Protein AF-A0AA86RQ03-F1 (afdb_monomer)

Secondary structure (DSSP, 8-state):
-----------TTGGGSTTSSS---TT-----TTTHHHHTT--S-HHHHHHTT---HHHHHHHHHHHHHHHHHHHHHHHHTS-GGG---TTTS-GGGGG--STTS-TTTHHHHHHHHHHHHHHHHHHHHHHHHHHTTT-HHHHHHHHHHHHHHHHHHHHHHHS-S---EEETTEEHHHHHHHHHHHHHHHHHHHHHHHHHHHHHHHHHHHHSTTS--SS-HHHHHHHHHHHHHHHHHHHHHHHHHHHHHHHHHHH-TTS--HHHHHTTSTT-HHHHHHHHHHHHHHHHHHHHHHS-S-TT---HHHHHHHHHHHHHHHHHHHHHHHHHHTHHHHTSTT--HHHHHHHHHHHHS-TTSTTTS-HHHHHHHHHHHHHHHTT--HHHHHHHHHHHHHHHHHHHHHHHHHHHHH-

Foldseek 3Di:
DDDDDDDDDDDPVVVPPVPPPPDPDPPPPPPPVQPCPLVVPDDPDPVVCQLLQVDFPVRLQVLLVVLVVVLVVLLVQLVVQWDVVLPDDLLQDASLLSQELPPSGRVPRNLSVLCSQLSVLVSLSSLLSNQLLQQCVLPVVLSVLLSVLQNQLSVLSNVLSVQGCYQDDDDDNDHSNNSNVVSNVSNLVSLVVSLVSVVVSLVSQVVVVVVPVPQDRQFPSVQLCVLSVVLVVLVVVLCVLLVVLVVVVVVVCVVPVVQDDSQVNSGPHPNHPSNSNVVNVVSSSVSSSRNSSRTDSDSSSGDPVVCCVVVVVVVCVVVVVVCVVCVVPVVVVVPDPDPDVVVVLVVLVVVLPPPVVVVPPPPVLNVLSVVLSVCSVVVHDPVVSVVSVVVSVVVVVVVVVVVVVVVVVVD

Nearest PDB structures (foldseek):
  7s8o-assembly1_R  TM=2.929E-01  e=5.367E+00  Escherichia coli

Mean predicted aligned error: 14.14 Å

Sequence (411 aa):
MNIKLQTISLDPKVQRYEKVSDTVDETVLINTPGSNFYERKMSKNKVWNFICGYLTPVQLLVYSLVGFTVIWCIYGAAYYTYNLSNHYSIMSCTFSFLGSWDDDSNPIGWYWFTIGMCLSFFIEMPIIMYVYQRVKHINKKIALGGNIFWVLGVCAQFLVGCFPSSSTIIFGTTKFRDIHNPTATVTFSALLVGAPCYAALVGYDRPTSCKKIGKGNILNHRYTDICIGIVISIMIVALIILGLWQIVYPIMYAKDPTIGSNWSAAMNTIWSFPLWENVIIITLYLYLIIFPFSLPHRADGLAPKQRLSTTFKKVTLDQIYLKSEISKTWYPILSRSDVNIRNAADFLENLADCEEVEGLVSFKAIQTLSKIADMINSQQNAEETKAVLKEFTKSSYELWTWQNSIKKCIK

Radius of gyration: 33.24 Å; Cα contacts (8 Å, |Δi|>4): 385; chains: 1; bounding box: 79×56×114 Å

Solvent-accessible surface area (backbone atoms only — not comparable to full-atom values): 22492 Å² total; per-residue (Å²): 138,86,83,81,83,80,82,81,84,76,66,81,78,65,72,71,68,78,80,73,75,89,76,72,68,89,75,74,69,80,78,56,98,66,70,55,72,66,65,76,64,62,57,94,49,64,67,59,29,44,58,59,18,68,61,52,68,67,55,46,50,54,49,48,51,52,44,50,51,53,39,51,51,30,44,48,48,10,54,68,47,36,47,76,90,59,59,88,37,56,34,70,36,44,70,56,39,35,26,7,58,39,90,82,37,7,58,83,13,13,64,37,29,23,52,27,33,41,49,44,28,68,56,45,45,25,49,52,32,26,44,34,62,49,42,32,80,78,44,48,68,49,30,47,52,18,41,52,24,37,52,49,8,37,55,25,37,28,49,29,23,77,28,32,58,19,83,55,70,77,55,93,88,43,27,31,33,73,56,15,54,59,30,46,50,47,16,50,53,23,40,62,55,14,52,54,32,52,46,50,48,57,62,55,42,52,66,55,39,66,72,41,76,91,51,54,63,50,55,48,58,72,54,41,49,52,54,45,48,54,49,53,48,52,50,51,52,43,52,50,42,52,52,48,41,72,59,49,46,61,58,50,34,74,76,38,74,83,54,62,56,78,66,68,65,21,43,77,43,93,51,9,61,22,36,48,52,44,52,48,52,54,45,53,53,51,42,64,57,52,46,57,72,32,45,45,87,49,61,83,42,69,36,72,70,56,50,51,52,53,50,47,50,52,50,46,55,53,45,50,56,46,46,63,46,42,66,71,60,39,58,73,46,76,72,40,98,75,63,67,63,64,67,58,36,57,53,51,53,62,52,69,73,35,83,77,40,75,82,75,48,55,72,67,55,56,53,50,52,52,51,51,37,52,42,61,76,66,70,52,60,69,68,60,56,50,52,54,51,52,52,50,52,50,52,52,49,52,51,51,52,51,54,52,50,52,57,59,74,75,103

Organism: NCBI:txid28002

pLDDT: mean 76.85, std 22.32, range [26.47, 98.38]

Structure (mmCIF, N/CA/C/O backbone):
data_AF-A0AA86RQ03-F1
#
_entry.id   AF-A0AA86RQ03-F1
#
loop_
_atom_site.group_PDB
_atom_site.id
_atom_site.type_symbol
_atom_site.label_atom_id
_atom_site.label_alt_id
_atom_site.label_comp_id
_atom_site.label_asym_id
_atom_site.label_entity_id
_atom_site.label_seq_id
_atom_site.pdbx_PDB_ins_code
_atom_site.Cartn_x
_atom_site.Cartn_y
_atom_site.Cartn_z
_atom_site.occupancy
_atom_site.B_iso_or_equiv
_atom_site.auth_seq_id
_atom_site.auth_comp_id
_atom_site.auth_asym_id
_atom_site.auth_atom_id
_atom_site.pdbx_PDB_model_num
ATOM 1 N N . MET A 1 1 ? -46.622 -28.953 82.530 1.00 36.44 1 MET A N 1
ATOM 2 C CA . MET A 1 1 ? -45.869 -27.682 82.458 1.00 36.44 1 MET A CA 1
ATOM 3 C C . MET A 1 1 ? -46.148 -27.093 81.078 1.00 36.44 1 MET A C 1
ATOM 5 O O . MET A 1 1 ? -45.656 -27.628 80.098 1.00 36.44 1 MET A O 1
ATOM 9 N N . ASN A 1 2 ? -47.068 -26.127 80.980 1.00 26.47 2 ASN A N 1
ATOM 10 C CA . ASN A 1 2 ? -47.557 -25.581 79.705 1.00 26.47 2 ASN A CA 1
ATOM 11 C C . ASN A 1 2 ? -46.744 -24.341 79.325 1.00 26.47 2 ASN A C 1
ATOM 13 O O . ASN A 1 2 ? -46.796 -23.338 80.034 1.00 26.47 2 ASN A O 1
ATOM 17 N N . ILE A 1 3 ? -46.017 -24.405 78.210 1.00 33.47 3 ILE A N 1
ATOM 18 C CA . ILE A 1 3 ? -45.310 -23.256 77.638 1.00 33.47 3 ILE A CA 1
ATOM 19 C C . ILE A 1 3 ? -46.289 -22.528 76.711 1.00 33.47 3 ILE A C 1
ATOM 21 O O . ILE A 1 3 ? -46.693 -23.058 75.678 1.00 33.47 3 ILE A O 1
ATOM 25 N N . LYS A 1 4 ? -46.700 -21.315 77.098 1.00 34.66 4 LYS A N 1
ATOM 26 C CA . LYS A 1 4 ? -47.440 -20.390 76.229 1.00 34.66 4 LYS A CA 1
ATOM 27 C C . LYS A 1 4 ? -46.473 -19.786 75.208 1.00 34.66 4 LYS A C 1
ATOM 29 O O . LYS A 1 4 ? -45.534 -19.095 75.592 1.00 34.66 4 LYS A O 1
ATOM 34 N N . LEU A 1 5 ? -46.737 -20.005 73.922 1.00 32.06 5 LEU A N 1
ATOM 35 C CA . LEU A 1 5 ? -46.121 -19.262 72.822 1.00 32.06 5 LEU A CA 1
ATOM 36 C C . LEU A 1 5 ? -46.709 -17.844 72.785 1.00 32.06 5 LEU A C 1
ATOM 38 O O . LEU A 1 5 ? -47.913 -17.671 72.609 1.00 32.06 5 LEU A O 1
ATOM 42 N N . GLN A 1 6 ? -45.860 -16.831 72.965 1.00 37.94 6 GLN A N 1
ATOM 43 C CA . GLN A 1 6 ? -46.197 -15.441 72.664 1.00 37.94 6 GLN A CA 1
ATOM 44 C C . GLN A 1 6 ? -46.054 -15.210 71.156 1.00 37.94 6 GLN A C 1
ATOM 46 O O . GLN A 1 6 ? -44.958 -15.282 70.605 1.00 37.94 6 GLN A O 1
ATOM 51 N N . THR A 1 7 ? -47.164 -14.909 70.489 1.00 38.22 7 THR A N 1
ATOM 52 C CA . THR A 1 7 ? -47.180 -14.339 69.139 1.00 38.22 7 THR A CA 1
ATOM 53 C C . THR A 1 7 ? -46.625 -12.918 69.178 1.00 38.22 7 THR A C 1
ATOM 55 O O . THR A 1 7 ? -47.226 -12.025 69.774 1.00 38.22 7 THR A O 1
ATOM 58 N N . ILE A 1 8 ? -45.476 -12.711 68.537 1.00 37.75 8 ILE A N 1
ATOM 59 C CA . ILE A 1 8 ? -44.909 -11.385 68.285 1.00 37.75 8 ILE A CA 1
ATOM 60 C C . ILE A 1 8 ? -45.722 -10.746 67.152 1.00 37.75 8 ILE A C 1
ATOM 62 O O . ILE A 1 8 ? -45.700 -11.218 66.018 1.00 37.75 8 ILE A O 1
ATOM 66 N N . SER A 1 9 ? -46.461 -9.684 67.473 1.00 38.66 9 SER A N 1
ATOM 67 C CA . SER A 1 9 ? -47.147 -8.832 66.498 1.00 38.66 9 SER A CA 1
ATOM 68 C C . SER A 1 9 ? -46.108 -8.013 65.732 1.00 38.66 9 SER A C 1
ATOM 70 O O . SER A 1 9 ? -45.476 -7.132 66.311 1.00 38.66 9 SER A O 1
ATOM 72 N N . LEU A 1 10 ? -45.927 -8.292 64.440 1.00 45.44 10 LEU A N 1
ATOM 73 C CA . LEU A 1 10 ? -45.113 -7.459 63.553 1.00 45.44 10 LEU A CA 1
ATOM 74 C C . LEU A 1 10 ? -45.839 -6.146 63.212 1.00 45.44 10 LEU A C 1
ATOM 76 O O . LEU A 1 10 ? -47.066 -6.093 63.139 1.00 45.44 10 LEU A O 1
ATOM 80 N N . ASP A 1 11 ? -45.050 -5.086 63.030 1.00 48.34 11 ASP A N 1
ATOM 81 C CA . ASP A 1 11 ? -45.480 -3.719 62.715 1.00 48.34 11 ASP A CA 1
ATOM 82 C C . ASP A 1 11 ? -46.320 -3.670 61.409 1.00 48.34 11 ASP A C 1
ATOM 84 O O . ASP A 1 11 ? -45.860 -4.168 60.372 1.00 48.34 11 ASP A O 1
ATOM 88 N N . PRO A 1 12 ? -47.512 -3.033 61.406 1.00 47.72 12 PRO A N 1
ATOM 89 C CA . PRO A 1 12 ? -48.382 -2.887 60.230 1.00 47.72 12 PRO A CA 1
ATOM 90 C C . PRO A 1 12 ? -47.730 -2.234 59.000 1.00 47.72 12 PRO A C 1
ATOM 92 O O . PRO A 1 12 ? -48.278 -2.312 57.900 1.00 47.72 12 PRO A O 1
ATOM 95 N N . LYS A 1 13 ? -46.569 -1.582 59.141 1.00 43.53 13 LYS A N 1
ATOM 96 C CA . LYS A 1 13 ? -45.845 -0.987 58.007 1.00 43.53 13 LYS A CA 1
ATOM 97 C C . LYS A 1 13 ? -45.120 -2.005 57.123 1.00 43.53 13 LYS A C 1
ATOM 99 O O . LYS A 1 13 ? -44.830 -1.681 55.973 1.00 43.53 13 LYS A O 1
ATOM 104 N N . VAL A 1 14 ? -44.869 -3.225 57.605 1.00 48.09 14 VAL A N 1
ATOM 105 C CA . VAL A 1 14 ? -44.171 -4.266 56.825 1.00 48.09 14 VAL A CA 1
ATOM 106 C C . VAL A 1 14 ? -45.115 -4.974 55.838 1.00 48.09 14 VAL A C 1
ATOM 108 O O . VAL A 1 14 ? -44.685 -5.395 54.770 1.00 48.09 14 VAL A O 1
ATOM 111 N N . GLN A 1 15 ? -46.427 -4.988 56.098 1.00 42.94 15 GLN A N 1
ATOM 112 C CA . GLN A 1 15 ? -47.421 -5.642 55.228 1.00 42.94 15 GLN A CA 1
ATOM 113 C C . GLN A 1 15 ? -47.740 -4.892 53.919 1.00 42.94 15 GLN A C 1
ATOM 115 O O . GLN A 1 15 ? -48.540 -5.369 53.117 1.00 42.94 15 GLN A O 1
ATOM 120 N N . ARG A 1 16 ? -47.133 -3.724 53.660 1.00 42.88 16 ARG A N 1
ATOM 121 C CA . ARG A 1 16 ? -47.342 -2.984 52.398 1.00 42.88 16 ARG A CA 1
ATOM 122 C C . ARG A 1 16 ? -46.387 -3.352 51.264 1.00 42.88 16 ARG A C 1
ATOM 124 O O . ARG A 1 16 ? -46.646 -2.928 50.142 1.00 42.88 16 ARG A O 1
ATOM 131 N N . TYR A 1 17 ? -45.339 -4.132 51.520 1.00 43.31 17 TYR A N 1
ATOM 132 C CA . TYR A 1 17 ? -44.359 -4.502 50.489 1.00 43.31 17 TYR A CA 1
ATOM 133 C C . TYR A 1 17 ? -44.559 -5.908 49.903 1.00 43.31 17 TYR A C 1
ATOM 135 O O . TYR A 1 17 ? -44.016 -6.196 48.845 1.00 43.31 17 TYR A O 1
ATOM 143 N N . GLU A 1 18 ? -45.414 -6.748 50.495 1.00 42.56 18 GLU A N 1
ATOM 144 C CA . GLU A 1 18 ? -45.692 -8.105 49.985 1.00 42.56 18 GLU A CA 1
ATOM 145 C C . GLU A 1 18 ? -46.702 -8.161 48.826 1.00 42.56 18 GLU A C 1
ATOM 147 O O . GLU A 1 18 ? -46.992 -9.236 48.319 1.00 42.56 18 GLU A O 1
ATOM 152 N N . LYS A 1 19 ? -47.239 -7.023 48.363 1.00 41.47 19 LYS A N 1
ATOM 153 C CA . LYS A 1 19 ? -48.272 -6.997 47.308 1.00 41.47 19 LYS A CA 1
ATOM 154 C C . LYS A 1 19 ? -47.818 -6.403 45.970 1.00 41.47 19 LYS A C 1
ATOM 156 O O . LYS A 1 19 ? -48.650 -5.931 45.201 1.00 41.47 19 LYS A O 1
ATOM 161 N N . VAL A 1 20 ? -46.508 -6.415 45.700 1.00 45.81 20 VAL A N 1
ATOM 162 C CA . VAL A 1 20 ? -45.906 -5.936 44.435 1.00 45.81 20 VAL A CA 1
ATOM 163 C C . VAL A 1 20 ? -44.994 -7.004 43.793 1.00 45.81 20 VAL A C 1
ATOM 165 O O . VAL A 1 20 ? -44.090 -6.662 43.041 1.00 45.81 20 VAL A O 1
ATOM 168 N N . SER A 1 21 ? -45.187 -8.302 44.075 1.00 45.00 21 SER A N 1
ATOM 169 C CA . SER A 1 21 ? -44.351 -9.369 43.481 1.00 45.00 21 SER A CA 1
ATOM 170 C C . SER A 1 21 ? -44.941 -10.069 42.256 1.00 45.00 21 SER A C 1
ATOM 172 O O . SER A 1 21 ? -44.212 -10.808 41.607 1.00 45.00 21 SER A O 1
ATOM 174 N N . ASP A 1 22 ? -46.203 -9.830 41.888 1.00 43.78 22 ASP A N 1
ATOM 175 C CA . ASP A 1 22 ? -46.885 -10.706 40.913 1.00 43.78 22 ASP A CA 1
ATOM 176 C C . ASP A 1 22 ? -47.030 -10.101 39.503 1.00 43.78 22 ASP A C 1
ATOM 178 O O . ASP A 1 22 ? -47.683 -10.679 38.639 1.00 43.78 22 ASP A O 1
ATOM 182 N N . THR A 1 23 ? -46.405 -8.949 39.233 1.00 44.94 23 THR A N 1
ATOM 183 C CA . THR A 1 23 ? -46.412 -8.313 37.898 1.00 44.94 23 THR A CA 1
ATOM 184 C C . THR A 1 23 ? -45.074 -7.668 37.534 1.00 44.94 23 THR A C 1
ATOM 186 O O . THR A 1 23 ? -45.040 -6.577 36.963 1.00 44.94 23 THR A O 1
ATOM 189 N N . VAL A 1 24 ? -43.950 -8.293 37.892 1.00 44.75 24 VAL A N 1
ATOM 190 C CA . VAL A 1 24 ? -42.653 -7.882 37.340 1.00 44.75 24 VAL A CA 1
ATOM 191 C C . VAL A 1 24 ? -42.431 -8.678 36.061 1.00 44.75 24 VAL A C 1
ATOM 193 O O . VAL A 1 24 ? -41.917 -9.789 36.093 1.00 44.75 24 VAL A O 1
ATOM 196 N N . ASP A 1 25 ? -42.865 -8.100 34.939 1.00 40.66 25 ASP A N 1
ATOM 197 C CA . ASP A 1 25 ? -42.470 -8.535 33.601 1.00 40.66 25 ASP A CA 1
ATOM 198 C C . ASP A 1 25 ? -40.943 -8.723 33.561 1.00 40.66 25 ASP A C 1
ATOM 200 O O . ASP A 1 25 ? -40.178 -7.761 33.693 1.00 40.66 25 ASP A O 1
ATOM 204 N N . GLU A 1 26 ? -40.495 -9.957 33.321 1.00 43.81 26 GLU A N 1
ATOM 205 C CA . GLU A 1 26 ? -39.092 -10.367 33.133 1.00 43.81 26 GLU A CA 1
ATOM 206 C C . GLU A 1 26 ? -38.382 -9.666 31.953 1.00 43.81 26 GLU A C 1
ATOM 208 O O . GLU A 1 26 ? -37.222 -9.933 31.648 1.00 43.81 26 GLU A O 1
ATOM 213 N N . THR A 1 27 ? -39.026 -8.701 31.295 1.00 41.38 27 THR A N 1
ATOM 214 C CA . THR A 1 27 ? -38.458 -7.915 30.193 1.00 41.38 27 THR A CA 1
ATOM 215 C C . THR A 1 27 ? -37.826 -6.585 30.605 1.00 41.38 27 THR A C 1
ATOM 217 O O . THR A 1 27 ? -37.581 -5.734 29.747 1.00 41.38 27 THR A O 1
ATOM 220 N N . VAL A 1 28 ? -37.460 -6.387 31.876 1.00 42.38 28 VAL A N 1
ATOM 221 C CA . VAL A 1 28 ? -36.512 -5.314 32.239 1.00 42.38 28 VAL A CA 1
ATOM 222 C C . VAL A 1 28 ? -35.089 -5.761 31.886 1.00 42.38 28 VAL A C 1
ATOM 224 O O . VAL A 1 28 ? -34.199 -5.869 32.726 1.00 42.38 28 VAL A O 1
ATOM 227 N N . LEU A 1 29 ? -34.858 -5.993 30.589 1.00 42.28 29 LEU A N 1
ATOM 228 C CA . LEU A 1 29 ? -33.527 -5.939 30.005 1.00 42.28 29 LEU A CA 1
ATOM 229 C C . LEU A 1 29 ? -32.963 -4.573 30.373 1.00 42.28 29 LEU A C 1
ATOM 231 O O . LEU A 1 29 ? -33.449 -3.533 29.914 1.00 42.28 29 LEU A O 1
ATOM 235 N N . ILE A 1 30 ? -31.963 -4.585 31.249 1.00 43.47 30 ILE A N 1
ATOM 236 C CA . ILE A 1 30 ? -31.222 -3.412 31.684 1.00 43.47 30 ILE A CA 1
ATOM 237 C C . ILE A 1 30 ? -30.604 -2.795 30.427 1.00 43.47 30 ILE A C 1
ATOM 239 O O . ILE A 1 30 ? -29.495 -3.129 30.014 1.00 43.47 30 ILE A O 1
ATOM 243 N N . ASN A 1 31 ? -31.343 -1.872 29.810 1.00 40.97 31 ASN A N 1
ATOM 244 C CA . ASN A 1 31 ? -30.877 -0.971 28.772 1.00 40.97 31 ASN A CA 1
ATOM 245 C C . ASN A 1 31 ? -29.811 -0.078 29.414 1.00 40.97 31 ASN A C 1
ATOM 247 O O . ASN A 1 31 ? -30.072 1.047 29.843 1.00 40.97 31 ASN A O 1
ATOM 251 N N . THR A 1 32 ? -28.592 -0.597 29.544 1.00 47.97 32 THR A N 1
ATOM 252 C CA . THR A 1 32 ? -27.419 0.227 29.795 1.00 47.97 32 THR A CA 1
ATOM 253 C C . THR A 1 32 ? -27.264 1.120 28.558 1.00 47.97 32 THR A C 1
ATOM 255 O O . THR A 1 32 ? -27.112 0.597 27.454 1.00 47.97 32 THR A O 1
ATOM 258 N N . PRO A 1 33 ? -27.331 2.462 28.681 1.00 44.38 33 PRO A N 1
ATOM 259 C CA . PRO A 1 33 ? -27.382 3.379 27.532 1.00 44.38 33 PRO A CA 1
ATOM 260 C C . PRO A 1 33 ? -26.118 3.443 26.644 1.00 44.38 33 PRO A C 1
ATOM 262 O O . PRO A 1 33 ? -25.888 4.454 25.990 1.00 44.38 33 PRO A O 1
ATOM 265 N N . GLY A 1 34 ? -25.280 2.405 26.600 1.00 48.53 34 GLY A N 1
ATOM 266 C CA . GLY A 1 34 ? -24.016 2.408 25.857 1.00 48.53 34 GLY A CA 1
ATOM 267 C C . GLY A 1 34 ? -23.622 1.088 25.190 1.00 48.53 34 GLY A C 1
ATOM 268 O O . GLY A 1 34 ? -22.859 1.124 24.231 1.00 48.53 34 GLY A O 1
ATOM 269 N N . SER A 1 35 ? -24.143 -0.069 25.615 1.00 44.62 35 SER A N 1
ATOM 270 C CA . SER A 1 35 ? -23.823 -1.361 24.975 1.00 44.62 35 SER A CA 1
ATOM 271 C C . SER A 1 35 ? -24.546 -1.545 23.634 1.00 44.62 35 SER A C 1
ATOM 273 O O . SER A 1 35 ? -23.958 -2.044 22.677 1.00 44.62 35 SER A O 1
ATOM 275 N N . ASN A 1 36 ? -25.771 -1.028 23.516 1.00 46.50 36 ASN A N 1
ATOM 276 C CA . ASN A 1 36 ? -26.634 -1.252 22.351 1.00 46.50 36 ASN A CA 1
ATOM 277 C C . ASN A 1 36 ? -26.292 -0.405 21.114 1.00 46.50 36 ASN A C 1
ATOM 279 O O . ASN A 1 36 ? -26.879 -0.615 20.053 1.00 46.50 36 ASN A O 1
ATOM 283 N N . PHE A 1 37 ? -25.381 0.573 21.201 1.00 49.53 37 PHE A N 1
ATOM 284 C CA . PHE A 1 37 ? -25.116 1.464 20.060 1.00 49.53 37 PHE A CA 1
ATOM 285 C C . PHE A 1 37 ? -24.336 0.768 18.934 1.00 49.53 37 PHE A C 1
ATOM 287 O O . PHE A 1 37 ? -24.467 1.140 17.768 1.00 49.53 37 PHE A O 1
ATOM 294 N N . TYR A 1 38 ? -23.555 -0.260 19.277 1.00 51.44 38 TYR A N 1
ATOM 295 C CA . TYR A 1 38 ? -22.805 -1.057 18.309 1.00 51.44 38 TYR A CA 1
ATOM 296 C C . TYR A 1 38 ? -23.619 -2.225 17.744 1.00 51.44 38 TYR A C 1
ATOM 298 O O . TYR A 1 38 ? -23.564 -2.475 16.541 1.00 51.44 38 TYR A O 1
ATOM 306 N N . GLU A 1 39 ? -24.440 -2.876 18.571 1.00 52.34 39 GLU A N 1
ATOM 307 C CA . GLU A 1 39 ? -25.332 -3.944 18.104 1.00 52.34 39 GLU A CA 1
ATOM 308 C C . GLU A 1 39 ? -26.463 -3.418 17.211 1.00 52.34 39 GLU A C 1
ATOM 310 O O . GLU A 1 39 ? -26.809 -4.055 16.220 1.00 52.34 39 GLU A O 1
ATOM 315 N N . ARG A 1 40 ? -26.990 -2.208 17.461 1.00 50.16 40 ARG A N 1
ATOM 316 C CA . ARG A 1 40 ? -28.149 -1.679 16.710 1.00 50.16 40 ARG A CA 1
ATOM 317 C C . ARG A 1 40 ? -27.896 -1.286 15.255 1.00 50.16 40 ARG A C 1
ATOM 319 O O . ARG A 1 40 ? -28.853 -0.919 14.576 1.00 50.16 40 ARG A O 1
ATOM 326 N N . LYS A 1 41 ? -26.659 -1.322 14.753 1.00 59.75 41 LYS A N 1
ATOM 327 C CA . LYS A 1 41 ? -26.370 -0.947 13.354 1.00 59.75 41 LYS A CA 1
ATOM 328 C C . LYS A 1 41 ? -25.675 -2.008 12.520 1.00 59.75 41 LYS A C 1
ATOM 330 O O . LYS A 1 41 ? -25.391 -1.733 11.354 1.00 59.75 41 LYS A O 1
ATOM 335 N N . MET A 1 42 ? -25.445 -3.204 13.056 1.00 69.25 42 MET A N 1
ATOM 336 C CA . MET A 1 42 ? -25.075 -4.312 12.186 1.00 69.25 42 MET A CA 1
ATOM 337 C C . MET A 1 42 ? -26.290 -4.653 11.332 1.00 69.25 42 MET A C 1
ATOM 339 O O . MET A 1 42 ? -27.341 -5.043 11.838 1.00 69.25 42 MET A O 1
ATOM 343 N N . SER A 1 43 ? -26.170 -4.452 10.022 1.00 80.69 43 SER A N 1
ATOM 344 C CA . SER A 1 43 ? -27.200 -4.923 9.108 1.00 80.69 43 SER A CA 1
ATOM 345 C C . SER A 1 43 ? -27.305 -6.444 9.249 1.00 80.69 43 SER A C 1
ATOM 347 O O . SER A 1 43 ? -26.311 -7.113 9.547 1.00 80.69 43 SER A O 1
ATOM 349 N N . LYS A 1 44 ? -28.482 -7.023 8.989 1.00 88.50 44 LYS A N 1
ATOM 350 C CA . LYS A 1 44 ? -28.614 -8.491 8.907 1.00 88.50 44 LYS A CA 1
ATOM 351 C C . LYS A 1 44 ? -27.683 -9.091 7.834 1.00 88.50 44 LYS A C 1
ATOM 353 O O . LYS A 1 44 ? -27.391 -10.282 7.868 1.00 88.50 44 LYS A O 1
ATOM 358 N N . ASN A 1 45 ? -27.192 -8.270 6.901 1.00 92.12 45 ASN A N 1
ATOM 359 C CA . ASN A 1 45 ? -26.272 -8.667 5.849 1.00 92.12 45 ASN A CA 1
ATOM 360 C C . ASN A 1 45 ? -24.811 -8.643 6.344 1.00 92.12 45 ASN A C 1
ATOM 362 O O . ASN A 1 45 ? -24.152 -7.601 6.386 1.00 92.12 45 ASN A O 1
ATOM 366 N N . LYS A 1 46 ? -24.285 -9.827 6.681 1.00 92.31 46 LYS A N 1
ATOM 367 C CA . LYS A 1 46 ? -22.895 -10.008 7.131 1.00 92.31 46 LYS A CA 1
ATOM 368 C C . LYS A 1 46 ? -21.864 -9.484 6.119 1.00 92.31 46 LYS A C 1
ATOM 370 O O . LYS A 1 46 ? -20.867 -8.902 6.536 1.00 92.31 46 LYS A O 1
ATOM 375 N N . VAL A 1 47 ? -22.121 -9.626 4.815 1.00 93.19 47 VAL A N 1
ATOM 376 C CA . VAL A 1 47 ? -21.219 -9.160 3.744 1.00 93.19 47 VAL A CA 1
ATOM 377 C C . VAL A 1 47 ? -21.137 -7.636 3.731 1.00 93.19 47 VAL A C 1
ATOM 379 O O . VAL A 1 47 ? -20.053 -7.067 3.657 1.00 93.19 47 VAL A O 1
ATOM 382 N N . TRP A 1 48 ? -22.274 -6.957 3.875 1.00 93.38 48 TRP A N 1
ATOM 383 C CA . TRP A 1 48 ? -22.292 -5.497 3.935 1.00 93.38 48 TRP A CA 1
ATOM 384 C C . TRP A 1 48 ? -21.541 -4.959 5.156 1.00 93.38 48 TRP A C 1
ATOM 386 O O . TRP A 1 48 ? -20.765 -4.008 5.046 1.00 93.38 48 TRP A O 1
ATOM 396 N N . ASN A 1 49 ? -21.730 -5.595 6.316 1.00 92.25 49 ASN A N 1
ATOM 397 C CA . ASN A 1 49 ? -21.011 -5.227 7.536 1.00 92.25 49 ASN A CA 1
ATOM 398 C C . ASN A 1 49 ? -19.495 -5.366 7.344 1.00 92.25 49 ASN A C 1
ATOM 400 O O . ASN A 1 49 ? -18.744 -4.485 7.759 1.00 92.25 49 ASN A O 1
ATOM 404 N N . PHE A 1 50 ? -19.069 -6.434 6.669 1.00 93.75 50 PHE A N 1
ATOM 405 C CA . PHE A 1 50 ? -17.676 -6.680 6.328 1.00 93.75 50 PHE A CA 1
ATOM 406 C C . PHE A 1 50 ? -17.098 -5.572 5.435 1.00 93.75 50 PHE A C 1
ATOM 408 O O . PHE A 1 50 ? -16.131 -4.921 5.821 1.00 93.75 50 PHE A O 1
ATOM 415 N N . ILE A 1 51 ? -17.746 -5.278 4.300 1.00 93.88 51 ILE A N 1
ATOM 416 C CA . ILE A 1 51 ? -17.317 -4.233 3.350 1.00 93.88 51 ILE A CA 1
ATOM 417 C C . ILE A 1 51 ? -17.253 -2.854 4.024 1.00 93.88 51 ILE A C 1
ATOM 419 O O . ILE A 1 51 ? -16.334 -2.077 3.785 1.00 93.88 51 ILE A O 1
ATOM 423 N N . CYS A 1 52 ? -18.202 -2.552 4.912 1.00 94.31 52 CYS A N 1
ATOM 424 C CA . CYS A 1 52 ? -18.244 -1.285 5.644 1.00 94.31 52 CYS A CA 1
ATOM 425 C C . CYS A 1 52 ? -17.277 -1.206 6.842 1.00 94.31 52 CYS A C 1
ATOM 427 O O . CYS A 1 52 ? -17.309 -0.210 7.577 1.00 94.31 52 CYS A O 1
ATOM 429 N N . GLY A 1 53 ? -16.439 -2.227 7.057 1.00 92.62 53 GLY A N 1
ATOM 430 C CA . GLY A 1 53 ? -15.410 -2.237 8.095 1.00 92.62 53 GLY A CA 1
ATOM 431 C C . GLY A 1 53 ? -15.928 -2.496 9.514 1.00 92.62 53 GLY A C 1
ATOM 432 O O . GLY A 1 53 ? -15.273 -2.127 10.490 1.00 92.62 53 GLY A O 1
ATOM 433 N N . TYR A 1 54 ? -17.099 -3.119 9.676 1.00 92.94 54 TYR A N 1
ATOM 434 C CA . TYR A 1 54 ? -17.623 -3.536 10.983 1.00 92.94 54 TYR A CA 1
ATOM 435 C C . TYR A 1 54 ? -17.015 -4.877 11.419 1.00 92.94 54 TYR A C 1
ATOM 437 O O . TYR A 1 54 ? -17.718 -5.872 11.581 1.00 92.94 54 TYR A O 1
ATOM 445 N N . LEU A 1 55 ? -15.694 -4.889 11.601 1.00 92.50 55 LEU A N 1
ATOM 446 C CA . LEU A 1 55 ? -14.918 -6.068 11.992 1.00 92.50 55 LEU A CA 1
ATOM 447 C C . LEU A 1 55 ? -14.680 -6.099 13.507 1.00 92.50 55 LEU A C 1
ATOM 449 O O . LEU A 1 55 ? -14.399 -5.063 14.132 1.00 92.50 55 LEU A O 1
ATOM 453 N N . THR A 1 56 ? -14.756 -7.293 14.098 1.00 90.62 56 THR A N 1
ATOM 454 C CA . THR A 1 56 ? -14.207 -7.543 15.439 1.00 90.62 56 THR A CA 1
ATOM 455 C C . THR A 1 56 ? -12.671 -7.554 15.389 1.00 90.62 56 THR A C 1
ATOM 457 O O . THR A 1 56 ? -12.094 -7.718 14.312 1.00 90.62 56 THR A O 1
ATOM 460 N N . PRO A 1 57 ? -11.967 -7.399 16.525 1.00 88.75 57 PRO A N 1
ATOM 461 C CA . PRO A 1 57 ? -10.500 -7.423 16.543 1.00 88.75 57 PRO A CA 1
ATOM 462 C C . PRO A 1 57 ? -9.908 -8.730 16.009 1.00 88.75 57 PRO A C 1
ATOM 464 O O . PRO A 1 57 ? -8.946 -8.702 15.248 1.00 88.75 57 PRO A O 1
ATOM 467 N N . VAL A 1 58 ? -10.520 -9.865 16.359 1.00 91.00 58 VAL A N 1
ATOM 468 C CA . VAL A 1 58 ? -10.101 -11.190 15.879 1.00 91.00 58 VAL A CA 1
ATOM 469 C C . VAL A 1 58 ? -10.334 -11.317 14.375 1.00 91.00 58 VAL A C 1
ATOM 471 O O . VAL A 1 58 ? -9.448 -11.771 13.659 1.00 91.00 58 VAL A O 1
ATOM 474 N N . GLN A 1 59 ? -11.488 -10.859 13.873 1.00 94.25 59 GLN A N 1
ATOM 475 C CA . GLN A 1 59 ? -11.771 -10.856 12.434 1.00 94.25 59 GLN A CA 1
ATOM 476 C C . GLN A 1 59 ? -10.783 -9.985 11.664 1.00 94.25 59 GLN A C 1
ATOM 478 O O . GLN A 1 59 ? -10.279 -10.421 10.638 1.00 94.25 59 GLN A O 1
ATOM 483 N N . LEU A 1 60 ? -10.483 -8.784 12.165 1.00 95.19 60 LEU A N 1
ATOM 484 C CA . LEU A 1 60 ? -9.482 -7.899 11.577 1.00 95.19 60 LEU A CA 1
ATOM 485 C C . LEU A 1 60 ? -8.099 -8.560 11.560 1.00 95.19 60 LEU A C 1
ATOM 487 O O . LEU A 1 60 ? -7.427 -8.505 10.541 1.00 95.19 60 LEU A O 1
ATOM 491 N N . LEU A 1 61 ? -7.689 -9.211 12.655 1.00 94.00 61 LEU A N 1
ATOM 492 C CA . LEU A 1 61 ? -6.404 -9.910 12.735 1.00 94.00 61 LEU A CA 1
ATOM 493 C C . LEU A 1 61 ? -6.294 -11.017 11.694 1.00 94.00 61 LEU A C 1
ATOM 495 O O . LEU A 1 61 ? -5.369 -11.008 10.885 1.00 94.00 61 LEU A O 1
ATOM 499 N N . VAL A 1 62 ? -7.249 -11.945 11.702 1.00 95.81 62 VAL A N 1
ATOM 500 C CA . VAL A 1 62 ? -7.265 -13.075 10.770 1.00 95.81 62 VAL A CA 1
ATOM 501 C C . VAL A 1 62 ? -7.339 -12.571 9.333 1.00 95.81 62 VAL A C 1
ATOM 503 O O . VAL A 1 62 ? -6.565 -13.020 8.494 1.00 95.81 62 VAL A O 1
ATOM 506 N N . TYR A 1 63 ? -8.217 -11.607 9.054 1.00 96.25 63 TYR A N 1
ATOM 507 C CA . TYR A 1 63 ? -8.379 -11.059 7.714 1.00 96.25 63 TYR A CA 1
ATOM 508 C C . TYR A 1 63 ? -7.111 -10.374 7.206 1.00 96.25 63 TYR A C 1
ATOM 510 O O . TYR A 1 63 ? -6.668 -10.671 6.100 1.00 96.25 63 TYR A O 1
ATOM 518 N N . SER A 1 64 ? -6.495 -9.509 8.015 1.00 95.69 64 SER A N 1
ATOM 519 C CA . SER A 1 64 ? -5.269 -8.815 7.626 1.00 95.69 64 SER A CA 1
ATOM 520 C C . SER A 1 64 ? -4.093 -9.775 7.450 1.00 95.69 64 SER A C 1
ATOM 522 O O . SER A 1 64 ? -3.329 -9.606 6.508 1.00 95.69 64 SER A O 1
ATOM 524 N N . LEU A 1 65 ? -3.944 -10.792 8.310 1.00 95.88 65 LEU A N 1
ATOM 525 C CA . LEU A 1 65 ? -2.870 -11.784 8.183 1.00 95.88 65 LEU A CA 1
ATOM 526 C C . LEU A 1 65 ? -3.043 -12.653 6.936 1.00 95.88 65 LEU A C 1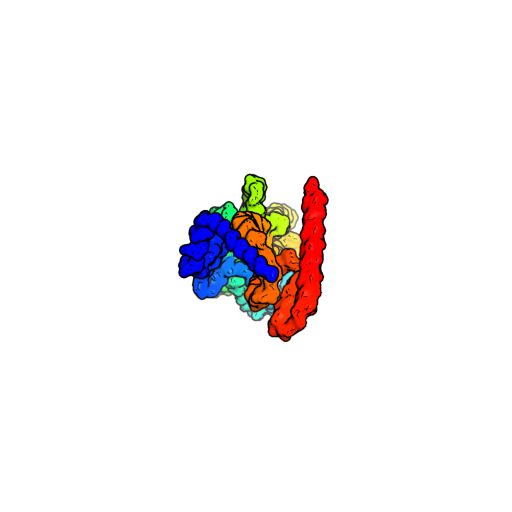
ATOM 528 O O . LEU A 1 65 ? -2.107 -12.783 6.153 1.00 95.88 65 LEU A O 1
ATOM 532 N N . VAL A 1 66 ? -4.240 -13.206 6.722 1.00 97.12 66 VAL A N 1
ATOM 533 C CA . VAL A 1 66 ? -4.534 -14.008 5.526 1.00 97.12 66 VAL A CA 1
ATOM 534 C C . VAL A 1 66 ? -4.369 -13.156 4.272 1.00 97.12 66 VAL A C 1
ATOM 536 O O . VAL A 1 66 ? -3.714 -13.587 3.327 1.00 97.12 66 VAL A O 1
ATOM 539 N N . GLY A 1 67 ? -4.907 -11.934 4.274 1.00 96.56 67 GLY A N 1
ATOM 540 C CA . GLY A 1 67 ? -4.790 -11.009 3.154 1.00 96.56 67 GLY A CA 1
ATOM 541 C C . GLY A 1 67 ? -3.338 -10.657 2.827 1.00 96.56 67 GLY A C 1
ATOM 542 O O . GLY A 1 67 ? -2.937 -10.771 1.671 1.00 96.56 67 GLY A O 1
ATOM 543 N N . PHE A 1 68 ? -2.537 -10.327 3.847 1.00 95.81 68 PHE A N 1
ATOM 544 C CA . PHE A 1 68 ? -1.098 -10.084 3.714 1.00 95.81 68 PHE A CA 1
ATOM 545 C C . PHE A 1 68 ? -0.391 -11.284 3.087 1.00 95.81 68 PHE A C 1
ATOM 547 O O . PHE A 1 68 ? 0.301 -11.135 2.083 1.00 95.81 68 PHE A O 1
ATOM 554 N N . THR A 1 69 ? -0.582 -12.480 3.648 1.00 96.88 69 THR A N 1
ATOM 555 C CA . THR A 1 69 ? 0.071 -13.694 3.152 1.00 96.88 69 THR A CA 1
ATOM 556 C C . THR A 1 69 ? -0.310 -13.976 1.704 1.00 96.88 69 THR A C 1
ATOM 558 O O . THR A 1 69 ? 0.572 -14.198 0.882 1.00 96.88 69 THR A O 1
ATOM 561 N N . VAL A 1 70 ? -1.600 -13.918 1.365 1.00 97.62 70 VAL A N 1
ATOM 562 C CA . VAL A 1 70 ? -2.077 -14.183 0.002 1.00 97.62 70 VAL A CA 1
ATOM 563 C C . VAL A 1 70 ? -1.477 -13.191 -0.995 1.00 97.62 70 VAL A C 1
ATOM 565 O O . VAL A 1 70 ? -0.939 -13.612 -2.017 1.00 97.62 70 VAL A O 1
ATOM 568 N N . ILE A 1 71 ? -1.512 -11.891 -0.694 1.00 97.25 71 ILE A N 1
ATOM 569 C CA . ILE A 1 71 ? -0.989 -10.851 -1.591 1.00 97.25 71 ILE A CA 1
ATOM 570 C C . ILE A 1 71 ? 0.518 -11.009 -1.804 1.00 97.25 71 ILE A C 1
ATOM 572 O O . ILE A 1 71 ? 0.977 -11.006 -2.946 1.00 97.25 71 ILE A O 1
ATOM 576 N N . TRP A 1 72 ? 1.291 -11.221 -0.738 1.00 96.69 72 TRP A N 1
ATOM 577 C CA . TRP A 1 72 ? 2.739 -11.397 -0.862 1.00 96.69 72 TRP A CA 1
ATOM 578 C C . TRP A 1 72 ? 3.132 -12.714 -1.527 1.00 96.69 72 TRP A C 1
ATOM 580 O O . TRP A 1 72 ? 4.123 -12.737 -2.251 1.00 96.69 72 TRP A O 1
ATOM 590 N N . CYS A 1 73 ? 2.357 -13.788 -1.366 1.00 98.12 73 CYS A N 1
ATOM 591 C CA . CYS A 1 73 ? 2.553 -15.009 -2.148 1.00 98.12 73 CYS A CA 1
ATOM 592 C C . CYS A 1 73 ? 2.313 -14.767 -3.644 1.00 98.12 73 CYS A C 1
ATOM 594 O O . CYS A 1 73 ? 3.078 -15.267 -4.464 1.00 98.12 73 CYS A O 1
ATOM 596 N N . ILE A 1 74 ? 1.301 -13.973 -4.008 1.00 98.25 74 ILE A N 1
ATOM 597 C CA . ILE A 1 74 ? 1.018 -13.624 -5.408 1.00 98.25 74 ILE A CA 1
ATOM 598 C C . ILE A 1 74 ? 2.135 -12.748 -5.995 1.00 98.25 74 ILE A C 1
ATOM 600 O O . ILE A 1 74 ? 2.621 -13.030 -7.089 1.00 98.25 74 ILE A O 1
ATOM 604 N N . TYR A 1 75 ? 2.607 -11.730 -5.268 1.00 97.12 75 TYR A N 1
ATOM 605 C CA . TYR A 1 75 ? 3.761 -10.937 -5.712 1.00 97.12 75 TYR A CA 1
ATOM 606 C C . TYR A 1 75 ? 5.054 -11.755 -5.746 1.00 97.12 75 TYR A C 1
ATOM 608 O O . TYR A 1 75 ? 5.860 -11.587 -6.657 1.00 97.12 75 TYR A O 1
ATOM 616 N N . GLY A 1 76 ? 5.228 -12.687 -4.810 1.00 96.94 76 GLY A N 1
ATOM 617 C CA . GLY A 1 76 ? 6.316 -13.659 -4.824 1.00 96.94 76 GLY A CA 1
ATOM 618 C C . GLY A 1 76 ? 6.268 -14.562 -6.056 1.00 96.94 76 GLY A C 1
ATOM 619 O O . GLY A 1 76 ? 7.310 -14.822 -6.647 1.00 96.94 76 GLY A O 1
ATOM 620 N N . ALA A 1 77 ? 5.077 -14.979 -6.497 1.00 97.88 77 ALA A N 1
ATOM 621 C CA . ALA A 1 77 ? 4.901 -15.716 -7.746 1.00 97.88 77 ALA A CA 1
ATOM 622 C C . ALA A 1 77 ? 5.260 -14.853 -8.964 1.00 97.88 77 ALA A C 1
ATOM 624 O O . ALA A 1 77 ? 6.028 -15.310 -9.807 1.00 97.88 77 ALA A O 1
ATOM 625 N N . ALA A 1 78 ? 4.796 -13.596 -9.015 1.00 96.88 78 ALA A N 1
ATOM 626 C CA . ALA A 1 78 ? 5.168 -12.650 -10.072 1.00 96.88 78 ALA A CA 1
ATOM 627 C C . ALA A 1 78 ? 6.695 -12.474 -10.160 1.00 96.88 78 ALA A C 1
ATOM 629 O O . ALA A 1 78 ? 7.266 -12.547 -11.249 1.00 96.88 78 ALA A O 1
ATOM 630 N N . TYR A 1 79 ? 7.353 -12.311 -9.008 1.00 96.19 79 TYR A N 1
ATOM 631 C CA . TYR A 1 79 ? 8.807 -12.228 -8.893 1.00 96.19 79 TYR A CA 1
ATOM 632 C C . TYR A 1 79 ? 9.507 -13.526 -9.316 1.00 96.19 79 TYR A C 1
ATOM 634 O O . TYR A 1 79 ? 10.474 -13.480 -10.067 1.00 96.19 79 TYR A O 1
ATOM 642 N N . TYR A 1 80 ? 9.009 -14.690 -8.891 1.00 96.44 80 TYR A N 1
ATOM 643 C CA . TYR A 1 80 ? 9.587 -15.992 -9.240 1.00 96.44 80 TYR A CA 1
ATOM 644 C C . TYR A 1 80 ? 9.541 -16.272 -10.747 1.00 96.44 80 TYR A C 1
ATOM 646 O O . TYR A 1 80 ? 10.452 -16.882 -11.298 1.00 96.44 80 TYR A O 1
ATOM 654 N N . THR A 1 81 ? 8.492 -15.805 -11.425 1.00 95.81 81 THR A N 1
ATOM 655 C CA . THR A 1 81 ? 8.351 -15.916 -12.884 1.00 95.81 81 THR A CA 1
ATOM 656 C C . THR A 1 81 ? 9.141 -14.868 -13.670 1.00 95.81 81 THR A C 1
ATOM 658 O O . THR A 1 81 ? 9.156 -14.931 -14.899 1.00 95.81 81 THR A O 1
ATOM 661 N N . TYR A 1 82 ? 9.788 -13.913 -12.991 1.00 94.50 82 TYR A N 1
ATOM 662 C CA . TYR A 1 82 ? 10.584 -12.883 -13.646 1.00 94.50 82 TYR A CA 1
ATOM 663 C C . TYR A 1 82 ? 11.786 -13.510 -14.354 1.00 94.50 82 TYR A C 1
ATOM 665 O O . TYR A 1 82 ? 12.503 -14.335 -13.783 1.00 94.50 82 TYR A O 1
ATOM 673 N N . ASN A 1 83 ? 12.020 -13.117 -15.606 1.00 91.44 83 ASN A N 1
ATOM 674 C CA . ASN A 1 83 ? 13.090 -13.702 -16.401 1.00 91.44 83 ASN A CA 1
ATOM 675 C C . ASN A 1 83 ? 14.458 -13.410 -15.761 1.00 91.44 83 ASN A C 1
ATOM 677 O O . ASN A 1 83 ? 14.838 -12.251 -15.578 1.00 91.44 83 ASN A O 1
ATOM 681 N N . LEU A 1 84 ? 15.216 -14.467 -15.453 1.00 90.12 84 LEU A N 1
ATOM 682 C CA . LEU A 1 84 ? 16.536 -14.363 -14.830 1.00 90.12 84 LEU A CA 1
ATOM 683 C C . LEU A 1 84 ? 17.518 -13.529 -15.667 1.00 90.12 84 LEU A C 1
ATOM 685 O O . LEU A 1 84 ? 18.391 -12.891 -15.084 1.00 90.12 84 LEU A O 1
ATOM 689 N N . SER A 1 85 ? 17.358 -13.478 -16.998 1.00 91.19 85 SER A N 1
ATOM 690 C CA . SER A 1 85 ? 18.200 -12.645 -17.871 1.00 91.19 85 SER A CA 1
ATOM 691 C C . SER A 1 85 ? 17.977 -11.143 -17.690 1.00 91.19 85 SER A C 1
ATOM 693 O O . SER A 1 85 ? 18.875 -10.359 -17.981 1.00 91.19 85 SER A O 1
ATOM 695 N N . ASN A 1 86 ? 16.799 -10.735 -17.208 1.00 87.19 86 ASN A N 1
ATOM 696 C CA . ASN A 1 86 ? 16.434 -9.327 -17.031 1.00 87.19 86 ASN A CA 1
ATOM 697 C C . ASN A 1 86 ? 16.844 -8.791 -15.643 1.00 87.19 86 ASN A C 1
ATOM 699 O O . ASN A 1 86 ? 16.637 -7.614 -15.368 1.00 87.19 86 ASN A O 1
ATOM 703 N N . HIS A 1 87 ? 17.407 -9.642 -14.767 1.00 89.25 87 HIS A N 1
ATOM 704 C CA . HIS A 1 87 ? 17.979 -9.296 -13.457 1.00 89.25 87 HIS A CA 1
ATOM 705 C C . HIS A 1 87 ? 17.153 -8.293 -12.628 1.00 89.25 87 HIS A C 1
ATOM 707 O O . HIS A 1 87 ? 17.625 -7.192 -12.337 1.00 89.25 87 HIS A O 1
ATOM 713 N N . TYR A 1 88 ? 15.940 -8.670 -12.197 1.00 92.00 88 TYR A N 1
ATOM 714 C CA . TYR A 1 88 ? 15.143 -7.789 -11.334 1.00 92.00 88 TYR A CA 1
ATOM 715 C C . TYR A 1 88 ? 15.949 -7.340 -10.113 1.00 92.00 88 TYR A C 1
ATOM 717 O O . TYR A 1 88 ? 16.464 -8.154 -9.340 1.00 92.00 88 TYR A O 1
ATOM 725 N N . SER A 1 89 ? 15.986 -6.033 -9.894 1.00 93.94 89 SER A N 1
ATOM 726 C CA . SER A 1 89 ? 16.564 -5.435 -8.701 1.00 93.94 89 SER A CA 1
ATOM 727 C C . SER A 1 89 ? 15.712 -4.256 -8.280 1.00 93.94 89 SER A C 1
ATOM 729 O O . SER A 1 89 ? 15.420 -3.385 -9.096 1.00 93.94 89 SER A O 1
ATOM 731 N N . ILE A 1 90 ? 15.395 -4.165 -6.987 1.00 94.50 90 ILE A N 1
ATOM 732 C CA . ILE A 1 90 ? 14.683 -3.010 -6.415 1.00 94.50 90 ILE A CA 1
ATOM 733 C C . ILE A 1 90 ? 15.415 -1.685 -6.669 1.00 94.50 90 ILE A C 1
ATOM 735 O O . ILE A 1 90 ? 14.820 -0.624 -6.566 1.00 94.50 90 ILE A O 1
ATOM 739 N N . MET A 1 91 ? 16.708 -1.733 -7.003 1.00 94.44 91 MET A N 1
ATOM 740 C CA . MET A 1 91 ? 17.519 -0.555 -7.301 1.00 94.44 91 MET A CA 1
ATOM 741 C C . MET A 1 91 ? 17.395 -0.070 -8.750 1.00 94.44 91 MET A C 1
ATOM 743 O O . MET A 1 91 ? 17.892 1.015 -9.058 1.00 94.44 91 MET A O 1
ATOM 747 N N . SER A 1 92 ? 16.792 -0.862 -9.639 1.00 91.94 92 SER A N 1
ATOM 748 C CA . SER A 1 92 ? 16.716 -0.563 -11.078 1.00 91.94 92 SER A CA 1
ATOM 749 C C . SER A 1 92 ? 15.336 -0.790 -11.699 1.00 91.94 92 SER A C 1
ATOM 751 O O . SER A 1 92 ? 15.005 -0.149 -12.693 1.00 91.94 92 SER A O 1
ATOM 753 N N . CYS A 1 93 ? 14.501 -1.625 -11.083 1.00 94.25 93 CYS A N 1
ATOM 754 C CA . CYS A 1 93 ? 13.161 -1.962 -11.543 1.00 94.25 93 CYS A CA 1
ATOM 755 C C . CYS A 1 93 ? 12.124 -1.435 -10.549 1.00 94.25 93 CYS A C 1
ATOM 757 O O . CYS A 1 93 ? 12.167 -1.763 -9.358 1.00 94.25 93 CYS A O 1
ATOM 759 N N . THR A 1 94 ? 11.184 -0.620 -11.035 1.00 94.50 94 THR A N 1
ATOM 760 C CA . THR A 1 94 ? 10.005 -0.243 -10.246 1.00 94.50 94 THR A CA 1
ATOM 761 C C . THR A 1 94 ? 9.190 -1.490 -9.918 1.00 94.50 94 THR A C 1
ATOM 763 O O . THR A 1 94 ? 9.241 -2.488 -10.640 1.00 94.50 94 THR A O 1
ATOM 766 N N . PHE A 1 95 ? 8.402 -1.448 -8.848 1.00 95.25 95 PHE A N 1
ATOM 767 C CA . PHE A 1 95 ? 7.553 -2.575 -8.453 1.00 95.25 95 PHE A CA 1
ATOM 768 C C . PHE A 1 95 ? 6.600 -2.989 -9.590 1.00 95.25 95 PHE A C 1
ATOM 770 O O . PHE A 1 95 ? 6.327 -4.170 -9.798 1.00 95.25 95 PHE A O 1
ATOM 777 N N . SER A 1 96 ? 6.170 -2.018 -10.403 1.00 94.75 96 SER A N 1
ATOM 778 C CA . SER A 1 96 ? 5.333 -2.219 -11.590 1.00 94.75 96 SER A CA 1
ATOM 779 C C . SER A 1 96 ? 5.988 -2.996 -12.741 1.00 94.75 96 SER A C 1
ATOM 781 O O . SER A 1 96 ? 5.256 -3.484 -13.603 1.00 94.75 96 SER A O 1
ATOM 783 N N . PHE A 1 97 ? 7.317 -3.183 -12.763 1.00 94.69 97 PHE A N 1
ATOM 784 C CA . PHE A 1 97 ? 7.982 -4.031 -13.772 1.00 94.69 97 PHE A CA 1
ATOM 785 C C . PHE A 1 97 ? 7.525 -5.485 -13.676 1.00 94.69 97 PHE A C 1
ATOM 787 O O . PHE A 1 97 ? 7.444 -6.176 -14.690 1.00 94.69 97 PHE A O 1
ATOM 794 N N . LEU A 1 98 ? 7.151 -5.939 -12.476 1.00 96.00 98 LEU A N 1
ATOM 795 C CA . LEU A 1 98 ? 6.599 -7.277 -12.270 1.00 96.00 98 LEU A CA 1
ATOM 796 C C . LEU A 1 98 ? 5.283 -7.498 -13.025 1.00 96.00 98 LEU A C 1
ATOM 798 O O . LEU A 1 98 ? 4.913 -8.649 -13.243 1.00 96.00 98 LEU A O 1
ATOM 802 N N . GLY A 1 99 ? 4.588 -6.422 -13.408 1.00 95.31 99 GLY A N 1
ATOM 803 C CA . GLY A 1 99 ? 3.305 -6.455 -14.101 1.00 95.31 99 GLY A CA 1
ATOM 804 C C . GLY A 1 99 ? 3.341 -6.081 -15.571 1.00 95.31 99 GLY A C 1
ATOM 805 O O . GLY A 1 99 ? 2.275 -6.001 -16.163 1.00 95.31 99 GLY A O 1
ATOM 806 N N . SER A 1 100 ? 4.500 -5.823 -16.174 1.00 95.69 100 SER A N 1
ATOM 807 C CA . SER A 1 100 ? 4.574 -5.512 -17.606 1.00 95.69 100 SER A CA 1
ATOM 808 C C . SER A 1 100 ? 4.851 -6.769 -18.421 1.00 95.69 100 SER A C 1
ATOM 810 O O . SER A 1 100 ? 5.706 -7.573 -18.047 1.00 95.69 100 SER A O 1
ATOM 812 N N . TRP A 1 101 ? 4.155 -6.912 -19.552 1.00 95.94 101 TRP A N 1
ATOM 813 C CA . TRP A 1 101 ? 4.420 -7.973 -20.521 1.00 95.94 101 TRP A CA 1
ATOM 814 C C . TRP A 1 101 ? 5.413 -7.580 -21.624 1.00 95.94 101 TRP A C 1
ATOM 816 O O . TRP A 1 101 ? 5.549 -8.304 -22.605 1.00 95.94 101 TRP A O 1
ATOM 826 N N . ASP A 1 102 ? 6.082 -6.432 -21.489 1.00 96.50 102 ASP A N 1
ATOM 827 C CA . ASP A 1 102 ? 7.192 -6.061 -22.369 1.00 96.50 102 ASP A CA 1
ATOM 828 C C . ASP A 1 102 ? 8.373 -7.045 -22.178 1.00 96.50 102 ASP A C 1
ATOM 830 O O . ASP A 1 102 ? 8.579 -7.576 -21.082 1.00 96.50 102 ASP A O 1
ATOM 834 N N . ASP A 1 103 ? 9.164 -7.285 -23.230 1.00 95.00 103 ASP A N 1
ATOM 835 C CA . ASP A 1 103 ? 10.244 -8.293 -23.233 1.00 95.00 103 ASP A CA 1
ATOM 836 C C . ASP A 1 103 ? 11.345 -8.025 -22.187 1.00 95.00 103 ASP A C 1
ATOM 838 O O . ASP A 1 103 ? 11.951 -8.955 -21.648 1.00 95.00 103 ASP A O 1
ATOM 842 N N . ASP A 1 104 ? 11.586 -6.752 -21.868 1.00 92.06 104 ASP A N 1
ATOM 843 C CA . ASP A 1 104 ? 12.547 -6.289 -20.858 1.00 92.06 104 ASP A CA 1
ATOM 844 C C . ASP A 1 104 ? 12.007 -6.362 -19.416 1.00 92.06 104 ASP A C 1
ATOM 846 O O . ASP A 1 104 ? 12.721 -6.057 -18.459 1.00 92.06 104 ASP A O 1
ATOM 850 N N . SER A 1 105 ? 10.753 -6.789 -19.259 1.00 93.12 105 SER A N 1
ATOM 851 C CA . SER A 1 105 ? 10.012 -6.819 -18.001 1.00 93.12 105 SER A CA 1
ATOM 852 C C . SER A 1 105 ? 9.676 -8.266 -17.591 1.00 93.12 105 SER A C 1
ATOM 854 O O . SER A 1 105 ? 10.584 -9.093 -17.460 1.00 93.12 105 SER A O 1
ATOM 856 N N . ASN A 1 106 ? 8.393 -8.592 -17.365 1.00 94.69 106 ASN A N 1
ATOM 857 C CA . ASN A 1 106 ? 7.914 -9.896 -16.897 1.00 94.69 106 ASN A CA 1
ATOM 858 C C . ASN A 1 106 ? 6.844 -10.510 -17.832 1.00 94.69 106 ASN A C 1
ATOM 860 O O . ASN A 1 106 ? 5.703 -10.733 -17.408 1.00 94.69 106 ASN A O 1
ATOM 864 N N . PRO A 1 107 ? 7.181 -10.834 -19.095 1.00 94.25 107 PRO A N 1
ATOM 865 C CA . PRO A 1 107 ? 6.217 -11.289 -20.108 1.00 94.25 107 PRO A CA 1
ATOM 866 C C . PRO A 1 107 ? 5.448 -12.555 -19.729 1.00 94.25 107 PRO A C 1
ATOM 868 O O . PRO A 1 107 ? 4.315 -12.746 -20.167 1.00 94.25 107 PRO A O 1
ATOM 871 N N . ILE A 1 108 ? 6.025 -13.408 -18.883 1.00 95.62 108 ILE A N 1
ATOM 872 C CA . ILE A 1 108 ? 5.393 -14.655 -18.439 1.00 95.62 108 ILE A CA 1
ATOM 873 C C . ILE A 1 108 ? 4.586 -14.438 -17.157 1.00 95.62 108 ILE A C 1
ATOM 875 O O . ILE A 1 108 ? 3.536 -15.046 -16.992 1.00 95.62 108 ILE A O 1
ATOM 879 N N . GLY A 1 109 ? 5.063 -13.595 -16.242 1.00 95.19 109 GLY A N 1
ATOM 880 C CA . GLY A 1 109 ? 4.514 -13.458 -14.894 1.00 95.19 109 GLY A CA 1
ATOM 881 C C . GLY A 1 109 ? 3.580 -12.281 -14.652 1.00 95.19 109 GLY A C 1
ATOM 882 O O . GLY A 1 109 ? 3.033 -12.168 -13.554 1.00 95.19 109 GLY A O 1
ATOM 883 N N . TRP A 1 110 ? 3.398 -11.397 -15.636 1.00 96.69 110 TRP A N 1
ATOM 884 C CA . TRP A 1 110 ? 2.699 -10.120 -15.461 1.00 96.69 110 TRP A CA 1
ATOM 885 C C . TRP A 1 110 ? 1.294 -10.251 -14.853 1.00 96.69 110 TRP A C 1
ATOM 887 O O . TRP A 1 110 ? 0.877 -9.415 -14.049 1.00 96.69 110 TRP A O 1
ATOM 897 N N . TYR A 1 111 ? 0.563 -11.317 -15.191 1.00 97.38 111 TYR A N 1
ATOM 898 C CA . TYR A 1 111 ? -0.808 -11.509 -14.725 1.00 97.38 111 TYR A CA 1
ATOM 899 C C . TYR A 1 111 ? -0.880 -11.750 -13.213 1.00 97.38 111 TYR A C 1
ATOM 901 O O . TYR A 1 111 ? -1.860 -11.348 -12.587 1.00 97.38 111 TYR A O 1
ATOM 909 N N . TRP A 1 112 ? 0.155 -12.339 -12.596 1.00 98.06 112 TRP A N 1
ATOM 910 C CA . TRP A 1 112 ? 0.222 -12.484 -11.140 1.00 98.06 112 TRP A CA 1
ATOM 911 C C . TRP A 1 112 ? 0.241 -11.119 -10.462 1.00 98.06 112 TRP A C 1
ATOM 913 O O . TRP A 1 112 ? -0.492 -10.898 -9.502 1.00 98.06 112 TRP A O 1
ATOM 923 N N . PHE A 1 113 ? 1.010 -10.172 -11.000 1.00 96.75 113 PHE A N 1
ATOM 924 C CA . PHE A 1 113 ? 1.039 -8.809 -10.486 1.00 96.75 113 PHE A CA 1
ATOM 925 C C . PHE A 1 113 ? -0.326 -8.123 -10.615 1.00 96.75 113 PHE A C 1
ATOM 927 O O . PHE A 1 113 ? -0.817 -7.564 -9.635 1.00 96.75 113 PHE A O 1
ATOM 934 N N . THR A 1 114 ? -0.975 -8.212 -11.781 1.00 97.50 114 THR A N 1
ATOM 935 C CA . THR A 1 114 ? -2.328 -7.667 -11.989 1.00 97.50 114 THR A CA 1
ATOM 936 C C . THR A 1 114 ? -3.329 -8.253 -10.994 1.00 97.50 114 THR A C 1
ATOM 938 O O . THR A 1 114 ? -4.052 -7.499 -10.340 1.00 97.50 114 THR A O 1
ATOM 941 N N . ILE A 1 115 ? -3.340 -9.579 -10.819 1.00 98.38 115 ILE A N 1
ATOM 942 C CA . ILE A 1 115 ? -4.207 -10.254 -9.845 1.00 98.38 115 ILE A CA 1
ATOM 943 C C . ILE A 1 115 ? -3.911 -9.748 -8.430 1.00 98.38 115 ILE A C 1
ATOM 945 O O . ILE A 1 115 ? -4.844 -9.414 -7.703 1.00 98.38 115 ILE A O 1
ATOM 949 N N . GLY A 1 116 ? -2.635 -9.647 -8.049 1.00 97.75 116 GLY A N 1
ATOM 950 C CA . GLY A 1 116 ? -2.211 -9.157 -6.738 1.00 97.75 116 GLY A CA 1
ATOM 951 C C . GLY A 1 116 ? -2.677 -7.728 -6.466 1.00 97.75 116 GLY A C 1
ATOM 952 O O . GLY A 1 116 ? -3.262 -7.465 -5.416 1.00 97.75 116 GLY A O 1
ATOM 953 N N . MET A 1 117 ? -2.513 -6.822 -7.431 1.00 97.38 117 MET A N 1
ATOM 954 C CA . MET A 1 117 ? -2.933 -5.420 -7.319 1.00 97.38 117 MET A CA 1
ATOM 955 C C . MET A 1 117 ? -4.455 -5.283 -7.212 1.00 97.38 117 MET A C 1
ATOM 957 O O . MET A 1 117 ? -4.957 -4.589 -6.323 1.00 97.38 117 MET A O 1
ATOM 961 N N . CYS A 1 118 ? -5.206 -5.988 -8.064 1.00 98.19 118 CYS A N 1
ATOM 962 C CA . CYS A 1 118 ? -6.666 -5.985 -8.008 1.00 98.19 118 CYS A CA 1
ATOM 963 C C . CYS A 1 118 ? -7.188 -6.615 -6.709 1.00 98.19 118 CYS A C 1
ATOM 965 O O . CYS A 1 118 ? -8.130 -6.099 -6.112 1.00 98.19 118 CYS A O 1
ATOM 967 N N . LEU A 1 119 ? -6.575 -7.703 -6.238 1.00 97.69 119 LEU A N 1
ATOM 968 C CA . LEU A 1 119 ? -6.951 -8.352 -4.983 1.00 97.69 119 LEU A CA 1
ATOM 969 C C . LEU A 1 119 ? -6.620 -7.480 -3.762 1.00 97.69 119 LEU A C 1
ATOM 971 O O . LEU A 1 119 ? -7.402 -7.438 -2.810 1.00 97.69 119 LEU A O 1
ATOM 975 N N . SER A 1 120 ? -5.512 -6.737 -3.814 1.00 97.62 120 SER A N 1
ATOM 976 C CA . SER A 1 120 ? -5.112 -5.788 -2.768 1.00 97.62 120 SER A CA 1
ATOM 977 C C . SER A 1 120 ? -6.175 -4.728 -2.515 1.00 97.62 120 SER A C 1
ATOM 979 O O . SER A 1 120 ? -6.523 -4.498 -1.362 1.00 97.62 120 SER A O 1
ATOM 981 N N . PHE A 1 121 ? -6.811 -4.196 -3.562 1.00 97.50 121 PHE A N 1
ATOM 982 C CA . PHE A 1 121 ? -7.959 -3.296 -3.417 1.00 97.50 121 PHE A CA 1
ATOM 983 C C . PHE A 1 121 ? -9.094 -3.903 -2.575 1.00 97.50 121 PHE A C 1
ATOM 985 O O . PHE A 1 121 ? -9.603 -3.262 -1.652 1.00 97.50 121 PHE A O 1
ATOM 992 N N . PHE A 1 122 ? -9.483 -5.150 -2.859 1.00 97.06 122 PHE A N 1
ATOM 993 C CA . PHE A 1 122 ? -10.558 -5.817 -2.118 1.00 97.06 122 PHE A CA 1
ATOM 994 C C . PHE A 1 122 ? -10.167 -6.106 -0.666 1.00 97.06 122 PHE A C 1
ATOM 996 O O . PHE A 1 122 ? -11.020 -6.047 0.222 1.00 97.06 122 PHE A O 1
ATOM 1003 N N . ILE A 1 123 ? -8.886 -6.382 -0.412 1.00 97.06 123 ILE A N 1
ATOM 1004 C CA . ILE A 1 123 ? -8.367 -6.625 0.935 1.00 97.06 123 ILE A CA 1
ATOM 1005 C C . ILE A 1 123 ? -8.283 -5.333 1.750 1.00 97.06 123 ILE A C 1
ATOM 1007 O O . ILE A 1 123 ? -8.730 -5.290 2.896 1.00 97.06 123 ILE A O 1
ATOM 1011 N N . GLU A 1 124 ? -7.773 -4.262 1.159 1.00 97.69 124 GLU A N 1
ATOM 1012 C CA . GLU A 1 124 ? -7.526 -2.997 1.845 1.00 97.69 124 GLU A CA 1
ATOM 1013 C C . GLU A 1 124 ? -8.817 -2.212 2.111 1.00 97.69 124 GLU A C 1
ATOM 1015 O O . GLU A 1 124 ? -8.925 -1.547 3.143 1.00 97.69 124 GLU A O 1
ATOM 1020 N N . MET A 1 125 ? -9.834 -2.315 1.247 1.00 97.69 125 MET A N 1
ATOM 1021 C CA . MET A 1 125 ? -11.065 -1.526 1.378 1.00 97.69 125 MET A CA 1
ATOM 1022 C C . MET A 1 125 ? -11.790 -1.735 2.731 1.00 97.69 125 MET A C 1
ATOM 1024 O O . MET A 1 125 ? -12.038 -0.741 3.422 1.00 97.69 125 MET A O 1
ATOM 1028 N N . PRO A 1 126 ? -12.076 -2.968 3.206 1.00 97.75 126 PRO A N 1
ATOM 1029 C CA . PRO A 1 126 ? -12.645 -3.188 4.541 1.00 97.75 126 PRO A CA 1
ATOM 1030 C C . PRO A 1 126 ? -11.775 -2.651 5.682 1.00 97.75 126 PRO A C 1
ATOM 1032 O O . PRO A 1 126 ? -12.305 -2.180 6.691 1.00 97.75 126 PRO A O 1
ATOM 1035 N N . ILE A 1 127 ? -10.447 -2.701 5.530 1.00 97.94 127 ILE A N 1
ATOM 1036 C CA . ILE A 1 127 ? -9.487 -2.226 6.533 1.00 97.94 127 ILE A CA 1
ATOM 1037 C C . ILE A 1 127 ? -9.535 -0.695 6.629 1.00 97.94 127 ILE A C 1
ATOM 1039 O O . ILE A 1 127 ? -9.653 -0.146 7.726 1.00 97.94 127 ILE A O 1
ATOM 1043 N N . ILE A 1 128 ? -9.528 -0.001 5.490 1.00 98.00 128 ILE A N 1
ATOM 1044 C CA . ILE A 1 128 ? -9.667 1.461 5.407 1.00 98.00 128 ILE A CA 1
ATOM 1045 C C . ILE A 1 128 ? -10.993 1.902 6.033 1.00 98.00 128 ILE A C 1
ATOM 1047 O O . ILE A 1 128 ? -11.025 2.790 6.893 1.00 98.00 128 ILE A O 1
ATOM 1051 N N . MET A 1 129 ? -12.084 1.219 5.679 1.00 97.69 129 MET A N 1
ATOM 1052 C CA . MET A 1 129 ? -13.398 1.497 6.251 1.00 97.69 129 MET A CA 1
ATOM 1053 C C . MET A 1 129 ? -13.410 1.247 7.761 1.00 97.69 129 MET A C 1
ATOM 1055 O O . MET A 1 129 ? -13.930 2.083 8.504 1.00 97.69 129 MET A O 1
ATOM 1059 N N . TYR A 1 130 ? -12.783 0.167 8.244 1.00 96.38 130 TYR A N 1
ATOM 1060 C CA . TYR A 1 130 ? -12.630 -0.104 9.675 1.00 96.38 130 TYR A CA 1
ATOM 1061 C C . TYR A 1 130 ? -11.931 1.064 10.377 1.00 96.38 130 TYR A C 1
ATOM 1063 O O . TYR A 1 130 ? -12.463 1.591 11.358 1.00 96.38 130 TYR A O 1
ATOM 1071 N N . VAL A 1 131 ? -10.794 1.529 9.849 1.00 96.38 131 VAL A N 1
ATOM 1072 C CA . VAL A 1 131 ? -10.048 2.668 10.402 1.00 96.38 131 VAL A CA 1
ATOM 1073 C C . VAL A 1 131 ? -10.950 3.895 10.516 1.00 96.38 131 VAL A C 1
ATOM 1075 O O . VAL A 1 131 ? -11.053 4.479 11.598 1.00 96.38 131 VAL A O 1
ATOM 1078 N N . TYR A 1 132 ? -11.681 4.247 9.454 1.00 96.31 132 TYR A N 1
ATOM 1079 C CA . TYR A 1 132 ? -12.635 5.356 9.485 1.00 96.31 132 TYR A CA 1
ATOM 1080 C C . TYR A 1 132 ? -13.703 5.191 10.572 1.00 96.31 132 TYR A C 1
ATOM 1082 O O . TYR A 1 132 ? -13.936 6.125 11.348 1.00 96.31 132 TYR A O 1
ATOM 1090 N N . GLN A 1 133 ? -14.323 4.009 10.689 1.00 93.50 133 GLN A N 1
ATOM 1091 C CA . GLN A 1 133 ? -15.314 3.748 11.741 1.00 93.50 133 GLN A CA 1
ATOM 1092 C C . GLN A 1 133 ? -14.722 3.967 13.138 1.00 93.50 133 GLN A C 1
ATOM 1094 O O . GLN A 1 133 ? -15.415 4.496 14.014 1.00 93.50 133 GLN A O 1
ATOM 1099 N N . ARG A 1 134 ? -13.451 3.591 13.342 1.00 91.19 134 ARG A N 1
ATOM 1100 C CA . ARG A 1 134 ? -12.764 3.710 14.633 1.00 91.19 134 ARG A CA 1
ATOM 1101 C C . ARG A 1 134 ? -12.328 5.120 14.979 1.00 91.19 134 ARG A C 1
ATOM 1103 O O . ARG A 1 134 ? -12.289 5.415 16.160 1.00 91.19 134 ARG A O 1
ATOM 1110 N N . VAL A 1 135 ? -12.049 6.002 14.023 1.00 93.19 135 VAL A N 1
ATOM 1111 C CA . VAL A 1 135 ? -11.498 7.339 14.342 1.00 93.19 135 VAL A CA 1
ATOM 1112 C C . VAL A 1 135 ? -12.453 8.501 14.073 1.00 93.19 135 VAL A C 1
ATOM 1114 O O . VAL A 1 135 ? -12.222 9.614 14.545 1.00 93.19 135 VAL A O 1
ATOM 1117 N N . LYS A 1 136 ? -13.577 8.276 13.377 1.00 93.75 136 LYS A N 1
ATOM 1118 C CA . LYS A 1 136 ? -14.539 9.343 13.029 1.00 93.75 136 LYS A CA 1
ATOM 1119 C C . LYS A 1 136 ? -15.161 10.079 14.221 1.00 93.75 136 LYS A C 1
ATOM 1121 O O . LYS A 1 136 ? -15.703 11.165 14.034 1.00 93.75 136 LYS A O 1
ATOM 1126 N N . HIS A 1 137 ? -15.128 9.497 15.418 1.00 88.12 137 HIS A N 1
ATOM 1127 C CA . HIS A 1 137 ? -15.677 10.108 16.631 1.00 88.12 137 HIS A CA 1
ATOM 1128 C C . HIS A 1 137 ? -14.698 11.075 17.320 1.00 88.12 137 HIS A C 1
ATOM 1130 O O . HIS A 1 137 ? -15.135 11.883 18.135 1.00 88.12 137 HIS A O 1
ATOM 1136 N N . ILE A 1 138 ? -13.408 11.032 16.961 1.00 90.44 138 ILE A N 1
ATOM 1137 C CA . ILE A 1 138 ? -12.391 11.994 17.409 1.00 90.44 138 ILE A CA 1
ATOM 1138 C C . ILE A 1 138 ? -12.597 13.315 16.659 1.00 90.44 138 ILE A C 1
ATOM 1140 O O . ILE A 1 138 ? -12.884 14.352 17.254 1.00 90.44 138 ILE A O 1
ATOM 1144 N N . ASN A 1 139 ? -12.510 13.267 15.325 1.00 93.19 139 ASN A N 1
ATOM 1145 C CA . ASN A 1 139 ? -12.828 14.388 14.446 1.00 93.19 139 ASN A CA 1
ATOM 1146 C C . ASN A 1 139 ? -13.315 13.868 13.087 1.00 93.19 139 ASN A C 1
ATOM 1148 O O . ASN A 1 139 ? -12.530 13.438 12.240 1.00 93.19 139 ASN A O 1
ATOM 1152 N N . LYS A 1 140 ? -14.631 13.944 12.861 1.00 95.00 140 LYS A N 1
ATOM 1153 C CA . LYS A 1 140 ? -15.278 13.405 11.657 1.00 95.00 140 LYS A CA 1
ATOM 1154 C C . LYS A 1 140 ? -14.731 14.002 10.359 1.00 95.00 140 LYS A C 1
ATOM 1156 O O . LYS A 1 140 ? -14.664 13.283 9.369 1.00 95.00 140 LYS A O 1
ATOM 1161 N N . LYS A 1 141 ? -14.360 15.290 10.344 1.00 97.19 141 LYS A N 1
ATOM 1162 C CA . LYS A 1 141 ? -13.890 15.971 9.126 1.00 97.19 141 LYS A CA 1
ATOM 1163 C C . LYS A 1 141 ? -12.520 15.452 8.700 1.00 97.19 141 LYS A C 1
ATOM 1165 O O . LYS A 1 141 ? -12.365 15.060 7.551 1.00 97.19 141 LYS A O 1
ATOM 1170 N N . ILE A 1 142 ? -11.567 15.389 9.633 1.00 96.50 142 ILE A N 1
ATOM 1171 C CA . ILE A 1 142 ? -10.218 14.881 9.340 1.00 96.50 142 ILE A CA 1
ATOM 1172 C C . ILE A 1 142 ? -10.278 13.383 9.008 1.00 96.50 142 ILE A C 1
ATOM 1174 O O . ILE A 1 142 ? -9.671 12.949 8.035 1.00 96.50 142 ILE A O 1
ATOM 1178 N N . ALA A 1 143 ? -11.085 12.608 9.744 1.00 96.44 143 ALA A N 1
ATOM 1179 C CA . ALA A 1 143 ? -11.293 11.185 9.464 1.00 96.44 143 ALA A CA 1
ATOM 1180 C C . ALA A 1 143 ? -11.891 10.940 8.078 1.00 96.44 143 ALA A C 1
ATOM 1182 O O . ALA A 1 143 ? -11.470 10.022 7.384 1.00 96.44 143 ALA A O 1
ATOM 1183 N N . LEU A 1 144 ? -12.865 11.759 7.672 1.00 97.50 144 LEU A N 1
ATOM 1184 C CA . LEU A 1 144 ? -13.452 11.680 6.339 1.00 97.50 144 LEU A CA 1
ATOM 1185 C C . LEU A 1 144 ? -12.434 12.063 5.261 1.00 97.50 144 LEU A C 1
ATOM 1187 O O . LEU A 1 144 ? -12.359 11.367 4.258 1.00 97.50 144 LEU A O 1
ATOM 1191 N N . GLY A 1 145 ? -11.641 13.117 5.479 1.00 97.38 145 GLY A N 1
ATOM 1192 C CA . GLY A 1 145 ? -10.567 13.512 4.564 1.00 97.38 145 GLY A CA 1
ATOM 1193 C C . GLY A 1 145 ? -9.562 12.382 4.341 1.00 97.38 145 GLY A C 1
ATOM 1194 O O . GLY A 1 145 ? -9.360 11.968 3.204 1.00 97.38 145 GLY A O 1
ATOM 1195 N N . GLY A 1 146 ? -9.017 11.816 5.424 1.00 97.25 146 GLY A N 1
ATOM 1196 C CA . GLY A 1 146 ? -8.108 10.667 5.349 1.00 97.25 146 GLY A CA 1
ATOM 1197 C C . GLY A 1 146 ? -8.733 9.462 4.641 1.00 97.25 146 GLY A C 1
ATOM 1198 O O . GLY A 1 146 ? -8.101 8.871 3.770 1.00 97.25 146 GLY A O 1
ATOM 1199 N N . ASN A 1 147 ? -10.002 9.159 4.936 1.00 97.88 147 ASN A N 1
ATOM 1200 C CA . ASN A 1 147 ? -10.711 8.046 4.307 1.0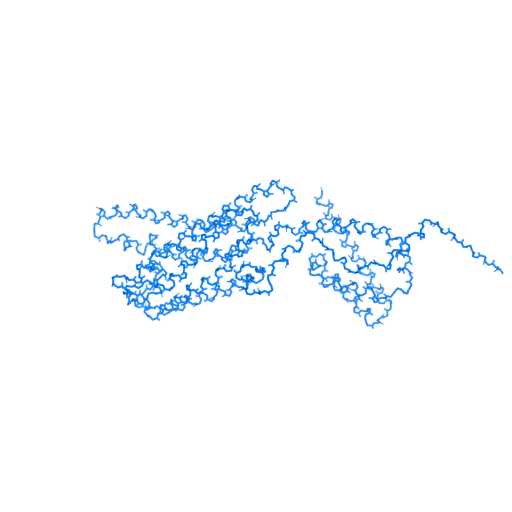0 97.88 147 ASN A CA 1
ATOM 1201 C C . ASN A 1 147 ? -10.937 8.265 2.808 1.00 97.88 147 ASN A C 1
ATOM 1203 O O . ASN A 1 147 ? -10.758 7.334 2.036 1.00 97.88 147 ASN A O 1
ATOM 1207 N N . ILE A 1 148 ? -11.324 9.473 2.381 1.00 98.25 148 ILE A N 1
ATOM 1208 C CA . ILE A 1 148 ? -11.500 9.797 0.956 1.00 98.25 148 ILE A CA 1
ATOM 1209 C C . ILE A 1 148 ? -10.184 9.584 0.207 1.00 98.25 148 ILE A C 1
ATOM 1211 O O . ILE A 1 148 ? -10.185 8.947 -0.842 1.00 98.25 148 ILE A O 1
ATOM 1215 N N . PHE A 1 149 ? -9.070 10.071 0.758 1.00 98.31 149 PHE A N 1
ATOM 1216 C CA . PHE A 1 149 ? -7.755 9.901 0.146 1.00 98.31 149 PHE A CA 1
ATOM 1217 C C . PHE A 1 149 ? -7.321 8.432 0.084 1.00 98.31 149 PHE A C 1
ATOM 1219 O O . PHE A 1 149 ? -6.858 7.987 -0.960 1.00 98.31 149 PHE A O 1
ATOM 1226 N N . TRP A 1 150 ? -7.525 7.642 1.138 1.00 98.00 150 TRP A N 1
ATOM 1227 C CA . TRP A 1 150 ? -7.202 6.212 1.086 1.00 98.00 150 TRP A CA 1
ATOM 1228 C C . TRP A 1 150 ? -8.096 5.424 0.136 1.00 98.00 150 TRP A C 1
ATOM 1230 O O . TRP A 1 150 ? -7.577 4.633 -0.642 1.00 98.00 150 TRP A O 1
ATOM 1240 N N . VAL A 1 151 ? -9.409 5.677 0.132 1.00 98.25 151 VAL A N 1
ATOM 1241 C CA . VAL A 1 151 ? -10.339 5.055 -0.824 1.00 98.25 151 VAL A CA 1
ATOM 1242 C C . VAL A 1 151 ? -9.948 5.404 -2.260 1.00 98.25 151 VAL A C 1
ATOM 1244 O O . VAL A 1 151 ? -9.875 4.516 -3.103 1.00 98.25 151 VAL A O 1
ATOM 1247 N N . LEU A 1 152 ? -9.648 6.676 -2.540 1.00 98.31 152 LEU A N 1
ATOM 1248 C CA . LEU A 1 152 ? -9.157 7.103 -3.851 1.00 98.31 152 LEU A CA 1
ATOM 1249 C C . LEU A 1 152 ? -7.853 6.384 -4.220 1.00 98.31 152 LEU A C 1
ATOM 1251 O O . LEU A 1 152 ? -7.723 5.919 -5.349 1.00 98.31 152 LEU A O 1
ATOM 1255 N N . GLY A 1 153 ? -6.925 6.264 -3.268 1.00 98.00 153 GLY A N 1
ATOM 1256 C CA . GLY A 1 153 ? -5.656 5.565 -3.439 1.00 98.00 153 GLY A CA 1
ATOM 1257 C C . GLY A 1 153 ? -5.842 4.106 -3.838 1.00 98.00 153 GLY A C 1
ATOM 1258 O O . GLY A 1 153 ? -5.318 3.694 -4.865 1.00 98.00 153 GLY A O 1
ATOM 1259 N N . VAL A 1 154 ? -6.653 3.344 -3.101 1.00 98.00 154 VAL A N 1
ATOM 1260 C CA . VAL A 1 154 ? -6.874 1.923 -3.417 1.00 98.00 154 VAL A CA 1
ATOM 1261 C C . VAL A 1 154 ? -7.713 1.718 -4.680 1.00 98.00 154 VAL A C 1
ATOM 1263 O O . VAL A 1 154 ? -7.480 0.770 -5.426 1.00 98.00 154 VAL A O 1
ATOM 1266 N N . CYS A 1 155 ? -8.657 2.614 -4.987 1.00 98.25 155 CYS A N 1
ATOM 1267 C CA . CYS A 1 155 ? -9.360 2.594 -6.273 1.00 98.25 155 CYS A CA 1
ATOM 1268 C C . CYS A 1 155 ? -8.391 2.828 -7.441 1.00 98.25 155 CYS A C 1
ATOM 1270 O O . CYS A 1 155 ? -8.471 2.143 -8.458 1.00 98.25 155 CYS A O 1
ATOM 1272 N N . ALA A 1 156 ? -7.460 3.776 -7.300 1.00 98.25 156 ALA A N 1
ATOM 1273 C CA . ALA A 1 156 ? -6.410 3.988 -8.287 1.00 98.25 156 ALA A CA 1
ATOM 1274 C C . ALA A 1 156 ? -5.473 2.769 -8.363 1.00 98.25 156 ALA A C 1
ATOM 1276 O O . ALA A 1 156 ? -5.160 2.324 -9.460 1.00 98.25 156 ALA A O 1
ATOM 1277 N N . GLN A 1 157 ? -5.127 2.140 -7.239 1.00 97.69 157 GLN A N 1
ATOM 1278 C CA . GLN A 1 157 ? -4.332 0.907 -7.199 1.00 97.69 157 GLN A CA 1
ATOM 1279 C C . GLN A 1 157 ? -4.981 -0.238 -7.986 1.00 97.69 157 GLN A C 1
ATOM 1281 O O . GLN A 1 157 ? -4.301 -0.941 -8.734 1.00 97.69 157 GLN A O 1
ATOM 1286 N N . PHE A 1 158 ? -6.303 -0.401 -7.875 1.00 98.31 158 PHE A N 1
ATOM 1287 C CA . PHE A 1 158 ? -7.050 -1.354 -8.696 1.00 98.31 158 PHE A CA 1
ATOM 1288 C C . PHE A 1 158 ? -6.860 -1.070 -10.193 1.00 98.31 158 PHE A C 1
ATOM 1290 O O . PHE A 1 158 ? -6.559 -1.980 -10.963 1.00 98.31 158 PHE A O 1
ATOM 1297 N N . LEU A 1 159 ? -6.963 0.202 -10.594 1.00 98.19 159 LEU A N 1
ATOM 1298 C CA . LEU A 1 159 ? -6.730 0.623 -11.976 1.00 98.19 159 LEU A CA 1
ATOM 1299 C C . LEU A 1 159 ? -5.272 0.403 -12.415 1.00 98.19 159 LEU A C 1
ATOM 1301 O O . LEU A 1 159 ? -5.058 -0.005 -13.551 1.00 98.19 159 LEU A O 1
ATOM 1305 N N . VAL A 1 160 ? -4.277 0.585 -11.538 1.00 97.62 160 VAL A N 1
ATOM 1306 C CA . VAL A 1 160 ? -2.872 0.224 -11.825 1.00 97.62 160 VAL A CA 1
ATOM 1307 C C . VAL A 1 160 ? -2.751 -1.266 -12.161 1.00 97.62 160 VAL A C 1
ATOM 1309 O O . VAL A 1 160 ? -2.014 -1.628 -13.074 1.00 97.62 160 VAL A O 1
ATOM 1312 N N . GLY A 1 161 ? -3.499 -2.127 -11.463 1.00 97.12 161 GLY A N 1
ATOM 1313 C CA . GLY A 1 161 ? -3.582 -3.554 -11.779 1.00 97.12 161 GLY A CA 1
ATOM 1314 C C . GLY A 1 161 ? -4.216 -3.827 -13.146 1.00 97.12 161 GLY A C 1
ATOM 1315 O O . GLY A 1 161 ? -3.690 -4.633 -13.912 1.00 97.12 161 GLY A O 1
ATOM 1316 N N . CYS A 1 162 ? -5.314 -3.136 -13.474 1.00 97.69 162 CYS A N 1
ATOM 1317 C CA . CYS A 1 162 ? -6.016 -3.280 -14.756 1.00 97.69 162 CYS A CA 1
ATOM 1318 C C . CYS A 1 162 ? -5.233 -2.733 -15.959 1.00 97.69 162 CYS A C 1
ATOM 1320 O O . CYS A 1 162 ? -5.412 -3.221 -17.074 1.00 97.69 162 CYS A O 1
ATOM 1322 N N . PHE A 1 163 ? -4.391 -1.722 -15.744 1.00 97.62 163 PHE A N 1
ATOM 1323 C CA . PHE A 1 163 ? -3.574 -1.084 -16.771 1.00 97.62 163 PHE A CA 1
ATOM 1324 C C . PHE A 1 163 ? -2.094 -1.263 -16.435 1.00 97.62 163 PHE A C 1
ATOM 1326 O O . PHE A 1 163 ? -1.494 -0.357 -15.861 1.00 97.62 163 PHE A O 1
ATOM 1333 N N . PRO A 1 164 ? -1.489 -2.417 -16.749 1.00 95.56 164 PRO A N 1
ATOM 1334 C CA . PRO A 1 164 ? -0.078 -2.669 -16.467 1.00 95.56 164 PRO A CA 1
ATOM 1335 C C . PRO A 1 164 ? 0.865 -1.730 -17.230 1.00 95.56 164 PRO A C 1
ATOM 1337 O O . PRO A 1 164 ? 0.486 -1.116 -18.223 1.00 95.56 164 PRO A O 1
ATOM 1340 N N . SER A 1 165 ? 2.124 -1.626 -16.795 1.00 95.50 165 SER A N 1
ATOM 1341 C CA . SER A 1 165 ? 3.108 -0.681 -17.357 1.00 95.50 165 SER A CA 1
ATOM 1342 C C . SER A 1 165 ? 3.714 -1.128 -18.702 1.00 95.50 165 SER A C 1
ATOM 1344 O O . SER A 1 165 ? 4.927 -1.057 -18.909 1.00 95.50 165 SER A O 1
ATOM 1346 N N . SER A 1 166 ? 2.883 -1.588 -19.640 1.00 96.12 166 SER A N 1
ATOM 1347 C CA . SER A 1 166 ? 3.333 -2.030 -20.964 1.00 96.12 166 SER A CA 1
ATOM 1348 C C . SER A 1 166 ? 3.377 -0.891 -21.986 1.00 96.12 166 SER A C 1
ATOM 1350 O O . SER A 1 166 ? 2.542 0.020 -22.007 1.00 96.12 166 SER A O 1
ATOM 1352 N N . SER A 1 167 ? 4.349 -0.985 -22.888 1.00 96.31 167 SER A N 1
ATOM 1353 C CA . SER A 1 167 ? 4.483 -0.163 -24.089 1.00 96.31 167 SER A CA 1
ATOM 1354 C C . SER A 1 167 ? 3.448 -0.460 -25.190 1.00 96.31 167 SER A C 1
ATOM 1356 O O . SER A 1 167 ? 3.386 0.275 -26.181 1.00 96.31 167 SER A O 1
ATOM 1358 N N . THR A 1 168 ? 2.623 -1.496 -25.015 1.00 96.69 168 THR A N 1
ATOM 1359 C CA . THR A 1 168 ? 1.598 -1.925 -25.977 1.00 96.69 168 THR A CA 1
ATOM 1360 C C . THR A 1 168 ? 0.514 -0.863 -26.163 1.00 96.69 168 THR A C 1
ATOM 1362 O O . THR A 1 168 ? 0.057 -0.241 -25.202 1.00 96.69 168 THR A O 1
ATOM 1365 N N . ILE A 1 169 ? 0.089 -0.666 -27.412 1.00 97.38 169 ILE A N 1
ATOM 1366 C CA . ILE A 1 169 ? -0.946 0.299 -27.802 1.00 97.38 169 ILE A CA 1
ATOM 1367 C C . ILE A 1 169 ? -2.337 -0.267 -27.471 1.00 97.38 169 ILE A C 1
ATOM 1369 O O . ILE A 1 169 ? -2.660 -1.379 -27.879 1.00 97.38 169 ILE A O 1
ATOM 1373 N N . ILE A 1 170 ? -3.165 0.508 -26.762 1.00 95.94 170 ILE A N 1
ATOM 1374 C CA . ILE A 1 170 ? -4.577 0.184 -26.486 1.00 95.94 170 ILE A CA 1
ATOM 1375 C C . ILE A 1 170 ? -5.463 0.683 -27.630 1.00 95.94 170 ILE A C 1
ATOM 1377 O O . ILE A 1 170 ? -6.262 -0.064 -28.190 1.00 95.94 170 ILE A O 1
ATOM 1381 N N . PHE A 1 171 ? -5.352 1.976 -27.944 1.00 96.25 171 PHE A N 1
ATOM 1382 C CA . PHE A 1 171 ? -6.194 2.657 -28.923 1.00 96.25 171 PHE A CA 1
ATOM 1383 C C . PHE A 1 171 ? -5.453 3.857 -29.517 1.00 96.25 171 PHE A C 1
ATOM 1385 O O . PHE A 1 171 ? -4.912 4.686 -28.783 1.00 96.25 171 PHE A O 1
ATOM 1392 N N . GLY A 1 172 ? -5.441 3.972 -30.848 1.00 96.31 172 GLY A N 1
ATOM 1393 C CA . GLY A 1 172 ? -4.739 5.052 -31.545 1.00 96.31 172 GLY A CA 1
ATOM 1394 C C . GLY A 1 172 ? -3.243 5.055 -31.223 1.00 96.31 172 GLY A C 1
ATOM 1395 O O . GLY A 1 172 ? -2.541 4.101 -31.540 1.00 96.31 172 GLY A O 1
ATOM 1396 N N . THR A 1 173 ? -2.756 6.124 -30.589 1.00 97.19 173 THR A N 1
ATOM 1397 C CA . THR A 1 173 ? -1.363 6.246 -30.119 1.00 97.19 173 THR A CA 1
ATOM 1398 C C . THR A 1 173 ? -1.202 6.035 -28.613 1.00 97.19 173 THR A C 1
ATOM 1400 O O . THR A 1 173 ? -0.090 6.152 -28.106 1.00 97.19 173 THR A O 1
ATOM 1403 N N . THR A 1 174 ? -2.290 5.762 -27.888 1.00 97.69 174 THR A N 1
ATOM 1404 C CA . THR A 1 174 ? -2.277 5.612 -26.430 1.00 97.69 174 THR A CA 1
ATOM 1405 C C . THR A 1 174 ? -1.791 4.223 -26.041 1.00 97.69 174 THR A C 1
ATOM 1407 O O . THR A 1 174 ? -2.363 3.213 -26.459 1.00 97.69 174 THR A O 1
ATOM 1410 N N . LYS A 1 175 ? -0.755 4.171 -25.206 1.00 97.69 175 LYS A N 1
ATOM 1411 C CA . LYS A 1 175 ? -0.184 2.947 -24.637 1.00 97.69 175 LYS A CA 1
ATOM 1412 C C . LYS A 1 175 ? -0.779 2.652 -23.264 1.00 97.69 175 LYS A C 1
ATOM 1414 O O . LYS A 1 175 ? -1.232 3.561 -22.572 1.00 97.69 175 LYS A O 1
ATOM 1419 N N . PHE A 1 176 ? -0.708 1.399 -22.817 1.00 97.44 176 PHE A N 1
ATOM 1420 C CA . PHE A 1 176 ? -1.081 1.038 -21.442 1.00 97.44 176 PHE A CA 1
ATOM 1421 C C . PHE A 1 176 ? -0.326 1.869 -20.394 1.00 97.44 176 PHE A C 1
ATOM 1423 O O . PHE A 1 176 ? -0.934 2.393 -19.458 1.00 97.44 176 PHE A O 1
ATOM 1430 N N . ARG A 1 177 ? 0.976 2.088 -20.611 1.00 96.12 177 ARG A N 1
ATOM 1431 C CA . ARG A 1 177 ? 1.826 2.932 -19.761 1.00 96.12 177 ARG A CA 1
ATOM 1432 C C . ARG A 1 177 ? 1.320 4.373 -19.601 1.00 96.12 177 ARG A C 1
ATOM 1434 O O . ARG A 1 177 ? 1.498 4.953 -18.529 1.00 96.12 177 ARG A O 1
ATOM 1441 N N . ASP A 1 178 ? 0.657 4.931 -20.616 1.00 96.81 178 ASP A N 1
ATOM 1442 C CA . ASP A 1 178 ? 0.136 6.306 -20.578 1.00 96.81 178 ASP A CA 1
ATOM 1443 C C . ASP A 1 178 ? -1.030 6.452 -19.585 1.00 96.81 178 ASP A C 1
ATOM 1445 O O . ASP A 1 178 ? -1.260 7.538 -19.056 1.00 96.81 178 ASP A O 1
ATOM 1449 N N . ILE A 1 179 ? -1.737 5.355 -19.289 1.00 97.62 179 ILE A N 1
ATOM 1450 C CA . ILE A 1 179 ? -2.780 5.284 -18.254 1.00 97.62 179 ILE A CA 1
ATOM 1451 C C . ILE A 1 179 ? -2.177 4.836 -16.917 1.00 97.62 179 ILE A C 1
ATOM 1453 O O . ILE A 1 179 ? -2.511 5.393 -15.867 1.00 97.62 179 ILE A O 1
ATOM 1457 N N . HIS A 1 180 ? -1.261 3.863 -16.947 1.00 97.25 180 HIS A N 1
ATOM 1458 C CA . HIS A 1 180 ? -0.599 3.318 -15.761 1.00 97.25 180 HIS A CA 1
ATOM 1459 C C . HIS A 1 180 ? 0.099 4.407 -14.940 1.00 97.25 180 HIS A C 1
ATOM 1461 O O . HIS A 1 180 ? -0.160 4.539 -13.745 1.00 97.25 180 HIS A O 1
ATOM 1467 N N . ASN A 1 181 ? 0.959 5.213 -15.571 1.00 95.38 181 ASN A N 1
ATOM 1468 C CA . ASN A 1 181 ? 1.833 6.151 -14.862 1.00 95.38 181 ASN A CA 1
ATOM 1469 C C . ASN A 1 181 ? 1.056 7.238 -14.088 1.00 95.38 181 ASN A C 1
ATOM 1471 O O . ASN A 1 181 ? 1.331 7.430 -12.895 1.00 95.38 181 ASN A O 1
ATOM 1475 N N . PRO A 1 182 ? 0.057 7.928 -14.680 1.00 97.31 182 PRO A N 1
ATOM 1476 C CA . PRO A 1 182 ? -0.789 8.850 -13.924 1.00 97.31 182 PRO A CA 1
ATOM 1477 C C . PRO A 1 182 ? -1.564 8.151 -12.804 1.00 97.31 182 PRO A C 1
ATOM 1479 O O . PRO A 1 182 ? -1.656 8.679 -11.698 1.00 97.31 182 PRO A O 1
ATOM 1482 N N . THR A 1 183 ? -2.077 6.945 -13.052 1.00 97.56 183 THR A N 1
ATOM 1483 C CA . THR A 1 183 ? -2.855 6.188 -12.062 1.00 97.56 183 THR A CA 1
ATOM 1484 C C . THR A 1 183 ? -1.996 5.759 -10.869 1.00 97.56 183 THR A C 1
ATOM 1486 O O . THR A 1 183 ? -2.409 5.909 -9.716 1.00 97.56 183 THR A O 1
ATOM 1489 N N . ALA A 1 184 ? -0.768 5.299 -11.115 1.00 96.44 184 ALA A N 1
ATOM 1490 C CA . ALA A 1 184 ? 0.207 4.998 -10.071 1.00 96.44 184 ALA A CA 1
ATOM 1491 C C . ALA A 1 184 ? 0.547 6.261 -9.269 1.00 96.44 184 ALA A C 1
ATOM 1493 O O . ALA A 1 184 ? 0.535 6.241 -8.040 1.00 96.44 184 ALA A O 1
ATOM 1494 N N . THR A 1 185 ? 0.726 7.398 -9.946 1.00 95.19 185 THR A N 1
ATOM 1495 C CA . THR A 1 185 ? 0.971 8.693 -9.290 1.00 95.19 185 THR A CA 1
ATOM 1496 C C . THR A 1 185 ? -0.186 9.100 -8.372 1.00 95.19 185 THR A C 1
ATOM 1498 O O . THR A 1 185 ? 0.052 9.533 -7.242 1.00 95.19 185 THR A O 1
ATOM 1501 N N . VAL A 1 186 ? -1.439 8.930 -8.814 1.00 97.69 186 VAL A N 1
ATOM 1502 C CA . VAL A 1 186 ? -2.634 9.178 -7.986 1.00 97.69 186 VAL A CA 1
ATOM 1503 C C . VAL A 1 186 ? -2.683 8.218 -6.799 1.00 97.69 186 VAL A C 1
ATOM 1505 O O . VAL A 1 186 ? -2.931 8.671 -5.684 1.00 97.69 186 VAL A O 1
ATOM 1508 N N . THR A 1 187 ? -2.394 6.931 -7.014 1.00 96.88 187 THR A N 1
ATOM 1509 C CA . THR A 1 187 ? -2.334 5.905 -5.957 1.00 96.88 187 THR A CA 1
ATOM 1510 C C . THR A 1 187 ? -1.385 6.336 -4.844 1.00 96.88 187 THR A C 1
ATOM 1512 O O . THR A 1 187 ? -1.799 6.474 -3.691 1.00 96.88 187 THR A O 1
ATOM 1515 N N . PHE A 1 188 ? -0.132 6.642 -5.196 1.00 94.00 188 PHE A N 1
ATOM 1516 C CA . PHE A 1 188 ? 0.869 7.094 -4.236 1.00 94.00 188 PHE A CA 1
ATOM 1517 C C . PHE A 1 188 ? 0.456 8.393 -3.563 1.00 94.00 188 PHE A C 1
ATOM 1519 O O . PHE A 1 188 ? 0.417 8.458 -2.339 1.00 94.00 188 PHE A O 1
ATOM 1526 N N . SER A 1 189 ? 0.097 9.417 -4.335 1.00 94.81 189 SER A N 1
ATOM 1527 C CA . SER A 1 189 ? -0.237 10.734 -3.784 1.00 94.81 189 SER A CA 1
ATOM 1528 C C . SER A 1 189 ? -1.405 10.653 -2.801 1.00 94.81 189 SER A C 1
ATOM 1530 O O . SER A 1 189 ? -1.349 11.233 -1.720 1.00 94.81 189 SER A O 1
ATOM 1532 N N . ALA A 1 190 ? -2.450 9.896 -3.134 1.00 97.38 190 ALA A N 1
ATOM 1533 C CA . ALA A 1 190 ? -3.627 9.771 -2.290 1.00 97.38 190 ALA A CA 1
ATOM 1534 C C . ALA A 1 190 ? -3.331 8.965 -1.010 1.00 97.38 190 ALA A C 1
ATOM 1536 O O . ALA A 1 190 ? -3.668 9.419 0.086 1.00 97.38 190 ALA A O 1
ATOM 1537 N N . LEU A 1 191 ? -2.623 7.832 -1.097 1.00 95.31 191 LEU A N 1
ATOM 1538 C CA . LEU A 1 191 ? -2.219 7.068 0.092 1.00 95.31 191 LEU A CA 1
ATOM 1539 C C . 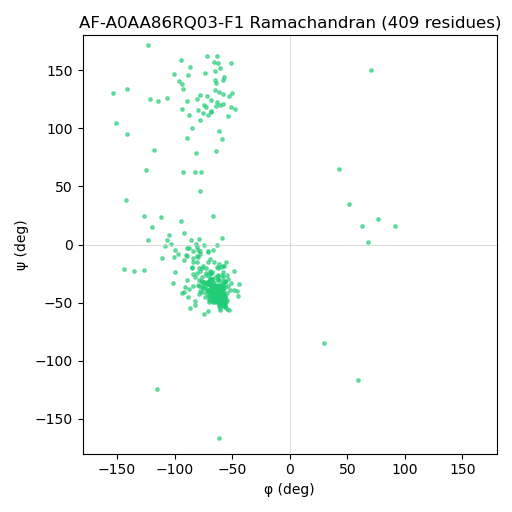LEU A 1 191 ? -1.278 7.880 1.003 1.00 95.31 191 LEU A C 1
ATOM 1541 O O . LEU A 1 191 ? -1.491 7.936 2.222 1.00 95.31 191 LEU A O 1
ATOM 1545 N N . LEU A 1 192 ? -0.301 8.574 0.407 1.00 92.75 192 LEU A N 1
ATOM 1546 C CA . LEU A 1 192 ? 0.664 9.430 1.101 1.00 92.75 192 LEU A CA 1
ATOM 1547 C C . LEU A 1 192 ? 0.010 10.652 1.749 1.00 92.75 192 LEU A C 1
ATOM 1549 O O . LEU A 1 192 ? 0.485 11.084 2.787 1.00 92.75 192 LEU A O 1
ATOM 1553 N N . VAL A 1 193 ? -1.064 11.219 1.193 1.00 94.88 193 VAL A N 1
ATOM 1554 C CA . VAL A 1 193 ? -1.800 12.332 1.827 1.00 94.88 193 VAL A CA 1
ATOM 1555 C C . VAL A 1 193 ? -2.749 11.830 2.921 1.00 94.88 193 VAL A C 1
ATOM 1557 O O . VAL A 1 193 ? -2.925 12.487 3.954 1.00 94.88 193 VAL A O 1
ATOM 1560 N N . GLY A 1 194 ? -3.342 10.649 2.740 1.00 95.88 194 GLY A N 1
ATOM 1561 C CA . GLY A 1 194 ? -4.238 10.068 3.734 1.00 95.88 194 GLY A CA 1
ATOM 1562 C C . GLY A 1 194 ? -3.529 9.707 5.045 1.00 95.88 194 GLY A C 1
ATOM 1563 O O . GLY A 1 194 ? -4.071 9.973 6.118 1.00 95.88 194 GLY A O 1
ATOM 1564 N N . ALA A 1 195 ? -2.294 9.189 4.998 1.00 93.38 195 ALA A N 1
ATOM 1565 C CA . ALA A 1 195 ? -1.546 8.818 6.207 1.00 93.38 195 ALA A CA 1
ATOM 1566 C C . ALA A 1 195 ? -1.309 10.003 7.184 1.00 93.38 195 ALA A C 1
ATOM 1568 O O . ALA A 1 195 ? -1.678 9.889 8.357 1.00 93.38 195 ALA A O 1
ATOM 1569 N N . PRO A 1 196 ? -0.826 11.182 6.742 1.00 93.94 196 PRO A N 1
ATOM 1570 C CA . PRO A 1 196 ? -0.766 12.404 7.541 1.00 93.94 196 PRO A CA 1
ATOM 1571 C C . PRO A 1 196 ? -2.109 12.865 8.111 1.00 93.94 196 PRO A C 1
ATOM 1573 O O . PRO A 1 196 ? -2.136 13.424 9.204 1.00 93.94 196 PRO A O 1
ATOM 1576 N N . CYS A 1 197 ? -3.235 12.628 7.431 1.00 95.50 197 CYS A N 1
ATOM 1577 C CA . CYS A 1 197 ? -4.553 12.962 7.980 1.00 95.50 197 CYS A CA 1
ATOM 1578 C C . CYS A 1 197 ? -4.864 12.124 9.229 1.00 95.50 197 CYS A C 1
ATOM 1580 O O . CYS A 1 197 ? -5.340 12.655 10.237 1.00 95.50 197 CYS A O 1
ATOM 1582 N N . TYR A 1 198 ? -4.541 10.830 9.207 1.00 93.88 198 TYR A N 1
ATOM 1583 C CA . TYR A 1 198 ? -4.665 9.980 10.390 1.00 93.88 198 TYR A CA 1
ATOM 1584 C C . TYR A 1 198 ? -3.610 10.305 11.454 1.00 93.88 198 TYR A C 1
ATOM 1586 O O . TYR A 1 198 ? -3.935 10.299 12.639 1.00 93.88 198 TYR A O 1
ATOM 1594 N N . ALA A 1 199 ? -2.397 10.705 11.065 1.00 92.62 199 ALA A N 1
ATOM 1595 C CA . ALA A 1 199 ? -1.405 11.240 11.998 1.00 92.62 199 ALA A CA 1
ATOM 1596 C C . ALA A 1 199 ? -1.910 12.496 12.729 1.00 92.62 199 ALA A C 1
ATOM 1598 O O . ALA A 1 199 ? -1.833 12.590 13.956 1.00 92.62 199 ALA A O 1
ATOM 1599 N N . ALA A 1 200 ? -2.500 13.435 11.986 1.00 93.88 200 ALA A N 1
ATOM 1600 C CA . ALA A 1 200 ? -3.091 14.649 12.529 1.00 93.88 200 ALA A CA 1
ATOM 1601 C C . ALA A 1 200 ? -4.255 14.340 13.481 1.00 93.88 200 ALA A C 1
ATOM 1603 O O . ALA A 1 200 ? -4.398 15.012 14.498 1.00 93.88 200 ALA A O 1
ATOM 1604 N N . LEU A 1 201 ? -5.054 13.300 13.207 1.00 93.06 201 LEU A N 1
ATOM 1605 C CA . LEU A 1 201 ? -6.082 12.818 14.137 1.00 93.06 201 LEU A CA 1
ATOM 1606 C C . LEU A 1 201 ? -5.497 12.336 15.464 1.00 93.06 201 LEU A C 1
ATOM 1608 O O . LEU A 1 201 ? -6.019 12.702 16.515 1.00 93.06 201 LEU A O 1
ATOM 1612 N N . VAL A 1 202 ? -4.421 11.546 15.429 1.00 90.00 202 VAL A N 1
ATOM 1613 C CA . VAL A 1 202 ? -3.745 11.073 16.649 1.00 90.00 202 VAL A CA 1
ATOM 1614 C C . VAL A 1 202 ? -3.170 12.252 17.439 1.00 90.00 202 VAL A C 1
ATOM 1616 O O . VAL A 1 202 ? -3.350 12.328 18.658 1.00 90.00 202 VAL A O 1
ATOM 1619 N N . GLY A 1 203 ? -2.553 13.213 16.744 1.00 91.12 203 GLY A N 1
ATOM 1620 C CA . GLY A 1 203 ? -2.057 14.452 17.343 1.00 91.12 203 GLY A CA 1
ATOM 1621 C C . GLY A 1 203 ? -3.168 15.326 17.934 1.00 91.12 203 GLY A C 1
ATOM 1622 O O . GLY A 1 203 ? -2.983 15.909 19.000 1.00 91.12 203 GLY A O 1
ATOM 1623 N N . TYR A 1 204 ? -4.334 15.376 17.285 1.00 91.44 204 TYR A N 1
ATOM 1624 C CA . TYR A 1 204 ? -5.512 16.112 17.749 1.00 91.44 204 TYR A CA 1
ATOM 1625 C C . TYR A 1 204 ? -6.162 15.465 18.978 1.00 91.44 204 TYR A C 1
ATOM 1627 O O . TYR A 1 204 ? -6.580 16.177 19.893 1.00 91.44 204 TYR A O 1
ATOM 1635 N N . ASP A 1 205 ? -6.231 14.130 19.036 1.00 89.31 205 ASP A N 1
ATOM 1636 C CA . ASP A 1 205 ? -6.840 13.417 20.165 1.00 89.31 205 ASP A CA 1
ATOM 1637 C C . ASP A 1 205 ? -6.084 13.700 21.470 1.00 89.31 205 ASP A C 1
ATOM 1639 O O . ASP A 1 205 ? -6.699 14.005 22.490 1.00 89.31 205 ASP A O 1
ATOM 1643 N N . ARG A 1 206 ? -4.747 13.728 21.422 1.00 85.62 206 ARG A N 1
ATOM 1644 C CA . ARG A 1 206 ? -3.864 13.823 22.597 1.00 85.62 206 ARG A CA 1
ATOM 1645 C C . ARG A 1 206 ? -4.191 14.991 23.550 1.00 85.62 206 ARG A C 1
ATOM 1647 O O . ARG A 1 206 ? -4.465 14.732 24.723 1.00 85.62 206 ARG A O 1
ATOM 1654 N N . PRO A 1 207 ? -4.234 16.269 23.116 1.00 85.12 207 PRO A N 1
ATOM 1655 C CA . PRO A 1 207 ? -4.594 17.374 24.004 1.00 85.12 207 PRO A CA 1
ATOM 1656 C C . PRO A 1 207 ? -6.062 17.323 24.449 1.00 85.12 207 PRO A C 1
ATOM 1658 O O . PRO A 1 207 ? -6.387 17.785 25.545 1.00 85.12 207 PRO A O 1
ATOM 1661 N N . THR A 1 208 ? -6.965 16.779 23.627 1.00 80.94 208 THR A N 1
ATOM 1662 C CA . THR A 1 208 ? -8.400 16.718 23.955 1.00 80.94 208 THR A CA 1
ATOM 1663 C C . THR A 1 208 ? -8.728 15.630 24.978 1.00 80.94 208 THR A C 1
ATOM 1665 O O . THR A 1 208 ? -9.549 15.861 25.870 1.00 80.94 208 THR A O 1
ATOM 1668 N N . SER A 1 209 ? -8.035 14.495 24.903 1.00 74.44 209 SER A N 1
ATOM 1669 C CA . SER A 1 209 ? -8.095 13.380 25.846 1.00 74.44 209 SER A CA 1
ATOM 1670 C C . SER A 1 209 ? -7.514 13.785 27.209 1.00 74.44 209 SER A C 1
ATOM 1672 O O . SER A 1 209 ? -8.159 13.561 28.233 1.00 74.44 209 SER A O 1
ATOM 1674 N N . CYS A 1 210 ? -6.393 14.522 27.246 1.00 66.00 210 CYS A N 1
ATOM 1675 C CA . CYS A 1 210 ? -5.829 15.067 28.492 1.00 66.00 210 CYS A CA 1
ATOM 1676 C C . CYS A 1 210 ? -6.766 16.053 29.214 1.00 66.00 210 CYS A C 1
ATOM 1678 O O . CYS A 1 210 ? -6.813 16.071 30.442 1.00 66.00 210 CYS A O 1
ATOM 1680 N N . LYS A 1 211 ? -7.539 16.865 28.476 1.00 68.81 211 LYS A N 1
ATOM 1681 C CA . LYS A 1 211 ? -8.495 17.822 29.069 1.00 68.81 211 LYS A CA 1
ATOM 1682 C C . LYS A 1 211 ? -9.732 17.144 29.663 1.00 68.81 211 LYS A C 1
ATOM 1684 O O . LYS A 1 211 ? -10.355 17.691 30.569 1.00 68.81 211 LYS A O 1
ATOM 1689 N N . LYS A 1 212 ? -10.093 15.951 29.187 1.00 65.12 212 LYS A N 1
ATOM 1690 C CA . LYS A 1 212 ? -11.204 15.151 29.719 1.00 65.12 212 LYS A CA 1
ATOM 1691 C C . LYS A 1 212 ? -10.682 14.184 30.783 1.00 65.12 212 LYS A C 1
ATOM 1693 O O . LYS A 1 212 ? -10.775 12.964 30.633 1.00 65.12 212 LYS A O 1
ATOM 1698 N N . ILE A 1 213 ? -10.131 14.742 31.863 1.00 48.72 213 ILE A N 1
ATOM 1699 C CA . ILE A 1 213 ? -9.671 13.982 33.032 1.00 48.72 213 ILE A CA 1
ATOM 1700 C C . ILE A 1 213 ? -10.810 13.057 33.481 1.00 48.72 213 ILE A C 1
ATOM 1702 O O . ILE A 1 213 ? -11.907 13.506 33.805 1.00 48.72 213 ILE A O 1
ATOM 1706 N N . GLY A 1 214 ? -10.564 11.748 33.435 1.00 56.34 214 GLY A N 1
ATOM 1707 C CA . GLY A 1 214 ? -11.555 10.743 33.804 1.00 56.34 214 GLY A CA 1
ATOM 1708 C C . GLY A 1 214 ? -12.441 10.222 32.671 1.00 56.34 214 GLY A C 1
ATOM 1709 O O . GLY A 1 214 ? -13.429 9.574 32.994 1.00 56.34 214 GLY A O 1
ATOM 1710 N N . LYS A 1 215 ? -12.111 10.411 31.377 1.00 57.84 215 LYS A N 1
ATOM 1711 C CA . LYS A 1 215 ? -12.756 9.706 30.231 1.00 57.84 215 LYS A CA 1
ATOM 1712 C C . LYS A 1 215 ? -11.895 8.640 29.521 1.00 57.84 215 LYS A C 1
ATOM 1714 O O . LYS A 1 215 ? -12.405 7.913 28.678 1.00 57.84 215 LYS A O 1
ATOM 1719 N N . GLY A 1 216 ? -10.650 8.451 29.971 1.00 60.94 216 GLY A N 1
ATOM 1720 C CA . GLY A 1 216 ? -9.725 7.482 29.381 1.00 60.94 216 GLY A CA 1
ATOM 1721 C C . GLY A 1 216 ? -9.261 7.938 27.997 1.00 60.94 216 GLY A C 1
ATOM 1722 O O . GLY A 1 216 ? -9.974 8.654 27.299 1.00 60.94 216 GLY A O 1
ATOM 1723 N N . ASN A 1 217 ? -8.045 7.564 27.611 1.00 64.56 217 ASN A N 1
ATOM 1724 C CA . ASN A 1 217 ? -7.582 7.851 26.258 1.00 64.56 217 ASN A CA 1
ATOM 1725 C C . ASN A 1 217 ? -8.336 6.936 25.294 1.00 64.56 217 ASN A C 1
ATOM 1727 O O . ASN A 1 217 ? -8.372 5.721 25.497 1.00 64.56 217 ASN A O 1
ATOM 1731 N N . ILE A 1 218 ? -8.937 7.533 24.267 1.00 74.56 218 ILE A N 1
ATOM 1732 C CA . ILE A 1 218 ? -9.614 6.802 23.195 1.00 74.56 218 ILE A CA 1
ATOM 1733 C C . ILE A 1 218 ? -8.583 5.989 22.408 1.00 74.56 218 ILE A C 1
ATOM 1735 O O . ILE A 1 218 ? -8.825 4.832 22.073 1.00 74.56 218 ILE A O 1
ATOM 1739 N N . LEU A 1 219 ? -7.421 6.584 22.132 1.00 82.44 219 LEU A N 1
ATOM 1740 C CA . LEU A 1 219 ? -6.340 5.952 21.387 1.00 82.44 219 LEU A CA 1
ATOM 1741 C C . LEU A 1 219 ? -5.239 5.428 22.309 1.00 82.44 219 LEU A C 1
ATOM 1743 O O . LEU A 1 219 ? -4.877 6.045 23.315 1.00 82.44 219 LEU A O 1
ATOM 1747 N N . ASN A 1 220 ? -4.625 4.316 21.905 1.00 83.69 220 ASN A N 1
ATOM 1748 C CA . ASN A 1 220 ? -3.377 3.867 22.500 1.00 83.69 220 ASN A CA 1
ATOM 1749 C C . ASN A 1 220 ? -2.198 4.630 21.875 1.00 83.69 220 ASN A C 1
ATOM 1751 O O . ASN A 1 220 ? -1.498 4.108 21.006 1.00 83.69 220 ASN A O 1
ATOM 1755 N N . HIS A 1 221 ? -1.997 5.870 22.339 1.00 85.44 221 HIS A N 1
ATOM 1756 C CA . HIS A 1 221 ? -1.046 6.823 21.755 1.00 85.44 221 HIS A CA 1
ATOM 1757 C C . HIS A 1 221 ? 0.346 6.232 21.505 1.00 85.44 221 HIS A C 1
ATOM 1759 O O . HIS A 1 221 ? 0.924 6.478 20.457 1.00 85.44 221 HIS A O 1
ATOM 1765 N N . ARG A 1 222 ? 0.866 5.391 22.412 1.00 87.31 222 ARG A N 1
ATOM 1766 C CA . ARG A 1 222 ? 2.209 4.808 22.269 1.00 87.31 222 ARG A CA 1
ATOM 1767 C C . ARG A 1 222 ? 2.354 3.977 20.992 1.00 87.31 222 ARG A C 1
ATOM 1769 O O . ARG A 1 222 ? 3.353 4.114 20.297 1.00 87.31 222 ARG A O 1
ATOM 1776 N N . TYR A 1 223 ? 1.383 3.118 20.691 1.00 87.56 223 TYR A N 1
ATOM 1777 C CA . TYR A 1 223 ? 1.463 2.245 19.518 1.00 87.56 223 TYR A CA 1
ATOM 1778 C C . TYR A 1 223 ? 1.128 3.003 18.237 1.00 87.56 223 TYR A C 1
ATOM 1780 O O . TYR A 1 223 ? 1.818 2.824 17.235 1.00 87.56 223 TYR A O 1
ATOM 1788 N N . THR A 1 224 ? 0.129 3.892 18.274 1.00 88.38 224 THR A N 1
ATOM 1789 C CA . THR A 1 224 ? -0.190 4.750 17.124 1.00 88.38 224 THR A CA 1
ATOM 1790 C C . THR A 1 224 ? 0.988 5.651 16.751 1.00 88.38 224 THR A C 1
ATOM 1792 O O . THR A 1 224 ? 1.295 5.767 15.569 1.00 88.38 224 THR A O 1
ATOM 1795 N N . ASP A 1 225 ? 1.680 6.238 17.736 1.00 89.56 225 ASP A N 1
ATOM 1796 C CA . ASP A 1 225 ? 2.822 7.134 17.514 1.00 89.56 225 ASP A CA 1
ATOM 1797 C C . ASP A 1 225 ? 3.986 6.396 16.845 1.00 89.56 225 ASP A C 1
ATOM 1799 O O . ASP A 1 225 ? 4.598 6.935 15.930 1.00 89.56 225 ASP A O 1
ATOM 1803 N N . ILE A 1 226 ? 4.271 5.152 17.254 1.00 91.44 226 ILE A N 1
ATOM 1804 C CA . ILE A 1 226 ? 5.320 4.332 16.628 1.00 91.44 226 ILE A CA 1
ATOM 1805 C C . ILE A 1 226 ? 4.957 4.025 15.172 1.00 91.44 226 ILE A C 1
ATOM 1807 O O . ILE A 1 226 ? 5.778 4.235 14.281 1.00 91.44 226 ILE A O 1
ATOM 1811 N N . CYS A 1 227 ? 3.725 3.571 14.919 1.00 91.12 227 CYS A N 1
ATOM 1812 C CA . CYS A 1 227 ? 3.282 3.214 13.568 1.00 91.12 227 CYS A CA 1
ATOM 1813 C C . CYS A 1 227 ? 3.337 4.419 12.623 1.00 91.12 227 CYS A C 1
ATOM 1815 O O . CYS A 1 227 ? 3.896 4.336 11.533 1.00 91.12 227 CYS A O 1
ATOM 1817 N N . ILE A 1 228 ? 2.787 5.554 13.059 1.00 91.62 228 ILE A N 1
ATOM 1818 C CA . ILE A 1 228 ? 2.796 6.800 12.288 1.00 91.62 228 ILE A CA 1
ATOM 1819 C C . ILE A 1 228 ? 4.223 7.326 12.132 1.00 91.62 228 ILE A C 1
ATOM 1821 O O . ILE A 1 228 ? 4.613 7.715 11.036 1.00 91.62 228 ILE A O 1
ATOM 1825 N N . GLY A 1 229 ? 5.009 7.325 13.209 1.00 92.19 229 GLY A N 1
ATOM 1826 C CA . GLY A 1 229 ? 6.369 7.848 13.222 1.00 92.19 229 GLY A CA 1
ATOM 1827 C C . GLY A 1 229 ? 7.272 7.140 12.220 1.00 92.19 229 GLY A C 1
ATOM 1828 O O . GLY A 1 229 ? 7.966 7.815 11.466 1.00 92.19 229 GLY A O 1
ATOM 1829 N N . ILE A 1 230 ? 7.216 5.807 12.149 1.00 92.00 230 ILE A N 1
ATOM 1830 C CA . ILE A 1 230 ? 7.988 5.021 11.174 1.00 92.00 230 ILE A CA 1
ATOM 1831 C C . ILE A 1 230 ? 7.610 5.415 9.742 1.00 92.00 230 ILE A C 1
ATOM 1833 O O . ILE A 1 230 ? 8.481 5.743 8.939 1.00 92.00 230 ILE A O 1
ATOM 1837 N N . VAL A 1 231 ? 6.314 5.443 9.433 1.00 92.50 231 VAL A N 1
ATOM 1838 C CA . VAL A 1 231 ? 5.813 5.688 8.072 1.00 92.50 231 VAL A CA 1
ATOM 1839 C C . VAL A 1 231 ? 6.119 7.102 7.613 1.00 92.50 231 VAL A C 1
ATOM 1841 O O . VAL A 1 231 ? 6.683 7.293 6.540 1.00 92.50 231 VAL A O 1
ATOM 1844 N N . ILE A 1 232 ? 5.815 8.093 8.451 1.00 92.19 232 ILE A N 1
ATOM 1845 C CA . ILE A 1 232 ? 6.095 9.496 8.151 1.00 92.19 232 ILE A CA 1
ATOM 1846 C C . ILE A 1 232 ? 7.603 9.724 8.014 1.00 92.19 232 ILE A C 1
ATOM 1848 O O . ILE A 1 232 ? 8.014 10.447 7.112 1.00 92.19 232 ILE A O 1
ATOM 1852 N N . SER A 1 233 ? 8.436 9.077 8.836 1.00 94.81 233 SER A N 1
ATOM 1853 C CA . SER A 1 233 ? 9.894 9.196 8.715 1.00 94.81 233 SER A CA 1
ATOM 1854 C C . SER A 1 233 ? 10.395 8.648 7.380 1.00 94.81 233 SER A C 1
ATOM 1856 O O . SER A 1 233 ? 11.131 9.342 6.684 1.00 94.81 233 SER A O 1
ATOM 1858 N N . ILE A 1 234 ? 9.961 7.448 6.980 1.00 94.62 234 ILE A N 1
ATOM 1859 C CA . ILE A 1 234 ? 10.344 6.850 5.691 1.00 94.62 234 ILE A CA 1
ATOM 1860 C C . ILE A 1 234 ? 9.878 7.732 4.527 1.00 94.62 234 ILE A C 1
ATOM 1862 O O . ILE A 1 234 ? 10.657 8.001 3.616 1.00 94.62 234 ILE A O 1
ATOM 1866 N N . MET A 1 235 ? 8.644 8.240 4.583 1.00 91.62 235 MET A N 1
ATOM 1867 C CA . MET A 1 235 ? 8.112 9.153 3.569 1.00 91.62 235 MET A CA 1
ATOM 1868 C C . MET A 1 235 ? 8.933 10.441 3.461 1.00 91.62 235 MET A C 1
ATOM 1870 O O . MET A 1 235 ? 9.269 10.862 2.358 1.00 91.62 235 MET A O 1
ATOM 1874 N N . ILE A 1 236 ? 9.275 11.064 4.593 1.00 93.94 236 ILE A N 1
ATOM 1875 C CA . ILE A 1 236 ? 10.091 12.283 4.621 1.00 93.94 236 ILE A CA 1
ATOM 1876 C C . ILE A 1 236 ? 11.469 12.011 4.021 1.00 93.94 236 ILE A C 1
ATOM 1878 O O . ILE A 1 236 ? 11.918 12.781 3.176 1.00 93.94 236 ILE A O 1
ATOM 1882 N N . VAL A 1 237 ? 12.127 10.917 4.414 1.00 96.69 237 VAL A N 1
ATOM 1883 C CA . VAL A 1 237 ? 13.445 10.559 3.873 1.00 96.69 237 VAL A CA 1
ATOM 1884 C C . VAL A 1 237 ? 13.363 10.337 2.363 1.00 96.69 237 VAL A C 1
ATOM 1886 O O . VAL A 1 237 ? 14.174 10.903 1.636 1.00 96.69 237 VAL A O 1
ATOM 1889 N N . ALA A 1 238 ? 12.363 9.601 1.875 1.00 94.12 238 ALA A N 1
ATOM 1890 C CA . ALA A 1 238 ? 12.181 9.372 0.446 1.00 94.12 238 ALA A CA 1
ATOM 1891 C C . ALA A 1 238 ? 11.991 10.685 -0.331 1.00 94.12 238 ALA A C 1
ATOM 1893 O O . ALA A 1 238 ? 12.658 10.910 -1.337 1.00 94.12 238 ALA A O 1
ATOM 1894 N N . LEU A 1 239 ? 11.132 11.585 0.162 1.00 92.75 239 LEU A N 1
ATOM 1895 C CA . LEU A 1 239 ? 10.902 12.893 -0.458 1.00 92.75 239 LEU A CA 1
ATOM 1896 C C . LEU A 1 239 ? 12.161 13.767 -0.456 1.00 92.75 239 LEU A C 1
ATOM 1898 O O . LEU A 1 239 ? 12.448 14.417 -1.458 1.00 92.75 239 LEU A O 1
ATOM 1902 N N . ILE A 1 240 ? 12.924 13.768 0.642 1.00 95.94 240 ILE A N 1
ATOM 1903 C CA . ILE A 1 240 ? 14.192 14.502 0.733 1.00 95.94 240 ILE A CA 1
ATOM 1904 C C . ILE A 1 240 ? 15.192 13.947 -0.279 1.00 95.94 240 ILE A C 1
ATOM 1906 O O . ILE A 1 240 ? 15.774 14.719 -1.032 1.00 95.94 240 ILE A O 1
ATOM 1910 N N . ILE A 1 241 ? 15.383 12.629 -0.326 1.00 95.94 241 ILE A N 1
ATOM 1911 C CA . ILE A 1 241 ? 16.366 12.000 -1.212 1.00 95.94 241 ILE A CA 1
ATOM 1912 C C . ILE A 1 241 ? 15.989 12.216 -2.682 1.00 95.94 241 ILE A C 1
ATOM 1914 O O . ILE A 1 241 ? 16.811 12.697 -3.460 1.00 95.94 241 ILE A O 1
ATOM 1918 N N . LEU A 1 242 ? 14.733 11.964 -3.061 1.00 93.06 242 LEU A N 1
ATOM 1919 C CA . LEU A 1 242 ? 14.260 12.190 -4.430 1.00 93.06 242 LEU A CA 1
ATOM 1920 C C . LEU A 1 242 ? 14.294 13.675 -4.820 1.00 93.06 242 LEU A C 1
ATOM 1922 O O . LEU A 1 242 ? 14.631 14.001 -5.957 1.00 93.06 242 LEU A O 1
ATOM 1926 N N . GLY A 1 243 ? 13.989 14.581 -3.887 1.00 93.81 243 GLY A N 1
ATOM 1927 C CA . GLY A 1 243 ? 14.071 16.025 -4.104 1.00 93.81 243 GLY A CA 1
ATOM 1928 C C . GLY A 1 243 ? 15.509 16.520 -4.274 1.00 93.81 243 GLY A C 1
ATOM 1929 O O . GLY A 1 243 ? 15.795 17.277 -5.199 1.00 93.81 243 GLY A O 1
ATOM 1930 N N . LEU A 1 244 ? 16.434 16.053 -3.431 1.00 95.62 244 LEU A N 1
ATOM 1931 C CA . LEU A 1 244 ? 17.862 16.362 -3.539 1.00 95.62 244 LEU A CA 1
ATOM 1932 C C . LEU A 1 244 ? 18.448 15.861 -4.861 1.00 95.62 244 LEU A C 1
ATOM 1934 O O . LEU A 1 244 ? 19.254 16.564 -5.467 1.00 95.62 244 LEU A O 1
ATOM 1938 N N . TRP A 1 245 ? 18.012 14.701 -5.355 1.00 95.62 245 TRP A N 1
ATOM 1939 C CA . TRP A 1 245 ? 18.449 14.194 -6.655 1.00 95.62 245 TRP A CA 1
ATOM 1940 C C . TRP A 1 245 ? 18.115 15.150 -7.810 1.00 95.62 245 TRP A C 1
ATOM 1942 O O . TRP A 1 245 ? 18.958 15.368 -8.679 1.00 95.62 245 TRP A O 1
ATOM 1952 N N . GLN A 1 246 ? 16.953 15.818 -7.774 1.00 94.31 246 GLN A N 1
ATOM 1953 C CA . GLN A 1 246 ? 16.591 16.834 -8.777 1.00 94.31 246 GLN A CA 1
ATOM 1954 C C . GLN A 1 246 ? 17.532 18.050 -8.779 1.00 94.31 246 GLN A C 1
ATOM 1956 O O . GLN A 1 246 ? 17.589 18.778 -9.767 1.00 94.31 246 GLN A O 1
ATOM 1961 N N . ILE A 1 247 ? 18.284 18.268 -7.697 1.00 96.12 247 ILE A N 1
ATOM 1962 C CA . ILE A 1 247 ? 19.298 19.324 -7.582 1.00 96.12 247 ILE A CA 1
ATOM 1963 C C . ILE A 1 247 ? 20.683 18.788 -7.970 1.00 96.12 247 ILE A C 1
ATOM 1965 O O . ILE A 1 247 ? 21.440 19.462 -8.667 1.00 96.12 247 ILE A O 1
ATOM 1969 N N . VAL A 1 248 ? 21.021 17.571 -7.536 1.00 94.31 248 VAL A N 1
ATOM 1970 C CA . VAL A 1 248 ? 22.332 16.945 -7.769 1.00 94.31 248 VAL A CA 1
ATOM 1971 C C . VAL A 1 248 ? 22.527 16.571 -9.238 1.00 94.31 248 VAL A C 1
ATOM 1973 O O . VAL A 1 248 ? 23.596 16.839 -9.790 1.00 94.31 248 VAL A O 1
ATOM 1976 N N . TYR A 1 249 ? 21.511 15.999 -9.889 1.00 95.06 249 TYR A N 1
ATOM 1977 C CA . TYR A 1 249 ? 21.629 15.522 -11.266 1.00 95.06 249 TYR A CA 1
ATOM 1978 C C . TYR A 1 249 ? 22.036 16.627 -12.259 1.00 95.06 249 TYR A C 1
ATOM 1980 O O . TYR A 1 249 ? 23.024 16.426 -12.967 1.00 95.06 249 TYR A O 1
ATOM 1988 N N . PRO A 1 250 ? 21.389 17.814 -12.299 1.00 95.75 250 PRO A N 1
ATOM 1989 C CA . PRO A 1 250 ? 21.809 18.887 -13.201 1.00 95.75 250 PRO A CA 1
ATOM 1990 C C . PRO A 1 250 ? 23.265 19.326 -12.994 1.00 95.75 250 PRO A C 1
ATOM 1992 O O . PRO A 1 250 ? 23.953 19.638 -13.962 1.00 95.75 250 PRO A O 1
ATOM 1995 N N . ILE A 1 251 ? 23.758 19.315 -11.749 1.00 96.81 251 ILE A N 1
ATOM 1996 C CA . ILE A 1 251 ? 25.150 19.663 -11.421 1.00 96.81 251 ILE A CA 1
ATOM 1997 C C . ILE A 1 251 ? 26.114 18.593 -11.946 1.00 96.81 251 ILE A C 1
ATOM 1999 O O . ILE A 1 251 ? 27.177 18.930 -12.467 1.00 96.81 251 ILE A O 1
ATOM 2003 N N . MET A 1 252 ? 25.763 17.312 -11.806 1.00 95.50 252 MET A N 1
ATOM 2004 C CA . MET A 1 252 ? 26.551 16.204 -12.350 1.00 95.50 252 MET A CA 1
ATOM 2005 C C . MET A 1 252 ? 26.583 16.250 -13.879 1.00 95.50 252 MET A C 1
ATOM 2007 O O . MET A 1 252 ? 27.665 16.241 -14.458 1.00 95.50 252 MET A O 1
ATOM 2011 N N . TYR A 1 253 ? 25.421 16.396 -14.517 1.00 95.56 253 TYR A N 1
ATOM 2012 C CA . TYR A 1 253 ? 25.294 16.469 -15.972 1.00 95.56 253 TYR A CA 1
ATOM 2013 C C . TYR A 1 253 ? 26.035 17.677 -16.568 1.00 95.56 253 TYR A C 1
ATOM 2015 O O . TYR A 1 253 ? 26.650 17.574 -17.624 1.00 95.56 253 TYR A O 1
ATOM 2023 N N . ALA A 1 254 ? 26.045 18.823 -15.877 1.00 97.00 254 ALA A N 1
ATOM 2024 C CA . ALA A 1 254 ? 26.814 19.993 -16.306 1.00 97.00 254 ALA A CA 1
ATOM 2025 C C . ALA A 1 254 ? 28.337 19.762 -16.282 1.00 97.00 254 ALA A C 1
ATOM 2027 O O . ALA A 1 254 ? 29.061 20.400 -17.044 1.00 97.00 254 ALA A O 1
ATOM 2028 N N . LYS A 1 255 ? 28.830 18.875 -15.406 1.00 96.88 255 LYS A N 1
ATOM 2029 C CA . LYS A 1 255 ? 30.252 18.499 -15.334 1.00 96.88 255 LYS A CA 1
ATOM 2030 C C . LYS A 1 255 ? 30.615 17.409 -16.334 1.00 96.88 255 LYS A C 1
ATOM 2032 O O . LYS A 1 255 ? 31.725 17.423 -16.854 1.00 96.88 255 LYS A O 1
ATOM 2037 N N . ASP A 1 256 ? 29.698 16.482 -16.575 1.00 96.38 256 ASP A N 1
ATOM 2038 C CA . ASP A 1 256 ? 29.874 15.379 -17.508 1.00 96.38 256 ASP A CA 1
ATOM 2039 C C . ASP A 1 256 ? 28.561 15.104 -18.263 1.00 96.38 256 ASP A C 1
ATOM 2041 O O . ASP A 1 256 ? 27.705 14.357 -17.779 1.00 96.38 256 ASP A O 1
ATOM 2045 N N . PRO A 1 257 ? 28.396 15.687 -19.466 1.00 94.38 257 PRO A N 1
ATOM 2046 C CA . PRO A 1 257 ? 27.218 15.461 -20.303 1.00 94.38 257 PRO A CA 1
ATOM 2047 C C . PRO A 1 257 ? 27.090 14.029 -20.843 1.00 94.38 257 PRO A C 1
ATOM 2049 O O . PRO A 1 257 ? 26.103 13.726 -21.509 1.00 94.38 257 PRO A O 1
ATOM 2052 N N . THR A 1 258 ? 28.078 13.153 -20.609 1.00 95.81 258 THR A N 1
ATOM 2053 C CA . THR A 1 258 ? 27.986 11.729 -20.973 1.00 95.81 258 THR A CA 1
ATOM 2054 C C . THR A 1 258 ? 27.198 10.915 -19.947 1.00 95.81 258 THR A C 1
ATOM 2056 O O . THR A 1 258 ? 26.750 9.807 -20.254 1.00 95.81 258 THR A O 1
ATOM 2059 N N . ILE A 1 259 ? 26.968 11.474 -18.752 1.00 89.06 259 ILE A N 1
ATOM 2060 C CA . ILE A 1 259 ? 26.023 10.931 -17.779 1.00 89.06 259 ILE A CA 1
ATOM 2061 C C . ILE A 1 259 ? 24.658 10.884 -18.467 1.00 89.06 259 ILE A C 1
ATOM 2063 O O . ILE A 1 259 ? 24.165 11.899 -18.954 1.00 89.06 259 ILE A O 1
ATOM 2067 N N . GLY A 1 260 ? 24.071 9.688 -18.553 1.00 91.25 260 GLY A N 1
ATOM 2068 C CA . GLY A 1 260 ? 22.786 9.479 -19.217 1.00 91.25 260 GLY A CA 1
ATOM 2069 C C . GLY A 1 260 ? 21.642 10.268 -18.571 1.00 91.25 260 GLY A C 1
ATOM 2070 O O . GLY A 1 260 ? 21.833 11.132 -17.725 1.00 91.25 260 GLY A O 1
ATOM 2071 N N . SER A 1 261 ? 20.406 9.930 -18.931 1.00 91.12 261 SER A N 1
ATOM 2072 C CA . SER A 1 261 ? 19.218 10.587 -18.370 1.00 91.12 261 SER A CA 1
ATOM 2073 C C . SER A 1 261 ? 19.197 10.635 -16.830 1.00 91.12 261 SER A C 1
ATOM 2075 O O . SER A 1 261 ? 19.745 9.758 -16.157 1.00 91.12 261 SER A O 1
ATOM 2077 N N . ASN A 1 262 ? 18.449 11.603 -16.289 1.00 88.31 262 ASN A N 1
ATOM 2078 C CA . ASN A 1 262 ? 18.179 11.778 -14.853 1.00 88.31 262 ASN A CA 1
ATOM 2079 C C . ASN A 1 262 ? 17.799 10.466 -14.155 1.00 88.31 262 ASN A C 1
ATOM 2081 O O . ASN A 1 262 ? 18.245 10.169 -13.051 1.00 88.31 262 ASN A O 1
ATOM 2085 N N . TRP A 1 263 ? 17.007 9.649 -14.844 1.00 86.44 263 TRP A N 1
ATOM 2086 C CA . TRP A 1 263 ? 16.590 8.346 -14.361 1.00 86.44 263 TRP A CA 1
ATOM 2087 C C . TRP A 1 263 ? 17.736 7.333 -14.360 1.00 86.44 263 TRP A C 1
ATOM 2089 O O . TRP A 1 263 ? 18.077 6.783 -13.317 1.00 86.44 263 TRP A O 1
ATOM 2099 N N . SER A 1 264 ? 18.362 7.106 -15.519 1.00 87.19 264 SER A N 1
ATOM 2100 C CA . SER A 1 264 ? 19.431 6.109 -15.669 1.00 87.19 264 SER A CA 1
ATOM 2101 C C . SER A 1 264 ? 20.636 6.393 -14.773 1.00 87.19 264 SER A C 1
ATOM 2103 O O . SER A 1 264 ? 21.234 5.459 -14.253 1.00 87.19 264 SER A O 1
ATOM 2105 N N . ALA A 1 265 ? 20.964 7.668 -14.547 1.00 91.25 265 ALA A N 1
ATOM 2106 C CA . ALA A 1 265 ? 22.070 8.077 -13.686 1.00 91.25 265 ALA A CA 1
ATOM 2107 C C . ALA A 1 265 ? 21.819 7.791 -12.192 1.00 91.25 265 ALA A C 1
ATOM 2109 O O . ALA A 1 265 ? 22.770 7.661 -11.426 1.00 91.25 265 ALA A O 1
ATOM 2110 N N . ALA A 1 266 ? 20.553 7.675 -11.777 1.00 92.25 266 ALA A N 1
ATOM 2111 C CA . ALA A 1 266 ? 20.174 7.374 -10.398 1.00 92.25 266 ALA A CA 1
ATOM 2112 C C . ALA A 1 266 ? 20.166 5.869 -10.087 1.00 92.25 266 ALA A C 1
ATOM 2114 O O . ALA A 1 266 ? 20.201 5.478 -8.915 1.00 92.25 266 ALA A O 1
ATOM 2115 N N . MET A 1 267 ? 20.074 5.023 -11.118 1.00 91.81 267 MET A N 1
ATOM 2116 C CA . MET A 1 267 ? 19.947 3.571 -10.975 1.00 91.81 267 MET A CA 1
ATOM 2117 C C . MET A 1 267 ? 21.112 2.995 -10.166 1.00 91.81 267 MET A C 1
ATOM 2119 O O . MET A 1 267 ? 22.248 3.446 -10.286 1.00 91.81 267 MET A O 1
ATOM 2123 N N . ASN A 1 268 ? 20.838 1.977 -9.346 1.00 90.81 268 ASN A N 1
ATOM 2124 C CA . ASN A 1 268 ? 21.846 1.334 -8.486 1.00 90.81 268 ASN A CA 1
ATOM 2125 C C . ASN A 1 268 ? 22.478 2.245 -7.417 1.00 90.81 268 ASN A C 1
ATOM 2127 O O . ASN A 1 268 ? 23.474 1.872 -6.801 1.00 90.81 268 ASN A O 1
ATOM 2131 N N . THR A 1 269 ? 21.869 3.398 -7.126 1.00 93.25 269 THR A N 1
ATOM 2132 C CA . THR A 1 269 ? 22.270 4.289 -6.027 1.00 93.25 269 THR A CA 1
ATOM 2133 C C . THR A 1 269 ? 21.115 4.540 -5.057 1.00 93.25 269 THR A C 1
ATOM 2135 O O . THR A 1 269 ? 19.964 4.207 -5.337 1.00 93.25 269 THR A O 1
ATOM 2138 N N . ILE A 1 270 ? 21.400 5.192 -3.926 1.00 94.69 270 ILE A N 1
ATOM 2139 C CA . ILE A 1 270 ? 20.363 5.655 -2.989 1.00 94.69 270 ILE A CA 1
ATOM 2140 C C . ILE A 1 270 ? 19.388 6.664 -3.615 1.00 94.69 270 ILE A C 1
ATOM 2142 O O . ILE A 1 270 ? 18.323 6.890 -3.057 1.00 94.69 270 ILE A O 1
ATOM 2146 N N . TRP A 1 271 ? 19.732 7.273 -4.753 1.00 94.75 271 TRP A N 1
ATOM 2147 C CA . TRP A 1 271 ? 18.883 8.226 -5.473 1.00 94.75 271 TRP A CA 1
ATOM 2148 C C . TRP A 1 271 ? 17.867 7.537 -6.392 1.00 94.75 271 TRP A C 1
ATOM 2150 O O . TRP A 1 271 ? 17.018 8.203 -6.980 1.00 94.75 271 TRP A O 1
ATOM 2160 N N . SER A 1 272 ? 17.950 6.209 -6.523 1.00 94.06 272 SER A N 1
ATOM 2161 C CA . SER A 1 272 ? 17.094 5.422 -7.403 1.00 94.06 272 SER A CA 1
ATOM 2162 C C . SER A 1 272 ? 15.619 5.555 -7.015 1.00 94.06 272 SER A C 1
ATOM 2164 O O . SER A 1 272 ? 15.214 5.187 -5.910 1.00 94.06 272 SER A O 1
ATOM 2166 N N . PHE A 1 273 ? 14.794 6.050 -7.940 1.00 93.56 273 PHE A N 1
ATOM 2167 C CA . PHE A 1 273 ? 13.340 6.063 -7.770 1.00 93.56 273 PHE A CA 1
ATOM 2168 C C . PHE A 1 273 ? 12.761 4.655 -7.537 1.00 93.56 273 PHE A C 1
ATOM 2170 O O . PHE A 1 273 ? 12.006 4.512 -6.575 1.00 93.56 273 PHE A O 1
ATOM 2177 N N . PRO A 1 274 ? 13.139 3.613 -8.313 1.00 95.12 274 PRO A N 1
ATOM 2178 C CA . PRO A 1 274 ? 12.774 2.226 -8.025 1.00 95.12 274 PRO A CA 1
ATOM 2179 C C . PRO A 1 274 ? 12.947 1.806 -6.563 1.00 95.12 274 PRO A C 1
ATOM 2181 O O . PRO A 1 274 ? 12.041 1.199 -5.989 1.00 95.12 274 PRO A O 1
ATOM 2184 N N . LEU A 1 275 ? 14.069 2.177 -5.935 1.00 95.81 275 LEU A N 1
ATOM 2185 C CA . LEU A 1 275 ? 14.340 1.817 -4.543 1.00 95.81 275 LEU A CA 1
ATOM 2186 C C . LEU A 1 275 ? 13.278 2.416 -3.619 1.00 95.81 275 LEU A C 1
ATOM 2188 O O . LEU A 1 275 ? 12.657 1.703 -2.830 1.00 95.81 275 LEU A O 1
ATOM 2192 N N . TRP A 1 276 ? 13.066 3.728 -3.720 1.00 95.81 276 TRP A N 1
ATOM 2193 C CA . TRP A 1 276 ? 12.135 4.437 -2.847 1.00 95.81 276 TRP A CA 1
ATOM 2194 C C . TRP A 1 276 ? 10.685 4.068 -3.109 1.00 95.81 276 TRP A C 1
ATOM 2196 O O . TRP A 1 276 ? 9.917 3.971 -2.158 1.00 95.81 276 TRP A O 1
ATOM 2206 N N . GLU A 1 277 ? 10.315 3.805 -4.358 1.00 94.38 277 GLU A N 1
ATOM 2207 C CA . GLU A 1 277 ? 8.994 3.290 -4.696 1.00 94.38 277 GLU A CA 1
ATOM 2208 C C . GLU A 1 277 ? 8.731 1.950 -3.987 1.00 94.38 277 GLU A C 1
ATOM 2210 O O . GLU A 1 277 ? 7.747 1.835 -3.256 1.00 94.38 277 GLU A O 1
ATOM 2215 N N . ASN A 1 278 ? 9.640 0.972 -4.103 1.00 95.81 278 ASN A N 1
ATOM 2216 C CA . ASN A 1 278 ? 9.518 -0.324 -3.423 1.00 95.81 278 ASN A CA 1
ATOM 2217 C C . ASN A 1 278 ? 9.437 -0.161 -1.891 1.00 95.81 278 ASN A C 1
ATOM 2219 O O . ASN A 1 278 ? 8.563 -0.743 -1.243 1.00 95.81 278 ASN A O 1
ATOM 2223 N N . VAL A 1 279 ? 10.315 0.661 -1.302 1.00 96.44 279 VAL A N 1
ATOM 2224 C CA . VAL A 1 279 ? 10.334 0.925 0.148 1.00 96.44 279 VAL A CA 1
ATOM 2225 C C . VAL A 1 279 ? 9.025 1.569 0.615 1.00 96.44 279 VAL A C 1
ATOM 2227 O O . VAL A 1 279 ? 8.474 1.156 1.639 1.00 96.44 279 VAL A O 1
ATOM 2230 N N . ILE A 1 280 ? 8.501 2.550 -0.126 1.00 95.12 280 ILE A N 1
ATOM 2231 C CA . ILE A 1 280 ? 7.235 3.219 0.195 1.00 95.12 280 ILE A CA 1
ATOM 2232 C C . ILE A 1 280 ? 6.064 2.243 0.081 1.00 95.12 280 ILE A C 1
ATOM 2234 O O . ILE A 1 280 ? 5.247 2.215 0.999 1.00 95.12 280 ILE A O 1
ATOM 2238 N N . ILE A 1 281 ? 5.981 1.429 -0.980 1.00 94.44 281 ILE A N 1
ATOM 2239 C CA . ILE A 1 281 ? 4.911 0.429 -1.147 1.00 94.44 281 ILE A CA 1
ATOM 2240 C C . ILE A 1 281 ? 4.881 -0.513 0.057 1.00 94.44 281 ILE A C 1
ATOM 2242 O O . ILE A 1 281 ? 3.846 -0.642 0.711 1.00 94.44 281 ILE A O 1
ATOM 2246 N N . ILE A 1 282 ? 6.022 -1.126 0.396 1.00 95.00 282 ILE A N 1
ATOM 2247 C CA . ILE A 1 282 ? 6.121 -2.060 1.527 1.00 95.00 282 ILE A CA 1
ATOM 2248 C C . ILE A 1 282 ? 5.717 -1.364 2.831 1.00 95.00 282 ILE A C 1
ATOM 2250 O O . ILE A 1 282 ? 4.942 -1.905 3.619 1.00 95.00 282 ILE A O 1
ATOM 2254 N N . THR A 1 283 ? 6.210 -0.144 3.047 1.00 95.06 283 THR A N 1
ATOM 2255 C CA . THR A 1 283 ? 5.935 0.636 4.259 1.00 95.06 283 THR A CA 1
ATOM 2256 C C . THR A 1 283 ? 4.458 0.997 4.387 1.00 95.06 283 THR A C 1
ATOM 2258 O O . THR A 1 283 ? 3.878 0.812 5.456 1.00 95.06 283 THR A O 1
ATOM 2261 N N . LEU A 1 284 ? 3.831 1.490 3.315 1.00 93.88 284 LEU A N 1
ATOM 2262 C CA . LEU A 1 284 ? 2.409 1.835 3.296 1.00 93.88 284 LEU A CA 1
ATOM 2263 C C . LEU A 1 284 ? 1.537 0.596 3.494 1.00 93.88 284 LEU A C 1
ATOM 2265 O O . LEU A 1 284 ? 0.564 0.652 4.242 1.00 93.88 284 LEU A O 1
ATOM 2269 N N . TYR A 1 285 ? 1.910 -0.531 2.893 1.00 94.38 285 TYR A N 1
ATOM 2270 C CA . TYR A 1 285 ? 1.177 -1.781 3.045 1.00 94.38 285 TYR A CA 1
ATOM 2271 C C . TYR A 1 285 ? 1.242 -2.311 4.487 1.00 94.38 285 TYR A C 1
ATOM 2273 O O . TYR A 1 285 ? 0.215 -2.604 5.103 1.00 94.38 285 TYR A O 1
ATOM 2281 N N . LEU A 1 286 ? 2.441 -2.345 5.083 1.00 94.06 286 LEU A N 1
ATOM 2282 C CA . LEU A 1 286 ? 2.615 -2.689 6.498 1.00 94.06 286 LEU A CA 1
ATOM 2283 C C . LEU A 1 286 ? 1.857 -1.723 7.410 1.00 94.06 286 LEU A C 1
ATOM 2285 O O . LEU A 1 286 ? 1.249 -2.147 8.390 1.00 94.06 286 LEU A O 1
ATOM 2289 N N . TYR A 1 287 ? 1.851 -0.434 7.083 1.00 94.88 287 TYR A N 1
ATOM 2290 C CA . TYR A 1 287 ? 1.102 0.561 7.834 1.00 94.88 287 TYR A CA 1
ATOM 2291 C C . TYR A 1 287 ? -0.402 0.316 7.791 1.00 94.88 287 TYR A C 1
ATOM 2293 O O . TYR A 1 287 ? -1.031 0.308 8.849 1.00 94.88 287 TYR A O 1
ATOM 2301 N N . LEU A 1 288 ? -0.971 0.062 6.610 1.00 93.69 288 LEU A N 1
ATOM 2302 C CA . LEU A 1 288 ? -2.394 -0.245 6.452 1.00 93.69 288 LEU A CA 1
ATOM 2303 C C . LEU A 1 288 ? -2.808 -1.468 7.270 1.00 93.69 288 LEU A C 1
ATOM 2305 O O . LEU A 1 288 ? -3.926 -1.503 7.769 1.00 93.69 288 LEU A O 1
ATOM 2309 N N . ILE A 1 289 ? -1.909 -2.433 7.465 1.00 92.94 289 ILE A N 1
ATOM 2310 C CA . ILE A 1 289 ? -2.177 -3.624 8.272 1.00 92.94 289 ILE A CA 1
ATOM 2311 C C . ILE A 1 289 ? -1.986 -3.359 9.763 1.00 92.94 289 ILE A C 1
ATOM 2313 O O . ILE A 1 289 ? -2.861 -3.697 10.554 1.00 92.94 289 ILE A O 1
ATOM 2317 N N . ILE A 1 290 ? -0.872 -2.750 10.168 1.00 94.31 290 ILE A N 1
ATOM 2318 C CA . ILE A 1 290 ? -0.499 -2.602 11.582 1.00 94.31 290 ILE A CA 1
ATOM 2319 C C . ILE A 1 290 ? -1.316 -1.493 12.262 1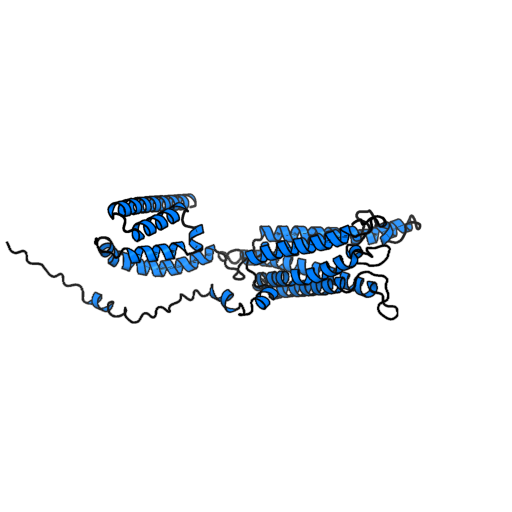.00 94.31 290 ILE A C 1
ATOM 2321 O O . ILE A 1 290 ? -1.763 -1.652 13.401 1.00 94.31 290 ILE A O 1
ATOM 2325 N N . PHE A 1 291 ? -1.547 -0.371 11.576 1.00 95.00 291 PHE A N 1
ATOM 2326 C CA . PHE A 1 291 ? -2.231 0.791 12.142 1.00 95.00 291 PHE A CA 1
ATOM 2327 C C . PHE A 1 291 ? -3.631 0.478 12.701 1.00 95.00 291 PHE A C 1
ATOM 2329 O O . PHE A 1 291 ? -3.890 0.870 13.842 1.00 95.00 291 PHE A O 1
ATOM 2336 N N . PRO A 1 292 ? -4.514 -0.272 12.014 1.00 95.50 292 PRO A N 1
ATOM 2337 C CA . PRO A 1 292 ? -5.802 -0.702 12.559 1.00 95.50 292 PRO A CA 1
ATOM 2338 C C . PRO A 1 292 ? -5.742 -1.380 13.936 1.00 95.50 292 PRO A C 1
ATOM 2340 O O . PRO A 1 292 ? -6.668 -1.206 14.732 1.00 95.50 292 PRO A O 1
ATOM 2343 N N . PHE A 1 293 ? -4.670 -2.119 14.248 1.00 93.06 293 PHE A N 1
ATOM 2344 C CA . PHE A 1 293 ? -4.497 -2.786 15.547 1.00 93.06 293 PHE A CA 1
ATOM 2345 C C . PHE A 1 293 ? -4.107 -1.825 16.670 1.00 93.06 293 PHE A C 1
ATOM 2347 O O . PHE A 1 293 ? -4.314 -2.127 17.842 1.00 93.06 293 PHE A O 1
ATOM 2354 N N . SER A 1 294 ? -3.581 -0.649 16.326 1.00 91.44 294 SER A N 1
ATOM 2355 C CA . SER A 1 294 ? -3.298 0.414 17.295 1.00 91.44 294 SER A CA 1
ATOM 2356 C C . SER A 1 294 ? -4.543 1.236 17.671 1.00 91.44 294 SER A C 1
ATOM 2358 O O . SER A 1 294 ? -4.509 2.021 18.623 1.00 91.44 294 SER A O 1
ATOM 2360 N N . LEU A 1 295 ? -5.655 1.046 16.948 1.00 90.81 295 LEU A N 1
ATOM 2361 C CA . LEU A 1 295 ? -6.917 1.749 17.165 1.00 90.81 295 LEU A CA 1
ATOM 2362 C C . LEU A 1 295 ? -7.798 1.046 18.212 1.00 90.81 295 LEU A C 1
ATOM 2364 O O . LEU A 1 295 ? -7.756 -0.177 18.353 1.00 90.81 295 LEU A O 1
ATOM 2368 N N . PRO A 1 296 ? -8.668 1.790 18.919 1.00 82.75 296 PRO A N 1
ATOM 2369 C CA . PRO A 1 296 ? -9.586 1.213 19.888 1.00 82.75 296 PRO A CA 1
ATOM 2370 C C . PRO A 1 296 ? -10.554 0.219 19.242 1.00 82.75 296 PRO A C 1
ATOM 2372 O O . PRO A 1 296 ? -11.255 0.515 18.272 1.00 82.75 296 PRO A O 1
ATOM 2375 N N . HIS A 1 297 ? -10.669 -0.955 19.858 1.00 77.75 297 HIS A N 1
ATOM 2376 C CA . HIS A 1 297 ? -11.553 -2.034 19.413 1.00 77.75 297 HIS A CA 1
ATOM 2377 C C . HIS A 1 297 ? -13.052 -1.744 19.579 1.00 77.75 297 HIS A C 1
ATOM 2379 O O . HIS A 1 297 ? -13.889 -2.439 19.000 1.00 77.75 297 HIS A O 1
ATOM 2385 N N . ARG A 1 298 ? -13.432 -0.695 20.316 1.00 70.31 298 ARG A N 1
ATOM 2386 C CA . ARG A 1 298 ? -14.817 -0.211 20.452 1.00 70.31 298 ARG A CA 1
ATOM 2387 C C . ARG A 1 298 ? -14.879 1.241 19.980 1.00 70.31 298 ARG A C 1
ATOM 2389 O O . ARG A 1 298 ? -14.110 2.051 20.481 1.00 70.31 298 ARG A O 1
ATOM 2396 N N . ALA A 1 299 ? -15.757 1.597 19.033 1.00 62.97 299 ALA A N 1
ATOM 2397 C CA . ALA A 1 299 ? -15.819 3.004 18.583 1.00 62.97 299 ALA A CA 1
ATOM 2398 C C . ALA A 1 299 ? -16.795 3.900 19.353 1.00 62.97 299 ALA A C 1
ATOM 2400 O O . ALA A 1 299 ? -16.784 5.104 19.145 1.00 62.97 299 ALA A O 1
ATOM 2401 N N . ASP A 1 300 ? -17.629 3.334 20.224 1.00 59.84 300 ASP A N 1
ATOM 2402 C CA . ASP A 1 300 ? -17.339 3.393 21.651 1.00 59.84 300 ASP A CA 1
ATOM 2403 C C . ASP A 1 300 ? -16.560 4.608 22.189 1.00 59.84 300 ASP A C 1
ATOM 2405 O O . ASP A 1 300 ? -17.104 5.564 22.745 1.00 59.84 300 ASP A O 1
ATOM 2409 N N . GLY A 1 301 ? -15.233 4.487 22.083 1.00 56.31 301 GLY A N 1
ATOM 2410 C CA . GLY A 1 301 ? -14.281 5.374 22.740 1.00 56.31 301 GLY A CA 1
ATOM 2411 C C . GLY A 1 301 ? -14.265 5.242 24.269 1.00 56.31 301 GLY A C 1
ATOM 2412 O O . GLY A 1 301 ? -13.530 5.978 24.921 1.00 56.31 301 GLY A O 1
ATOM 2413 N N . LEU A 1 302 ? -15.046 4.332 24.871 1.00 54.19 302 LEU A N 1
ATOM 2414 C CA . LEU A 1 302 ? -15.101 4.164 26.324 1.00 54.19 302 LEU A CA 1
ATOM 2415 C C . LEU A 1 302 ? -14.042 3.164 26.796 1.00 54.19 302 LEU A C 1
ATOM 2417 O O . LEU A 1 302 ? -14.029 1.997 26.400 1.00 54.19 302 LEU A O 1
ATOM 2421 N N . ALA A 1 303 ? -13.174 3.604 27.708 1.00 55.16 303 ALA A N 1
ATOM 2422 C CA . ALA A 1 303 ? -12.189 2.727 28.330 1.00 55.16 303 ALA A CA 1
ATOM 2423 C C . ALA A 1 303 ? -12.871 1.636 29.196 1.00 55.16 303 ALA A C 1
ATOM 2425 O O . ALA A 1 303 ? -13.804 1.950 29.946 1.00 55.16 303 ALA A O 1
ATOM 2426 N N . PRO A 1 304 ? -12.369 0.381 29.208 1.00 51.47 304 PRO A N 1
ATOM 2427 C CA . PRO A 1 304 ? -12.956 -0.727 29.979 1.00 51.47 304 PRO A CA 1
ATOM 2428 C C . PRO A 1 304 ? -13.185 -0.406 31.467 1.00 51.47 304 PRO A C 1
ATOM 2430 O O . PRO A 1 304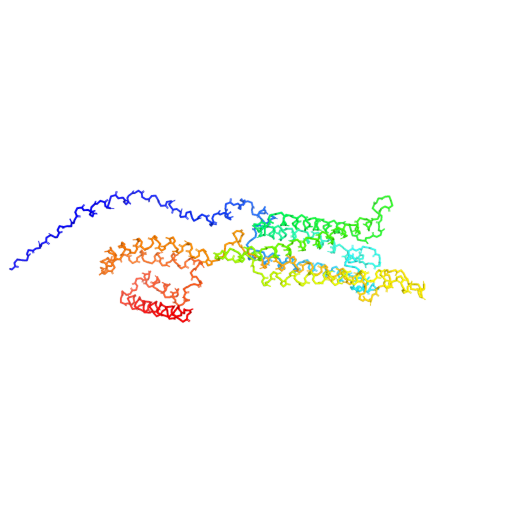 ? -14.238 -0.710 32.028 1.00 51.47 304 PRO A O 1
ATOM 2433 N N . LYS A 1 305 ? -12.246 0.315 32.099 1.00 51.81 305 LYS A N 1
ATOM 2434 C CA . LYS A 1 305 ? -12.334 0.721 33.517 1.00 51.81 305 LYS A CA 1
ATOM 2435 C C . LYS A 1 305 ? -13.521 1.640 33.829 1.00 51.81 305 LYS A C 1
ATOM 2437 O O . LYS A 1 305 ? -14.009 1.649 34.955 1.00 51.81 305 LYS A O 1
ATOM 2442 N N . GLN A 1 306 ? -13.995 2.415 32.859 1.00 52.62 306 GLN A N 1
ATOM 2443 C CA . GLN A 1 306 ? -15.123 3.333 33.058 1.00 52.62 306 GLN A CA 1
ATOM 2444 C C . GLN A 1 306 ? -16.459 2.639 32.955 1.00 52.62 306 GLN A C 1
ATOM 2446 O O . GLN A 1 306 ? -17.415 3.042 33.614 1.00 52.62 306 GLN A O 1
ATOM 2451 N N . ARG A 1 307 ? -16.506 1.561 32.175 1.00 52.81 307 ARG A N 1
ATOM 2452 C CA . ARG A 1 307 ? -17.645 0.657 32.154 1.00 52.81 307 ARG A CA 1
ATOM 2453 C C . ARG A 1 307 ? -17.794 -0.038 33.486 1.00 52.81 307 ARG A C 1
ATOM 2455 O O . ARG A 1 307 ? -18.889 -0.034 34.029 1.00 52.81 307 ARG A O 1
ATOM 2462 N N . LEU A 1 308 ? -16.692 -0.534 34.045 1.00 52.84 308 LEU A N 1
ATOM 2463 C CA . LEU A 1 308 ? -16.716 -1.101 35.384 1.00 52.84 308 LEU A CA 1
ATOM 2464 C C . LEU A 1 308 ? -17.164 -0.048 36.395 1.00 52.84 308 LEU A C 1
ATOM 2466 O O . LEU A 1 308 ? -18.047 -0.351 37.165 1.00 52.84 308 LEU A O 1
ATOM 2470 N N . SER A 1 309 ? -16.697 1.204 36.368 1.00 52.38 309 SER A N 1
ATOM 2471 C CA . SER A 1 309 ? -17.157 2.187 37.367 1.00 52.38 309 SER A CA 1
ATOM 2472 C C . SER A 1 309 ? -18.608 2.652 37.191 1.00 52.38 309 SER A C 1
ATOM 2474 O O . SER A 1 309 ? -19.263 2.921 38.192 1.00 52.38 309 SER A O 1
ATOM 2476 N N . THR A 1 310 ? -19.135 2.742 35.965 1.00 54.47 310 THR A N 1
ATOM 2477 C CA . THR A 1 310 ? -20.542 3.114 35.710 1.00 54.47 310 THR A CA 1
ATOM 2478 C C . THR A 1 310 ? -21.492 1.948 35.945 1.00 54.47 310 THR A C 1
ATOM 2480 O O . THR A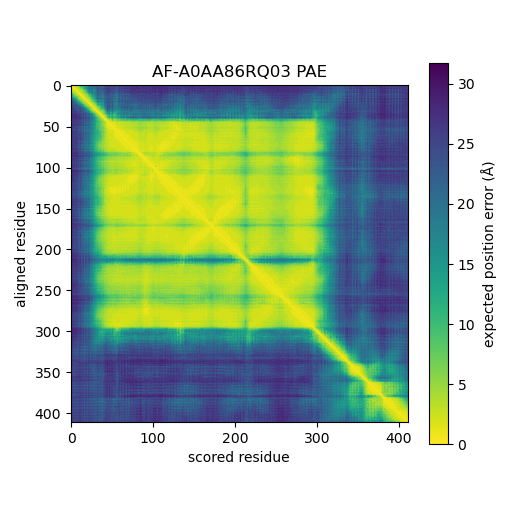 1 310 ? -22.516 2.129 36.600 1.00 54.47 310 THR A O 1
ATOM 2483 N N . THR A 1 311 ? -21.121 0.750 35.495 1.00 53.75 311 THR A N 1
ATOM 2484 C CA . THR A 1 311 ? -21.865 -0.491 35.740 1.00 53.75 311 THR A CA 1
ATOM 2485 C C . THR A 1 311 ? -21.788 -0.854 37.214 1.00 53.75 311 THR A C 1
ATOM 2487 O O . THR A 1 311 ? -22.832 -1.002 37.824 1.00 53.75 311 THR A O 1
ATOM 2490 N N . PHE A 1 312 ? -20.608 -0.845 37.850 1.00 48.50 312 PHE A N 1
ATOM 2491 C CA . PHE A 1 312 ? -20.496 -1.025 39.301 1.00 48.50 312 PHE A CA 1
ATOM 2492 C C . PHE A 1 312 ? -21.138 0.106 40.084 1.00 48.50 312 PHE A C 1
ATOM 2494 O O . PHE A 1 312 ? -21.671 -0.215 41.124 1.00 48.50 312 PHE A O 1
ATOM 2501 N N . LYS A 1 313 ? -21.148 1.387 39.680 1.00 47.00 313 LYS A N 1
ATOM 2502 C CA . LYS A 1 313 ? -21.918 2.410 40.429 1.00 47.00 313 LYS A CA 1
ATOM 2503 C C . LYS A 1 313 ? -23.411 2.123 40.394 1.00 47.00 313 LYS A C 1
ATOM 2505 O O . LYS A 1 313 ? -24.068 2.295 41.410 1.00 47.00 313 LYS A O 1
ATOM 2510 N N . LYS A 1 314 ? -23.933 1.692 39.245 1.00 47.69 314 LYS A N 1
ATOM 2511 C CA . LYS A 1 314 ? -25.349 1.354 39.088 1.00 47.69 314 LYS A CA 1
ATOM 2512 C C . LYS A 1 314 ? -25.684 0.072 39.858 1.00 47.69 314 LYS A C 1
ATOM 2514 O O . LYS A 1 314 ? -26.557 0.081 40.709 1.00 47.69 314 LYS A O 1
ATOM 2519 N N . VAL A 1 315 ? -24.855 -0.958 39.692 1.00 47.59 315 VAL A N 1
ATOM 2520 C CA . VAL A 1 315 ? -24.945 -2.237 40.399 1.00 47.59 315 VAL A CA 1
ATOM 2521 C C . VAL A 1 315 ? -24.674 -2.088 41.895 1.00 47.59 315 VAL A C 1
ATOM 2523 O O . VAL A 1 315 ? -25.333 -2.764 42.650 1.00 47.59 315 VAL A O 1
ATOM 2526 N N . THR A 1 316 ? -23.796 -1.205 42.383 1.00 46.94 316 THR A N 1
ATOM 2527 C CA . THR A 1 316 ? -23.633 -0.974 43.835 1.00 46.94 316 THR A CA 1
ATOM 2528 C C . THR A 1 316 ? -24.745 -0.121 44.410 1.00 46.94 316 THR A C 1
ATOM 2530 O O . THR A 1 316 ? -25.091 -0.364 45.550 1.00 46.94 316 THR A O 1
ATOM 2533 N N . LEU A 1 317 ? -25.350 0.824 43.689 1.00 47.00 317 LEU A N 1
ATOM 2534 C CA . LEU A 1 317 ? -26.559 1.494 44.187 1.00 47.00 317 LEU A CA 1
ATOM 2535 C C . LEU A 1 317 ? -27.723 0.504 44.298 1.00 47.00 317 LEU A C 1
ATOM 2537 O O . LEU A 1 317 ? -28.336 0.418 45.361 1.00 47.00 317 LEU A O 1
ATOM 2541 N N . ASP A 1 318 ? -27.928 -0.315 43.268 1.00 43.72 318 ASP A N 1
ATOM 2542 C CA . ASP A 1 318 ? -28.991 -1.318 43.246 1.00 43.72 318 ASP A CA 1
ATOM 2543 C C . ASP A 1 318 ? -28.688 -2.477 44.215 1.00 43.72 318 ASP A C 1
ATOM 2545 O O . ASP A 1 318 ? -29.567 -2.882 44.961 1.00 43.72 318 ASP A O 1
ATOM 2549 N N . GLN A 1 319 ? -27.437 -2.943 44.327 1.00 45.28 319 GLN A N 1
ATOM 2550 C CA . GLN A 1 319 ? -26.997 -3.973 45.284 1.00 45.28 319 GLN A CA 1
ATOM 2551 C C . GLN A 1 319 ? -26.784 -3.453 46.703 1.00 45.28 319 GLN A C 1
ATOM 2553 O O . GLN A 1 319 ? -26.752 -4.276 47.602 1.00 45.28 319 GLN A O 1
ATOM 2558 N N . ILE A 1 320 ? -26.601 -2.157 46.968 1.00 45.00 320 ILE A N 1
ATOM 2559 C CA . ILE A 1 320 ? -26.634 -1.623 48.343 1.00 45.00 320 ILE A CA 1
ATOM 2560 C C . ILE A 1 320 ? -28.089 -1.569 48.806 1.00 45.00 320 ILE A C 1
ATOM 2562 O O . ILE A 1 320 ? -28.363 -1.944 49.946 1.00 45.00 320 ILE A O 1
ATOM 2566 N N . TYR A 1 321 ? -29.023 -1.223 47.913 1.00 42.31 321 TYR A N 1
ATOM 2567 C CA . TYR A 1 321 ? -30.454 -1.374 48.172 1.00 42.31 321 TYR A CA 1
ATOM 2568 C C . TYR A 1 321 ? -30.815 -2.854 48.393 1.00 42.31 321 TYR A C 1
ATOM 2570 O O . TYR A 1 321 ? -31.348 -3.200 49.449 1.00 42.31 321 TYR A O 1
ATOM 2578 N N . LEU A 1 322 ? -30.377 -3.743 47.490 1.00 41.78 322 LEU A N 1
ATOM 2579 C CA . LEU A 1 322 ? -30.612 -5.187 47.564 1.00 41.78 322 LEU A CA 1
ATOM 2580 C C . LEU A 1 322 ? -29.864 -5.864 48.722 1.00 41.78 322 LEU A C 1
ATOM 2582 O O . LEU A 1 322 ? -30.428 -6.741 49.344 1.00 41.78 322 LEU A O 1
ATOM 2586 N N . LYS A 1 323 ? -28.629 -5.482 49.084 1.00 41.00 323 LYS A N 1
ATOM 2587 C CA . LYS A 1 323 ? -27.908 -6.032 50.258 1.00 41.00 323 LYS A CA 1
ATOM 2588 C C . LYS A 1 323 ? -28.529 -5.572 51.567 1.00 41.00 323 LYS A C 1
ATOM 2590 O O . LYS A 1 323 ? -28.452 -6.315 52.545 1.00 41.00 323 LYS A O 1
ATOM 2595 N N . SER A 1 324 ? -29.112 -4.374 51.620 1.00 40.19 324 SER A N 1
ATOM 2596 C CA . SER A 1 324 ? -29.807 -3.919 52.828 1.00 40.19 324 SER A CA 1
ATOM 2597 C C . SER A 1 324 ? -31.091 -4.715 53.082 1.00 40.19 324 SER A C 1
ATOM 2599 O O . SER A 1 324 ? -31.422 -4.955 54.242 1.00 40.19 324 SER A O 1
ATOM 2601 N N . GLU A 1 325 ? -31.744 -5.205 52.021 1.00 43.97 325 GLU A N 1
ATOM 2602 C CA . GLU A 1 325 ? -32.852 -6.158 52.123 1.00 43.97 325 GLU A CA 1
ATOM 2603 C C . GLU A 1 325 ? -32.366 -7.603 52.289 1.00 43.97 325 GLU A C 1
ATOM 2605 O O . GLU A 1 325 ? -32.711 -8.253 53.264 1.00 43.97 325 GLU A O 1
ATOM 2610 N N . ILE A 1 326 ? -31.479 -8.107 51.433 1.00 42.88 326 ILE A N 1
ATOM 2611 C CA . ILE A 1 326 ? -30.982 -9.491 51.462 1.00 42.88 326 ILE A CA 1
ATOM 2612 C C . ILE A 1 326 ? -30.260 -9.812 52.780 1.00 42.88 326 ILE A C 1
ATOM 2614 O O . ILE A 1 326 ? -30.447 -10.897 53.317 1.00 42.88 326 ILE A O 1
ATOM 2618 N N . SER A 1 327 ? -29.496 -8.892 53.381 1.00 41.97 327 SER A N 1
ATOM 2619 C CA . SER A 1 327 ? -28.889 -9.158 54.702 1.00 41.97 327 SER A CA 1
ATOM 2620 C C . SER A 1 327 ? -29.915 -9.259 55.837 1.00 41.97 327 SER A C 1
ATOM 2622 O O . S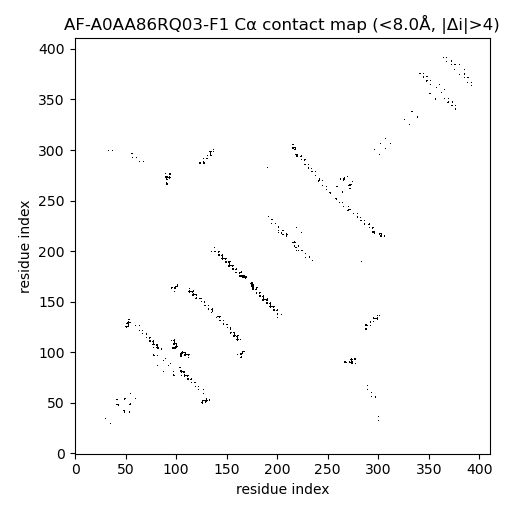ER A 1 327 ? -29.641 -9.926 56.833 1.00 41.97 327 SER A O 1
ATOM 2624 N N . LYS A 1 328 ? -31.102 -8.661 55.678 1.00 44.12 328 LYS A N 1
ATOM 2625 C CA . LYS A 1 328 ? -32.205 -8.757 56.642 1.00 44.12 328 LYS A CA 1
ATOM 2626 C C . LYS A 1 328 ? -33.119 -9.952 56.365 1.00 44.12 328 LYS A C 1
ATOM 2628 O O . LYS A 1 328 ? -33.634 -10.530 57.317 1.00 44.12 328 LYS A O 1
ATOM 2633 N N . THR A 1 329 ? -33.272 -10.360 55.104 1.00 45.81 329 THR A N 1
ATOM 2634 C CA . THR A 1 329 ? -34.225 -11.409 54.703 1.00 45.81 329 THR A CA 1
ATOM 2635 C C . THR A 1 329 ? -33.572 -12.777 54.472 1.00 45.81 329 THR A C 1
ATOM 2637 O O . THR A 1 329 ? -34.184 -13.792 54.780 1.00 45.81 329 THR A O 1
ATOM 2640 N N . TRP A 1 330 ? -32.325 -12.850 53.992 1.00 40.91 330 TRP A N 1
ATOM 2641 C CA . TRP A 1 330 ? -31.705 -14.111 53.546 1.00 40.91 330 TRP A CA 1
ATOM 2642 C C . TRP A 1 330 ? -30.766 -14.778 54.550 1.00 40.91 330 TRP A C 1
ATOM 2644 O O . TRP A 1 330 ? -30.605 -15.996 54.498 1.00 40.91 330 TRP A O 1
ATOM 2654 N N . TYR A 1 331 ? -30.178 -14.042 55.496 1.00 40.78 331 TYR A N 1
ATOM 2655 C CA . TYR A 1 331 ? -29.382 -14.660 56.569 1.00 40.78 331 TYR A CA 1
ATOM 2656 C C . TYR A 1 331 ? -30.207 -15.656 57.428 1.00 40.78 331 TYR A C 1
ATOM 2658 O O . TYR A 1 331 ? -29.696 -16.726 57.772 1.00 40.78 331 TYR A O 1
ATOM 2666 N N . PRO A 1 332 ? -31.507 -15.406 57.696 1.00 44.44 332 PRO A N 1
ATOM 2667 C CA . PRO A 1 332 ? -32.400 -16.394 58.311 1.00 44.44 332 PRO A CA 1
ATOM 2668 C C . PRO A 1 332 ? -32.823 -17.550 57.385 1.00 44.44 332 PRO A C 1
ATOM 2670 O O . PRO A 1 332 ? -33.270 -18.579 57.883 1.00 44.44 332 PRO A O 1
ATOM 2673 N N . ILE A 1 333 ? -32.719 -17.397 56.058 1.00 43.59 333 ILE A N 1
ATOM 2674 C CA . ILE A 1 333 ? -33.148 -18.407 55.070 1.00 43.59 333 ILE A CA 1
ATOM 2675 C C . ILE A 1 333 ? -32.007 -19.385 54.775 1.00 43.59 333 ILE A C 1
ATOM 2677 O O . ILE A 1 333 ? -32.214 -20.588 54.830 1.00 43.59 333 ILE A O 1
ATOM 2681 N N . LEU A 1 334 ? -30.784 -18.890 54.568 1.00 40.28 334 LEU A N 1
ATOM 2682 C CA . LEU A 1 334 ? -29.589 -19.718 54.336 1.00 40.28 334 LEU A CA 1
ATOM 2683 C C . LEU A 1 334 ? -29.102 -20.467 55.588 1.00 40.28 334 LEU A C 1
ATOM 2685 O O . LEU A 1 334 ? -28.300 -21.390 55.478 1.00 40.28 334 LEU A O 1
ATOM 2689 N N . SER A 1 335 ? -29.580 -20.087 56.777 1.00 43.75 335 SER A N 1
ATOM 2690 C CA . SER A 1 335 ? -29.349 -20.832 58.023 1.00 43.75 335 SER A CA 1
ATOM 2691 C C . SER A 1 335 ? -30.382 -21.937 58.276 1.00 43.75 335 SER A C 1
ATOM 2693 O O . SER A 1 335 ? -30.233 -22.690 59.238 1.00 43.75 335 SER A O 1
ATOM 2695 N N . ARG A 1 336 ? -31.403 -22.078 57.418 1.00 39.84 336 ARG A N 1
ATOM 2696 C CA . ARG A 1 336 ? -32.326 -23.220 57.434 1.00 39.84 336 ARG A CA 1
ATOM 2697 C C . ARG A 1 336 ? -31.811 -24.296 56.478 1.00 39.84 336 ARG A C 1
ATOM 2699 O O . ARG A 1 336 ? -31.421 -24.000 55.355 1.00 39.84 336 ARG A O 1
ATOM 2706 N N . SER A 1 337 ? -31.814 -25.544 56.935 1.00 38.53 337 SER A N 1
ATOM 2707 C CA . SER A 1 337 ? -31.247 -26.733 56.274 1.00 38.53 337 SER A CA 1
ATOM 2708 C C . SER A 1 337 ? -31.887 -27.121 54.936 1.00 38.53 337 SER A C 1
ATOM 2710 O O . SER A 1 337 ? -31.444 -28.084 54.317 1.00 38.53 337 SER A O 1
ATOM 2712 N N . ASP A 1 338 ? -32.897 -26.379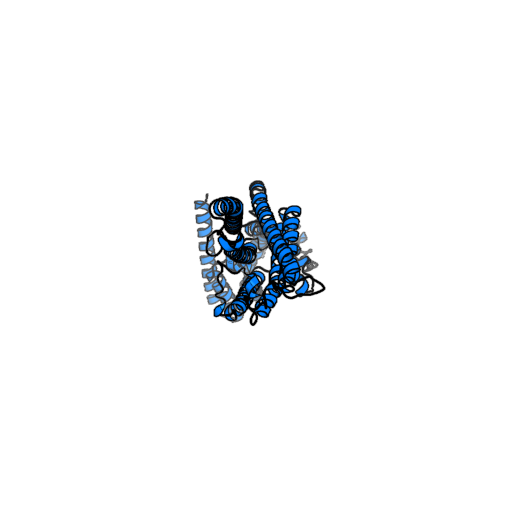 54.481 1.00 41.88 338 ASP A N 1
ATOM 2713 C CA . ASP A 1 338 ? -33.840 -26.836 53.459 1.00 41.88 338 ASP A CA 1
ATOM 2714 C C . ASP A 1 338 ? -33.824 -25.934 52.208 1.00 41.88 338 ASP A C 1
ATOM 2716 O O . ASP A 1 338 ? -34.740 -25.970 51.386 1.00 41.88 338 ASP A O 1
ATOM 2720 N N . VAL A 1 339 ? -32.799 -25.085 52.045 1.00 45.12 339 VAL A N 1
ATOM 2721 C CA . VAL A 1 339 ? -32.684 -24.227 50.857 1.00 45.12 339 VAL A CA 1
ATOM 2722 C C . VAL A 1 339 ? -32.407 -25.081 49.624 1.00 45.12 339 VAL A C 1
ATOM 2724 O O . VAL A 1 339 ? -31.444 -25.843 49.574 1.00 45.12 339 VAL A O 1
ATOM 2727 N N . ASN A 1 340 ? -33.271 -24.921 48.621 1.00 51.75 340 ASN A N 1
ATOM 2728 C CA . ASN A 1 340 ? -33.261 -25.654 47.363 1.00 51.75 340 ASN A CA 1
ATOM 2729 C C . ASN A 1 340 ? -31.954 -25.398 46.592 1.00 51.75 340 ASN A C 1
ATOM 2731 O O . ASN A 1 340 ? -31.788 -24.385 45.912 1.00 51.75 340 ASN A O 1
ATOM 2735 N N . ILE A 1 341 ? -31.024 -26.339 46.750 1.00 53.12 341 ILE A N 1
ATOM 2736 C CA . ILE A 1 341 ? -29.637 -26.317 46.278 1.00 53.12 341 ILE A CA 1
ATOM 2737 C C . ILE A 1 341 ? -29.547 -26.059 44.755 1.00 53.12 341 ILE A C 1
ATOM 2739 O O . ILE A 1 341 ? -28.589 -25.441 44.292 1.00 53.12 341 ILE A O 1
ATOM 2743 N N . ARG A 1 342 ? -30.587 -26.420 43.987 1.00 45.72 342 ARG A N 1
ATOM 2744 C CA . ARG A 1 342 ? -30.693 -26.146 42.541 1.00 45.72 342 ARG A CA 1
ATOM 2745 C C . ARG A 1 342 ? -30.576 -24.666 42.183 1.00 45.72 342 ARG A C 1
ATOM 2747 O O . ARG A 1 342 ? -29.790 -24.320 41.314 1.00 45.72 342 ARG A O 1
ATOM 2754 N N . ASN A 1 343 ? -31.251 -23.782 42.917 1.00 49.53 343 ASN A N 1
ATOM 2755 C CA . ASN A 1 343 ? -31.248 -22.351 42.592 1.00 49.53 343 ASN A CA 1
ATOM 2756 C C . ASN A 1 343 ? -29.870 -21.702 42.820 1.00 49.53 343 ASN A C 1
ATOM 2758 O O . ASN A 1 343 ? -29.553 -20.679 42.217 1.00 49.53 343 ASN A O 1
ATOM 2762 N N . ALA A 1 344 ? -29.047 -22.280 43.703 1.00 49.38 344 ALA A N 1
ATOM 2763 C CA . ALA A 1 344 ? -27.678 -21.829 43.929 1.00 49.38 344 ALA A CA 1
ATOM 2764 C C . ALA A 1 344 ? -26.720 -22.332 42.837 1.00 49.38 344 ALA A C 1
ATOM 2766 O O . ALA A 1 344 ? -25.815 -21.594 42.453 1.00 49.38 344 ALA A O 1
ATOM 2767 N N . ALA A 1 345 ? -26.927 -23.549 42.322 1.00 50.28 345 ALA A N 1
ATOM 2768 C CA . ALA A 1 345 ? -26.158 -24.083 41.199 1.00 50.28 345 ALA A CA 1
ATOM 2769 C C . ALA A 1 345 ? -26.442 -23.315 39.902 1.00 50.28 345 ALA A C 1
ATOM 2771 O O . ALA A 1 345 ? -25.496 -22.820 39.295 1.00 50.28 345 ALA A O 1
ATOM 2772 N N . ASP A 1 346 ? -27.717 -23.090 39.567 1.00 49.62 346 ASP A N 1
ATOM 2773 C CA . ASP A 1 346 ? -28.116 -22.343 38.365 1.00 49.62 346 ASP A CA 1
ATOM 2774 C C . ASP A 1 346 ? -27.526 -20.918 38.365 1.00 49.62 346 ASP A C 1
ATOM 2776 O O . ASP A 1 346 ? -27.107 -20.387 37.338 1.00 49.62 346 ASP A O 1
ATOM 2780 N N . PHE A 1 347 ? -27.435 -20.275 39.535 1.00 51.94 347 PHE A N 1
ATOM 2781 C CA . PHE A 1 347 ? -26.816 -18.954 39.670 1.00 51.94 347 PHE A CA 1
ATOM 2782 C C . PHE A 1 347 ? -25.293 -18.976 39.455 1.00 51.94 347 PHE A C 1
ATOM 2784 O O . PHE A 1 347 ? -24.745 -18.051 38.856 1.00 51.94 347 PHE A O 1
ATOM 2791 N N . LEU A 1 348 ? -24.602 -20.008 39.947 1.00 49.81 348 LEU A N 1
ATOM 2792 C CA . LEU A 1 348 ? -23.152 -20.154 39.792 1.00 49.81 348 LEU A CA 1
ATOM 2793 C C . LEU A 1 348 ? -22.754 -20.528 38.362 1.00 49.81 348 LEU A C 1
ATOM 2795 O O . LEU A 1 348 ? -21.730 -20.046 37.882 1.00 49.81 348 LEU A O 1
ATOM 2799 N N . GLU A 1 349 ? -23.578 -21.321 37.682 1.00 49.59 349 GLU A N 1
ATOM 2800 C CA . GLU A 1 349 ? -23.401 -21.694 36.277 1.00 49.59 349 GLU A CA 1
ATOM 2801 C C . GLU A 1 349 ? -23.541 -20.460 35.368 1.00 49.59 349 GLU A C 1
ATOM 2803 O O . GLU A 1 349 ? -22.632 -20.138 34.605 1.00 49.59 349 GLU A O 1
ATOM 2808 N N . ASN A 1 350 ? -24.573 -19.636 35.592 1.00 50.81 350 ASN A N 1
ATOM 2809 C CA . ASN A 1 350 ? -24.740 -18.350 34.899 1.00 50.81 350 ASN A CA 1
ATOM 2810 C C . ASN A 1 350 ? -23.603 -17.338 35.171 1.00 50.81 350 ASN A C 1
ATOM 2812 O O . ASN A 1 350 ? -23.338 -16.447 34.360 1.00 50.81 350 ASN A O 1
ATOM 2816 N N . LEU A 1 351 ? -22.926 -17.445 36.319 1.00 47.22 351 LEU A N 1
ATOM 2817 C CA . LEU A 1 351 ? -21.761 -16.625 36.668 1.00 47.22 351 LEU A CA 1
ATOM 2818 C C . LEU A 1 351 ? -20.472 -17.112 35.993 1.00 47.22 351 LEU A C 1
ATOM 2820 O O . LEU A 1 351 ? -19.596 -16.290 35.726 1.00 47.22 351 LEU A O 1
ATOM 2824 N N . ALA A 1 352 ? -20.349 -18.414 35.727 1.00 49.44 352 ALA A N 1
ATOM 2825 C CA . ALA A 1 352 ? -19.207 -19.005 35.035 1.00 49.44 352 ALA A CA 1
ATOM 2826 C C . ALA A 1 352 ? -19.222 -18.709 33.523 1.00 49.44 352 ALA A C 1
ATOM 2828 O O . ALA A 1 352 ? -18.160 -18.487 32.948 1.00 49.44 352 ALA A O 1
ATOM 2829 N N . ASP A 1 353 ? -20.409 -18.603 32.915 1.00 45.00 353 ASP A N 1
ATOM 2830 C CA . ASP A 1 353 ? -20.589 -18.308 31.482 1.00 45.00 353 ASP A CA 1
ATOM 2831 C C . ASP A 1 353 ? -20.408 -16.823 31.107 1.00 45.00 353 ASP A C 1
ATOM 2833 O O . ASP A 1 353 ? -20.415 -16.444 29.932 1.00 45.00 353 ASP A O 1
ATOM 2837 N N . CYS A 1 354 ? -20.218 -15.941 32.089 1.00 41.41 354 CYS A N 1
ATOM 2838 C CA . CYS A 1 354 ? -19.923 -14.537 31.827 1.00 41.41 354 CYS A CA 1
ATOM 2839 C C . CYS A 1 354 ? -18.442 -14.343 31.436 1.00 41.41 354 CYS A C 1
ATOM 2841 O O . CYS A 1 354 ? -17.575 -14.315 32.309 1.00 41.41 354 CYS A O 1
ATOM 2843 N N . GLU A 1 355 ? -18.160 -14.071 30.150 1.00 41.38 355 GLU A N 1
ATOM 2844 C CA . GLU A 1 355 ? -16.819 -13.732 29.601 1.00 41.38 355 GLU A CA 1
ATOM 2845 C C . GLU A 1 355 ? -16.065 -12.635 30.398 1.00 41.38 355 GLU A C 1
ATOM 2847 O O . GLU A 1 355 ? -14.840 -12.544 30.355 1.00 41.38 355 GLU A O 1
ATOM 2852 N N . GLU A 1 356 ? -16.765 -11.782 31.157 1.00 42.56 356 GLU A N 1
ATOM 2853 C CA . GLU A 1 356 ? -16.150 -10.732 31.987 1.00 42.56 356 GLU A CA 1
ATOM 2854 C C . GLU A 1 356 ? -15.573 -11.240 33.333 1.00 42.56 356 GLU A C 1
ATOM 2856 O O . GLU A 1 356 ? -14.840 -10.501 33.999 1.00 42.56 356 GLU A O 1
ATOM 2861 N N . VAL A 1 357 ? -15.850 -12.488 33.736 1.00 41.75 357 VAL A N 1
ATOM 2862 C CA . VAL A 1 357 ? -15.388 -13.087 35.006 1.00 41.75 357 VAL A CA 1
ATOM 2863 C C . VAL A 1 357 ? -13.973 -13.672 34.897 1.00 41.75 357 VAL A C 1
ATOM 2865 O O . VAL A 1 357 ? -13.231 -13.646 35.887 1.00 41.75 357 VAL A O 1
ATOM 2868 N N . GLU A 1 358 ? -13.533 -14.058 33.692 1.00 41.25 358 GLU A N 1
ATOM 2869 C CA . GLU A 1 358 ? -12.176 -14.573 33.419 1.00 41.25 358 GLU A CA 1
ATOM 2870 C C . GLU A 1 358 ? -11.054 -13.592 33.812 1.00 41.25 358 GLU A C 1
ATOM 2872 O O . GLU A 1 358 ? -9.930 -14.002 34.098 1.00 41.25 358 GLU A O 1
ATOM 2877 N N . GLY A 1 359 ? -11.343 -12.287 33.875 1.00 41.69 359 GLY A N 1
ATOM 2878 C CA . GLY A 1 359 ? -10.353 -11.260 34.217 1.00 41.69 359 GLY A CA 1
ATOM 2879 C C . GLY A 1 359 ? -10.254 -10.892 35.704 1.00 41.69 359 GLY A C 1
ATOM 2880 O O . GLY A 1 359 ? -9.316 -10.192 36.089 1.00 41.69 359 GLY A O 1
ATOM 2881 N N . LEU A 1 360 ? -11.218 -11.294 36.540 1.00 36.97 360 LEU A N 1
ATOM 2882 C CA . LEU A 1 360 ? -11.379 -10.772 37.911 1.00 36.97 360 LEU A CA 1
ATOM 2883 C C . LEU A 1 360 ? -11.432 -11.853 38.991 1.00 36.97 360 LEU A C 1
ATOM 2885 O O . LEU A 1 360 ? -11.146 -11.568 40.157 1.00 36.97 360 LEU A O 1
ATOM 2889 N N . VAL A 1 361 ? -11.771 -13.080 38.614 1.00 44.31 361 VAL A N 1
ATOM 2890 C CA . VAL A 1 361 ? -11.853 -14.218 39.522 1.00 44.31 361 VAL A CA 1
ATOM 2891 C C . VAL A 1 361 ? -10.652 -15.111 39.248 1.00 44.31 361 VAL A C 1
ATOM 2893 O O . VAL A 1 361 ? -10.376 -15.463 38.105 1.00 44.31 361 VAL A O 1
ATOM 2896 N N . SER A 1 362 ? -9.876 -15.434 40.288 1.00 53.56 362 SER A N 1
ATOM 2897 C CA . SER A 1 362 ? -8.731 -16.325 40.104 1.00 53.56 362 SER A CA 1
ATOM 2898 C C . SER A 1 362 ? -9.232 -17.650 39.532 1.00 53.56 362 SER A C 1
ATOM 2900 O O . SER A 1 362 ? -10.281 -18.148 39.939 1.00 53.56 362 SER A O 1
ATOM 2902 N N . PHE A 1 363 ? -8.470 -18.238 38.614 1.00 48.09 363 PHE A N 1
ATOM 2903 C CA . PHE A 1 363 ? -8.751 -19.551 38.024 1.00 48.09 363 PHE A CA 1
ATOM 2904 C C . PHE A 1 363 ? -9.175 -20.597 39.079 1.00 48.09 363 PHE A C 1
ATOM 2906 O O . PHE A 1 363 ? -10.073 -21.403 38.857 1.00 48.09 363 PHE A O 1
ATOM 2913 N N . LYS A 1 364 ? -8.610 -20.500 40.290 1.00 54.94 364 LYS A N 1
ATOM 2914 C CA . LYS A 1 364 ? -8.928 -21.344 41.448 1.00 54.94 364 LYS A CA 1
ATOM 2915 C C . LYS A 1 364 ? -10.361 -21.171 41.972 1.00 54.94 364 LYS A C 1
ATOM 2917 O O . LYS A 1 364 ? -10.972 -22.146 42.397 1.00 54.94 364 LYS A O 1
ATOM 2922 N N . ALA A 1 365 ? -10.915 -19.961 41.949 1.00 58.47 365 ALA A N 1
ATOM 2923 C CA . ALA A 1 365 ? -12.294 -19.709 42.358 1.00 58.47 365 ALA A CA 1
ATOM 2924 C C . ALA A 1 365 ? -13.300 -20.223 41.315 1.00 58.47 365 ALA A C 1
ATOM 2926 O O . ALA A 1 365 ? -14.288 -20.827 41.715 1.00 58.47 365 ALA A O 1
ATOM 2927 N N . ILE A 1 366 ? -13.009 -20.109 40.013 1.00 57.88 366 ILE A N 1
ATOM 2928 C CA . ILE A 1 366 ? -13.830 -20.726 38.951 1.00 57.88 366 ILE A CA 1
ATOM 2929 C C . ILE A 1 366 ? -13.824 -22.255 39.093 1.00 57.88 366 ILE A C 1
ATOM 2931 O O . ILE A 1 366 ? -14.883 -22.874 39.135 1.00 57.88 366 ILE A O 1
ATOM 2935 N N . GLN A 1 367 ? -12.647 -22.861 39.292 1.00 65.44 367 GLN A N 1
ATOM 2936 C CA . GLN A 1 367 ? -12.528 -24.300 39.557 1.00 65.44 367 GLN A CA 1
ATOM 2937 C C . GLN A 1 367 ? -13.297 -24.742 40.808 1.00 65.44 367 GLN A C 1
ATOM 2939 O O . GLN A 1 367 ? -13.900 -25.810 40.821 1.00 65.44 367 GLN A O 1
ATOM 2944 N N . THR A 1 368 ? -13.290 -23.927 41.866 1.00 65.31 368 THR A N 1
ATOM 2945 C CA . THR A 1 368 ? -14.003 -24.256 43.108 1.00 65.31 368 THR A CA 1
ATOM 2946 C C . THR A 1 368 ? -15.519 -24.151 42.929 1.00 65.31 368 THR A C 1
ATOM 2948 O O . THR A 1 368 ? -16.239 -25.005 43.431 1.00 65.31 368 THR A O 1
ATOM 2951 N N . LEU A 1 369 ? -16.010 -23.150 42.190 1.00 65.94 369 LEU A N 1
ATOM 2952 C CA . LEU A 1 369 ? -17.437 -22.990 41.893 1.00 65.94 369 LEU A CA 1
ATOM 2953 C C . LEU A 1 369 ? -17.962 -24.098 40.973 1.00 65.94 369 LEU A C 1
ATOM 2955 O O . LEU A 1 369 ? -19.013 -24.662 41.260 1.00 65.94 369 LEU A O 1
ATOM 2959 N N . SER A 1 370 ? -17.197 -24.468 39.943 1.00 63.62 370 SER A N 1
ATOM 2960 C CA . SER A 1 370 ? -17.498 -25.622 39.084 1.00 63.62 370 SER A CA 1
ATOM 2961 C C . SER A 1 370 ? -17.536 -26.921 39.894 1.00 63.62 370 SER A C 1
ATOM 2963 O O . SER A 1 370 ? -18.508 -27.662 39.807 1.00 63.62 370 SER A O 1
ATOM 2965 N N . LYS A 1 371 ? -16.564 -27.141 40.791 1.00 67.75 371 LYS A N 1
ATOM 2966 C CA . LYS A 1 371 ? -16.565 -28.310 41.682 1.00 67.75 371 LYS A CA 1
ATOM 2967 C C . LYS A 1 371 ? -17.783 -28.333 42.612 1.00 67.75 371 LYS A C 1
ATOM 2969 O O . LYS A 1 371 ? -18.354 -29.392 42.831 1.00 67.75 371 LYS A O 1
ATOM 2974 N N . ILE A 1 372 ? -18.203 -27.186 43.150 1.00 65.31 372 ILE A N 1
ATOM 2975 C CA . ILE A 1 372 ? -19.419 -27.089 43.976 1.00 65.31 372 ILE A CA 1
ATOM 2976 C C . ILE A 1 372 ? -20.665 -27.428 43.145 1.00 65.31 372 ILE A C 1
ATOM 2978 O O . ILE A 1 372 ? -21.512 -28.177 43.625 1.00 65.31 372 ILE A O 1
ATOM 2982 N N . ALA A 1 373 ? -20.769 -26.935 41.908 1.00 61.91 373 ALA A N 1
ATOM 2983 C CA . ALA A 1 373 ? -21.882 -27.249 41.011 1.00 61.91 373 ALA A CA 1
ATOM 2984 C C . ALA A 1 373 ? -21.944 -28.751 40.670 1.00 61.91 373 ALA A C 1
ATOM 2986 O O . ALA A 1 373 ? -23.012 -29.357 40.763 1.00 61.91 373 ALA A O 1
ATOM 2987 N N . ASP A 1 374 ? -20.800 -29.382 40.391 1.00 66.44 374 ASP A N 1
ATOM 2988 C CA . ASP A 1 374 ? -20.710 -30.824 40.129 1.00 66.44 374 ASP A CA 1
ATOM 2989 C C . ASP A 1 374 ? -21.108 -31.663 41.354 1.00 66.44 374 ASP A C 1
ATOM 2991 O O . ASP A 1 374 ? -21.829 -32.658 41.238 1.00 66.44 374 ASP A O 1
ATOM 2995 N N . MET A 1 375 ? -20.683 -31.254 42.553 1.00 65.81 375 MET A N 1
ATOM 2996 C CA . MET A 1 375 ? -21.045 -31.918 43.814 1.00 65.81 375 MET A CA 1
ATOM 2997 C C . MET A 1 375 ? -22.545 -31.806 44.114 1.00 65.81 375 MET A C 1
ATOM 2999 O O . MET A 1 375 ? -23.167 -32.765 44.576 1.00 65.81 375 MET A O 1
ATOM 3003 N N . ILE A 1 376 ? -23.141 -30.653 43.801 1.00 61.06 376 ILE A N 1
ATOM 3004 C CA . ILE A 1 376 ? -24.581 -30.412 43.918 1.00 61.06 376 ILE A CA 1
ATOM 3005 C C . ILE A 1 376 ? -25.365 -31.289 42.931 1.00 61.06 376 ILE A C 1
ATOM 3007 O O . ILE A 1 376 ? -26.333 -31.945 43.322 1.00 61.06 376 ILE A O 1
ATOM 3011 N N . ASN A 1 377 ? -24.938 -31.336 41.667 1.00 58.94 377 ASN A N 1
ATOM 3012 C CA . ASN A 1 377 ? -25.618 -32.091 40.613 1.00 58.94 377 ASN A CA 1
ATOM 3013 C C . ASN A 1 377 ? -25.487 -33.611 40.786 1.00 58.94 377 ASN A C 1
ATOM 3015 O O . ASN A 1 377 ? -26.383 -34.355 40.391 1.00 58.94 377 ASN A O 1
ATOM 3019 N N . SER A 1 378 ? -24.413 -34.077 41.427 1.00 70.44 378 SER A N 1
ATOM 3020 C CA . SER A 1 378 ? -24.177 -35.499 41.709 1.00 70.44 378 SER A CA 1
ATOM 3021 C C . SER A 1 378 ? -24.825 -36.014 43.005 1.00 70.44 378 SER A C 1
ATOM 3023 O O . SER A 1 378 ? -24.636 -37.181 43.342 1.00 70.44 378 SER A O 1
ATOM 3025 N N . GLN A 1 379 ? -25.599 -35.186 43.726 1.00 66.00 379 GLN A N 1
ATOM 3026 C CA . GLN A 1 379 ? -26.183 -35.519 45.039 1.00 66.00 379 GLN A CA 1
ATOM 3027 C C . GLN A 1 379 ? -25.154 -36.061 46.054 1.00 66.00 379 GLN A C 1
ATOM 3029 O O . GLN A 1 379 ? -25.468 -36.925 46.876 1.00 66.00 379 GLN A O 1
ATOM 3034 N N . GLN A 1 380 ? -23.911 -35.568 46.013 1.00 61.41 380 GLN A N 1
ATOM 3035 C CA . GLN A 1 380 ? -22.894 -35.964 46.986 1.00 61.41 380 GLN A CA 1
ATOM 3036 C C . GLN A 1 380 ? -23.238 -35.492 48.410 1.00 61.41 380 GLN A C 1
ATOM 3038 O O . GLN A 1 380 ? -24.001 -34.548 48.621 1.00 61.41 380 GLN A O 1
ATOM 3043 N N . ASN A 1 381 ? -22.670 -36.180 49.407 1.00 70.88 381 ASN A N 1
ATOM 3044 C CA . ASN A 1 381 ? -22.948 -35.979 50.830 1.00 70.88 381 ASN A CA 1
ATOM 3045 C C . ASN A 1 381 ? -22.838 -34.492 51.233 1.00 70.88 381 ASN A C 1
ATOM 3047 O O . ASN A 1 381 ? -21.838 -33.821 50.963 1.00 70.88 381 ASN A O 1
ATOM 3051 N N . ALA A 1 382 ? -23.862 -33.986 51.929 1.00 60.53 382 ALA A N 1
ATOM 3052 C CA . ALA A 1 382 ? -23.963 -32.602 52.390 1.00 60.53 382 ALA A CA 1
ATOM 3053 C C . ALA A 1 382 ? -22.742 -32.126 53.204 1.00 60.53 382 ALA A C 1
ATOM 3055 O O . ALA A 1 382 ? -22.399 -30.943 53.160 1.00 60.53 382 ALA A O 1
ATOM 3056 N N . GLU A 1 383 ? -22.059 -33.025 53.917 1.00 63.12 383 GLU A N 1
ATOM 3057 C CA . GLU A 1 383 ? -20.852 -32.688 54.683 1.00 63.12 383 GLU A CA 1
ATOM 3058 C C . GLU A 1 383 ? -19.634 -32.394 53.792 1.00 63.12 383 GLU A C 1
ATOM 3060 O O . GLU A 1 383 ? -18.832 -31.512 54.106 1.00 63.12 383 GLU A O 1
ATOM 3065 N N . GLU A 1 384 ? -19.529 -33.044 52.633 1.00 67.56 384 GLU A N 1
ATOM 3066 C CA . GLU A 1 384 ? -18.450 -32.803 51.670 1.00 67.56 384 GLU A CA 1
ATOM 3067 C C . GLU A 1 384 ? -18.656 -31.456 50.960 1.00 67.56 384 GLU A C 1
ATOM 3069 O O . GLU A 1 384 ? -17.737 -30.640 50.860 1.00 67.56 384 GLU A O 1
ATOM 3074 N N . THR A 1 385 ? -19.904 -31.155 50.587 1.00 62.59 385 THR A N 1
ATOM 3075 C CA . THR A 1 385 ? -20.295 -29.855 50.015 1.00 62.59 385 THR A CA 1
ATOM 3076 C C . THR A 1 385 ? -20.039 -28.710 51.004 1.00 62.59 385 THR A C 1
ATOM 3078 O O . THR A 1 385 ? -19.470 -27.681 50.631 1.00 62.59 385 THR A O 1
ATOM 3081 N N . LYS A 1 386 ? -20.361 -28.894 52.295 1.00 60.72 386 LYS A N 1
ATOM 3082 C CA . LYS A 1 386 ? -20.041 -27.919 53.356 1.00 60.72 386 LYS A CA 1
ATOM 3083 C C . LYS A 1 386 ? -18.538 -27.681 53.509 1.00 60.72 386 LYS A C 1
ATOM 3085 O O . LYS A 1 386 ? -18.133 -26.535 53.718 1.00 60.72 386 LYS A O 1
ATOM 3090 N N . ALA A 1 387 ? -17.710 -28.724 53.422 1.00 68.50 387 ALA A N 1
ATOM 3091 C CA . ALA A 1 387 ? -16.259 -28.591 53.534 1.00 68.50 387 ALA A CA 1
ATOM 3092 C C . ALA A 1 387 ? -15.676 -27.743 52.389 1.00 68.50 387 ALA A C 1
ATOM 3094 O O . ALA A 1 387 ? -14.904 -26.815 52.646 1.00 68.50 387 ALA A O 1
ATOM 3095 N N . VAL A 1 388 ? -16.123 -27.981 51.151 1.00 67.31 388 VAL A N 1
ATOM 3096 C CA . VAL A 1 388 ? -15.692 -27.210 49.972 1.00 67.31 388 VAL A CA 1
ATOM 3097 C C . VAL A 1 388 ? -16.183 -25.759 50.034 1.00 67.31 388 VAL A C 1
ATOM 3099 O O . VAL A 1 388 ? -15.409 -24.834 49.785 1.00 67.31 388 VAL A O 1
ATOM 3102 N N . LEU A 1 389 ? -17.427 -25.522 50.469 1.00 61.22 389 LEU A N 1
ATOM 3103 C CA . LEU A 1 389 ? -17.948 -24.169 50.713 1.00 61.22 389 LEU A CA 1
ATOM 3104 C C . LEU A 1 389 ? -17.139 -23.414 51.776 1.00 61.22 389 LEU A C 1
ATOM 3106 O O . LEU A 1 389 ? -16.860 -22.222 51.622 1.00 61.22 389 LEU A O 1
ATOM 3110 N N . LYS A 1 390 ? -16.717 -24.093 52.847 1.00 64.81 390 LYS A N 1
ATOM 3111 C CA . LYS A 1 390 ? -15.886 -23.499 53.903 1.00 64.81 390 LYS A CA 1
ATOM 3112 C C . LYS A 1 390 ? -14.503 -23.098 53.377 1.00 64.81 390 LYS A C 1
ATOM 3114 O O . LYS A 1 390 ? -14.016 -22.016 53.711 1.00 64.81 390 LYS A O 1
ATOM 3119 N N . GLU A 1 391 ? -13.897 -23.920 52.524 1.00 66.75 391 GLU A N 1
ATOM 3120 C CA . GLU A 1 391 ? -12.607 -23.631 51.885 1.00 66.75 391 GLU A CA 1
ATOM 3121 C C . GLU A 1 391 ? -12.700 -22.490 50.856 1.00 66.75 391 GLU A C 1
ATOM 3123 O O . GLU A 1 391 ? -11.840 -21.602 50.828 1.00 66.75 391 GLU A O 1
ATOM 3128 N N . PHE A 1 392 ? -13.790 -22.435 50.084 1.00 65.75 392 PHE A N 1
ATOM 3129 C CA . PHE A 1 392 ? -14.091 -21.322 49.180 1.00 65.75 392 PHE A CA 1
ATOM 3130 C C . PHE A 1 392 ? -14.276 -20.002 49.935 1.00 65.75 392 PHE A C 1
ATOM 3132 O O . PHE A 1 392 ? -13.714 -18.972 49.554 1.00 65.75 392 PHE A O 1
ATOM 3139 N N . THR A 1 393 ? -15.021 -20.031 51.044 1.00 61.59 393 THR A N 1
ATOM 3140 C CA . THR A 1 393 ? -15.277 -18.847 51.879 1.00 61.59 393 THR A CA 1
ATOM 3141 C C . THR A 1 393 ? -13.977 -18.321 52.492 1.00 61.59 393 THR A C 1
ATOM 3143 O O . THR A 1 393 ? -13.728 -17.115 52.479 1.00 61.59 393 THR A O 1
ATOM 3146 N N . LYS A 1 394 ? -13.104 -19.225 52.959 1.00 62.91 394 LYS A N 1
ATOM 3147 C CA . LYS A 1 394 ? -11.769 -18.881 53.463 1.00 62.91 394 LYS A CA 1
ATOM 3148 C C . LYS A 1 394 ? -10.896 -18.247 52.373 1.00 62.91 394 LYS A C 1
ATOM 3150 O O . LYS A 1 394 ? -10.365 -17.160 52.583 1.00 62.91 394 LYS A O 1
ATOM 3155 N N . SER A 1 395 ? -10.827 -18.867 51.194 1.00 61.44 395 SER A N 1
ATOM 3156 C CA . SER A 1 395 ? -10.045 -18.363 50.051 1.00 61.44 395 SER A CA 1
ATOM 3157 C C . SER A 1 395 ? -10.544 -16.997 49.560 1.00 61.44 395 SER A C 1
ATOM 3159 O O . SER A 1 395 ? -9.755 -16.118 49.218 1.00 61.44 395 SER A O 1
ATOM 3161 N N . SER A 1 396 ? -11.862 -16.785 49.575 1.00 58.22 396 SER A N 1
ATOM 3162 C CA . SER A 1 396 ? -12.493 -15.514 49.202 1.00 58.22 396 SER A CA 1
ATOM 3163 C C . SER A 1 396 ? -12.190 -14.401 50.212 1.00 58.22 396 SER A C 1
ATOM 3165 O O . SER A 1 396 ? -11.945 -13.257 49.826 1.00 58.22 396 SER A O 1
ATOM 3167 N N . TYR A 1 397 ? -12.157 -14.730 51.507 1.00 56.47 397 TYR A N 1
ATOM 3168 C CA . TYR A 1 397 ? -11.787 -13.793 52.569 1.00 56.47 397 TYR A CA 1
ATOM 3169 C C . TYR A 1 397 ? -10.301 -13.403 52.516 1.00 56.47 397 TYR A C 1
ATOM 3171 O O . TYR A 1 397 ? -9.964 -12.226 52.675 1.00 56.47 397 TYR A O 1
ATOM 3179 N N . GLU A 1 398 ? -9.414 -14.360 52.233 1.00 58.28 398 GLU A N 1
ATOM 3180 C CA . GLU A 1 398 ? -7.978 -14.126 52.018 1.00 58.28 398 GLU A CA 1
ATOM 3181 C C . GLU A 1 398 ? -7.723 -13.238 50.786 1.00 58.28 398 GLU A C 1
ATOM 3183 O O . GLU A 1 398 ? -6.946 -12.284 50.847 1.00 58.28 398 GLU A O 1
ATOM 3188 N N . LEU A 1 399 ? -8.451 -13.466 49.686 1.00 52.84 399 LEU A N 1
ATOM 3189 C CA . LEU A 1 399 ? -8.379 -12.616 48.494 1.00 52.84 399 LEU A CA 1
ATOM 3190 C C . LEU A 1 399 ? -8.858 -11.183 48.787 1.00 52.84 399 LEU A C 1
ATOM 3192 O O . LEU A 1 399 ? -8.225 -10.212 48.368 1.00 52.84 399 LEU A O 1
ATOM 3196 N N . TRP A 1 400 ? -9.952 -11.036 49.541 1.00 63.59 400 TRP A N 1
ATOM 3197 C CA . TRP A 1 400 ? -10.487 -9.732 49.942 1.00 63.59 400 TRP A CA 1
ATOM 3198 C C . TRP A 1 400 ? -9.527 -8.964 50.863 1.00 63.59 400 TRP A C 1
ATOM 3200 O O . TRP A 1 400 ? -9.306 -7.763 50.674 1.00 63.59 400 TRP A O 1
ATOM 3210 N N . THR A 1 401 ? -8.910 -9.645 51.834 1.00 57.88 401 THR A N 1
ATOM 3211 C CA . THR A 1 401 ? -7.897 -9.040 52.716 1.00 57.88 401 THR A CA 1
ATOM 3212 C C . THR A 1 401 ? -6.647 -8.636 51.935 1.00 57.88 401 THR A C 1
ATOM 3214 O O . THR A 1 401 ? -6.176 -7.512 52.106 1.00 57.88 401 THR A O 1
ATOM 3217 N N . TRP A 1 402 ? -6.164 -9.469 51.009 1.00 58.12 402 TRP A N 1
ATOM 3218 C CA . TRP A 1 402 ? -5.035 -9.138 50.132 1.00 58.12 402 TRP A CA 1
ATOM 3219 C C . TRP A 1 402 ? -5.313 -7.916 49.242 1.00 58.12 402 TRP A C 1
ATOM 3221 O O . TRP A 1 402 ? -4.511 -6.980 49.197 1.00 58.12 402 TRP A O 1
ATOM 3231 N N . GLN A 1 403 ? -6.487 -7.853 48.603 1.00 50.53 403 GLN A N 1
ATOM 3232 C CA . GLN A 1 403 ? -6.897 -6.700 47.791 1.00 50.53 403 GLN A CA 1
ATOM 3233 C C . GLN A 1 403 ? -6.987 -5.405 48.614 1.00 50.53 403 GLN A C 1
ATOM 3235 O O . GLN A 1 403 ? -6.622 -4.330 48.128 1.00 50.53 403 GLN A O 1
ATOM 3240 N N . ASN A 1 404 ? -7.454 -5.484 49.862 1.00 52.50 404 ASN A N 1
ATOM 3241 C CA . ASN A 1 404 ? -7.506 -4.330 50.759 1.00 52.50 404 ASN A CA 1
ATOM 3242 C C . ASN A 1 404 ? -6.122 -3.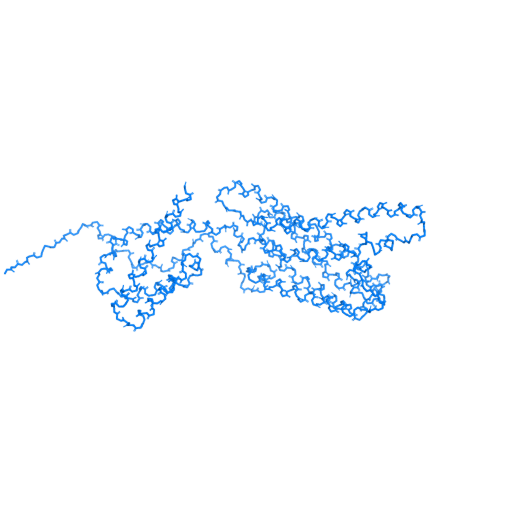896 51.255 1.00 52.50 404 ASN A C 1
ATOM 3244 O O . ASN A 1 404 ? -5.893 -2.695 51.405 1.00 52.50 404 ASN A O 1
ATOM 3248 N N . SER A 1 405 ? -5.188 -4.829 51.446 1.00 48.03 405 SER A N 1
ATOM 3249 C CA . SER A 1 405 ? -3.787 -4.517 51.747 1.00 48.03 405 SER A CA 1
ATOM 3250 C C . SER A 1 405 ? -3.106 -3.800 50.579 1.00 48.03 405 SER A C 1
ATOM 3252 O O . SER A 1 405 ? -2.478 -2.766 50.784 1.00 48.03 405 SER A O 1
ATOM 3254 N N . ILE A 1 406 ? -3.331 -4.243 49.337 1.00 43.81 406 ILE A N 1
ATOM 3255 C CA . ILE A 1 406 ? -2.828 -3.549 48.138 1.00 43.81 406 ILE A CA 1
ATOM 3256 C C . ILE A 1 406 ? -3.413 -2.140 48.017 1.00 43.81 406 ILE A C 1
ATOM 3258 O O . ILE A 1 406 ? -2.682 -1.185 47.766 1.00 43.81 406 ILE A O 1
ATOM 3262 N N . LYS A 1 407 ? -4.721 -1.970 48.249 1.00 47.25 407 LYS A N 1
ATOM 3263 C CA . LYS A 1 407 ? -5.357 -0.640 48.239 1.00 47.25 407 LYS A CA 1
ATOM 3264 C C . LYS A 1 407 ? -4.810 0.296 49.318 1.00 47.25 407 LYS A C 1
ATOM 3266 O O . LYS A 1 407 ? -4.821 1.504 49.103 1.00 47.25 407 LYS A O 1
ATOM 3271 N N . LYS A 1 408 ? -4.361 -0.241 50.458 1.00 49.75 408 LYS A N 1
ATOM 3272 C CA . LYS A 1 408 ? -3.681 0.529 51.510 1.00 49.75 408 LYS A CA 1
ATOM 3273 C C . LYS A 1 408 ? -2.236 0.874 51.154 1.00 49.75 408 LYS A C 1
ATOM 3275 O O . LYS A 1 408 ? -1.802 1.930 51.567 1.00 49.75 408 LYS A O 1
ATOM 3280 N N . CYS A 1 409 ? -1.524 0.035 50.401 1.00 37.88 409 CYS A N 1
ATOM 3281 C CA . CYS A 1 409 ? -0.164 0.336 49.933 1.00 37.88 409 CYS A CA 1
ATOM 3282 C C . CYS A 1 409 ? -0.120 1.307 48.742 1.00 37.88 409 CYS A C 1
ATOM 3284 O O . CYS A 1 409 ? 0.913 1.912 48.487 1.00 37.88 409 CYS A O 1
ATOM 3286 N N . ILE A 1 410 ? -1.212 1.415 47.978 1.00 41.38 410 ILE A N 1
ATOM 3287 C CA . ILE A 1 410 ? -1.331 2.336 46.834 1.00 41.38 410 ILE A CA 1
ATOM 3288 C C . ILE A 1 410 ? -1.769 3.751 47.268 1.00 41.38 410 ILE A C 1
ATOM 3290 O O . ILE A 1 410 ? -1.594 4.702 46.507 1.00 41.38 410 ILE A O 1
ATOM 3294 N N . LYS A 1 411 ? -2.356 3.893 48.460 1.00 40.66 411 LYS A N 1
ATOM 3295 C CA . LYS A 1 411 ? -2.643 5.187 49.095 1.00 40.66 411 LYS A CA 1
ATOM 3296 C C . LYS A 1 411 ? -1.464 5.620 49.945 1.00 40.66 411 LYS A C 1
ATOM 3298 O O . LYS A 1 411 ? -1.259 6.849 50.011 1.00 40.66 411 LYS A O 1
#